Protein AF-A0AAV5J2U8-F1 (afdb_monomer_lite)

pLDDT: mean 72.99, std 15.89, range [27.42, 94.56]

Radius of gyration: 134.09 Å; chains: 1; bounding box: 251×105×412 Å

Organism: NCBI:txid152421

Foldseek 3Di:
DDDDDDDDDDDDDDDDDDDYDYYDYDYDDDDDEYDYDDYYDDDDDDDDCVVVVVVCVVVVVVVVVVVVVVVVVVVVVVVVVVVVVVVVVVVVVVVVVVPPVVVVVVVVVVVVVVVVVVVVVVVVVVVVVVVVVVVVVVVVVVVVVVVVVVVVVVVVVVVVVVVVVVVVVVVVVVVVVVVVVVVVVVVVVVVVVVVVVVVVVVVVVVVVVVVVVVVVVVVVVVVVVVVVLVVVLVVLVVVLVVLVVVLVVLVVLLVVLVVVLVVLVVVLVVLVVVLVVLVVVLVVLVVVLVVLVVVLVVLVVVLVVLVVVLVVLVVVVVVLVVVVVVVVVVVVVVVVVVVVVVVVVVVVVVVVVVVVVVVVVVVVVVVVVVVVVVVVVVVVVVVVVVCVVVVVPPPPPPDPPPDPVVVVVVVVVVVVVVVVVVVVVVVVVVVVVVVVVVVVVVVVVVVVVVVVVVVVVVVSVVVSVVSVVVSVVSVVVSVVSVVVSVVSVVVSVVSVVVSVVSVVVSVVSVVVSVVSVVVSVVSVVVSVVSVVVSVVSVVVSVVSVVVSVVSVVVVVVVVVVVVVVVVLVPCPPDDDDDDDDDDDDPPCVPVCVPCVVVVVVSVVVVVVVVVVVVVVVVVVVVVVVVVVVVVVVVVVVVVVVVVVVVVVVVVVVVVVVVVPDD

Structure (mmCIF, N/CA/C/O backbone):
data_AF-A0AAV5J2U8-F1
#
_entry.id   AF-A0AAV5J2U8-F1
#
loop_
_atom_site.group_PDB
_atom_site.id
_atom_site.type_symbol
_atom_site.label_atom_id
_atom_site.label_alt_id
_atom_site.label_comp_id
_atom_site.label_asym_id
_atom_site.label_entity_id
_atom_site.label_seq_id
_atom_site.pdbx_PDB_ins_code
_atom_site.Cartn_x
_atom_site.Cartn_y
_atom_site.Cartn_z
_atom_site.occupancy
_atom_site.B_iso_or_equiv
_atom_site.auth_seq_id
_atom_site.auth_comp_id
_atom_site.auth_asym_id
_atom_site.auth_atom_id
_atom_site.pdbx_PDB_model_num
ATOM 1 N N . MET A 1 1 ? 33.976 30.860 -148.042 1.00 36.03 1 MET A N 1
ATOM 2 C CA . MET A 1 1 ? 35.158 31.135 -148.902 1.00 36.03 1 MET A CA 1
ATOM 3 C C . MET A 1 1 ? 36.360 30.443 -148.249 1.00 36.03 1 MET A C 1
ATOM 5 O O . MET A 1 1 ? 36.357 30.414 -147.031 1.00 36.03 1 MET A O 1
ATOM 9 N N . ALA A 1 2 ? 37.355 29.854 -148.919 1.00 37.91 2 ALA A N 1
ATOM 10 C CA . ALA A 1 2 ? 37.467 29.434 -150.319 1.00 37.91 2 ALA A CA 1
ATOM 11 C C . ALA A 1 2 ? 38.468 28.253 -150.473 1.00 37.91 2 ALA A C 1
ATOM 13 O O . ALA A 1 2 ? 39.373 28.094 -149.667 1.00 37.91 2 ALA A O 1
ATOM 14 N N . LYS A 1 3 ? 38.247 27.451 -151.529 1.00 33.66 3 LYS A N 1
ATOM 15 C CA . LYS A 1 3 ? 39.184 26.756 -152.457 1.00 33.66 3 LYS A CA 1
ATOM 16 C C . LYS A 1 3 ? 40.714 26.947 -152.243 1.00 33.66 3 LYS A C 1
ATOM 18 O O . LYS A 1 3 ? 41.117 28.044 -151.897 1.00 33.66 3 LYS A O 1
ATOM 23 N N . LYS A 1 4 ? 41.642 26.063 -152.670 1.00 37.47 4 LYS A N 1
ATOM 24 C CA . LYS A 1 4 ? 41.688 24.686 -153.263 1.00 37.47 4 LYS A CA 1
ATOM 25 C C . LYS A 1 4 ? 43.166 24.419 -153.692 1.00 37.47 4 LYS A C 1
ATOM 27 O O . LYS A 1 4 ? 43.869 25.396 -153.922 1.00 37.47 4 LYS A O 1
ATOM 32 N N . LYS A 1 5 ? 43.539 23.151 -153.977 1.00 35.50 5 LYS A N 1
ATOM 33 C CA . LYS A 1 5 ? 44.788 22.625 -154.624 1.00 35.50 5 LYS A CA 1
ATOM 34 C C . LYS A 1 5 ? 45.875 22.174 -153.629 1.00 35.50 5 LYS A C 1
ATOM 36 O O . LYS A 1 5 ? 46.191 22.939 -152.734 1.00 35.50 5 LYS A O 1
ATOM 41 N N . MET A 1 6 ? 46.470 20.970 -153.672 1.00 36.62 6 MET A N 1
ATOM 42 C CA . MET A 1 6 ? 46.418 19.790 -154.577 1.00 36.62 6 MET A CA 1
ATOM 43 C C . MET A 1 6 ? 46.992 19.938 -156.002 1.00 36.62 6 MET A C 1
ATOM 45 O O . MET A 1 6 ? 46.370 20.597 -156.833 1.00 36.62 6 MET A O 1
ATOM 49 N N . THR A 1 7 ? 48.057 19.169 -156.296 1.00 30.95 7 THR A N 1
ATOM 50 C CA . THR A 1 7 ? 48.334 18.522 -157.605 1.00 30.95 7 THR A CA 1
ATOM 51 C C . THR A 1 7 ? 49.284 17.318 -157.455 1.00 30.95 7 THR A C 1
ATOM 53 O O . THR A 1 7 ? 50.169 17.333 -156.605 1.00 30.95 7 THR A O 1
ATOM 56 N N . HIS A 1 8 ? 49.083 16.288 -158.284 1.00 33.94 8 HIS A N 1
ATOM 57 C CA . HIS A 1 8 ? 49.876 15.052 -158.436 1.00 33.94 8 HIS A CA 1
ATOM 58 C C . HIS A 1 8 ? 49.556 14.461 -159.842 1.00 33.94 8 HIS A C 1
ATOM 60 O O . HIS A 1 8 ? 48.658 15.001 -160.490 1.00 33.94 8 HIS A O 1
ATOM 66 N N . GLN A 1 9 ? 50.194 13.355 -160.274 1.00 37.62 9 GLN A N 1
ATOM 67 C CA . GLN A 1 9 ? 50.009 12.678 -161.597 1.00 37.62 9 GLN A CA 1
ATOM 68 C C . GLN A 1 9 ? 50.580 13.469 -162.808 1.00 37.62 9 GLN A C 1
ATOM 70 O O . GLN A 1 9 ? 50.877 14.651 -162.664 1.00 37.62 9 GLN A O 1
ATOM 75 N N . HIS A 1 10 ? 50.858 12.913 -164.004 1.00 29.53 10 HIS A N 1
ATOM 76 C CA . HIS A 1 10 ? 50.459 11.675 -164.732 1.00 29.53 10 HIS A CA 1
ATOM 77 C C . HIS A 1 10 ? 51.611 10.637 -164.892 1.00 29.53 10 HIS A C 1
ATOM 79 O O . HIS A 1 10 ? 52.762 11.006 -164.697 1.00 29.53 10 HIS A O 1
ATOM 85 N N . ASN A 1 11 ? 51.401 9.309 -165.031 1.00 33.00 11 ASN A N 1
ATOM 86 C CA . ASN A 1 11 ? 50.732 8.479 -166.078 1.00 33.00 11 ASN A CA 1
ATOM 87 C C . ASN A 1 11 ? 51.408 8.590 -167.471 1.00 33.00 11 ASN A C 1
ATOM 89 O O . ASN A 1 11 ? 51.708 9.704 -167.879 1.00 33.00 11 ASN A O 1
ATOM 93 N N . HIS A 1 12 ? 51.648 7.544 -168.287 1.00 29.98 12 HIS A N 1
ATOM 94 C CA . HIS A 1 12 ? 51.354 6.080 -168.287 1.00 29.98 12 HIS A CA 1
ATOM 95 C C . HIS A 1 12 ? 52.659 5.273 -168.630 1.00 29.98 12 HIS A C 1
ATOM 97 O O . HIS A 1 12 ? 53.722 5.880 -168.607 1.00 29.98 12 HIS A O 1
ATOM 103 N N . GLY A 1 13 ? 52.744 3.951 -168.900 1.00 27.42 13 GLY A N 1
ATOM 104 C CA . GLY A 1 13 ? 51.758 2.901 -169.244 1.00 27.42 13 GLY A CA 1
ATOM 105 C C . GLY A 1 13 ? 52.306 1.450 -169.172 1.00 27.42 13 GLY A C 1
ATOM 106 O O . GLY A 1 13 ? 53.129 1.161 -168.313 1.00 27.42 13 GLY A O 1
ATOM 107 N N . ASN A 1 14 ? 51.784 0.534 -170.009 1.00 28.45 14 ASN A N 1
ATOM 108 C CA . ASN A 1 14 ? 51.957 -0.948 -170.011 1.00 28.45 14 ASN A CA 1
ATOM 109 C C . ASN A 1 14 ? 51.323 -1.527 -171.328 1.00 28.45 14 ASN A C 1
ATOM 111 O O . ASN A 1 14 ? 50.691 -0.712 -172.010 1.00 28.45 14 ASN A O 1
ATOM 115 N N . PRO A 1 15 ? 51.244 -2.854 -171.649 1.00 56.59 15 PRO A N 1
ATOM 116 C CA . PRO A 1 15 ? 52.110 -4.046 -171.402 1.00 56.59 15 PRO A CA 1
ATOM 117 C C . PRO A 1 15 ? 52.258 -5.053 -172.619 1.00 56.59 15 PRO A C 1
ATOM 119 O O . PRO A 1 15 ? 51.600 -4.877 -173.640 1.00 56.59 15 PRO A O 1
ATOM 122 N N . THR A 1 16 ? 52.956 -6.209 -172.435 1.00 34.97 16 THR A N 1
ATOM 123 C CA . THR A 1 16 ? 52.781 -7.557 -173.126 1.00 34.97 16 THR A CA 1
ATOM 124 C C . THR A 1 16 ? 53.129 -7.729 -174.648 1.00 34.97 16 THR A C 1
ATOM 126 O O . THR A 1 16 ? 53.160 -6.727 -175.346 1.00 34.97 16 THR A O 1
ATOM 129 N N . GLN A 1 17 ? 53.434 -8.908 -175.273 1.00 33.75 17 GLN A N 1
ATOM 130 C CA . GLN A 1 17 ? 53.556 -10.357 -174.886 1.00 33.75 17 GLN A CA 1
ATOM 131 C C . GLN A 1 17 ? 54.456 -11.237 -175.852 1.00 33.75 17 GLN A C 1
ATOM 133 O O . GLN A 1 17 ? 54.549 -10.924 -177.028 1.00 33.75 17 GLN A O 1
ATOM 138 N N . GLU A 1 18 ? 55.060 -12.336 -175.334 1.00 30.08 18 GLU A N 1
ATOM 139 C CA . GLU A 1 18 ? 55.485 -13.696 -175.861 1.00 30.08 18 GLU A CA 1
ATOM 140 C C . GLU A 1 18 ? 55.914 -14.134 -177.328 1.00 30.08 18 GLU A C 1
ATOM 142 O O . GLU A 1 18 ? 55.186 -13.906 -178.283 1.00 30.08 18 GLU A O 1
ATOM 147 N N . ARG A 1 19 ? 56.964 -15.023 -177.386 1.00 32.78 19 ARG A N 1
ATOM 148 C CA . ARG A 1 19 ? 57.180 -16.355 -178.112 1.00 32.78 19 ARG A CA 1
ATOM 149 C C . ARG A 1 19 ? 57.692 -16.591 -179.596 1.00 32.78 19 ARG A C 1
ATOM 151 O O . ARG A 1 19 ? 57.044 -16.153 -180.532 1.00 32.78 19 ARG A O 1
ATOM 158 N N . GLN A 1 20 ? 58.724 -17.488 -179.734 1.00 35.50 20 GLN A N 1
ATOM 159 C CA . GLN A 1 20 ? 58.966 -18.693 -180.651 1.00 35.50 20 GLN A CA 1
ATOM 160 C C . GLN A 1 20 ? 59.096 -18.587 -182.232 1.00 35.50 20 GLN A C 1
ATOM 162 O O . GLN A 1 20 ? 58.543 -17.635 -182.762 1.00 35.50 20 GLN A O 1
ATOM 167 N N . GLU A 1 21 ? 59.714 -19.466 -183.106 1.00 35.22 21 GLU A N 1
ATOM 168 C CA . GLU A 1 21 ? 60.718 -20.624 -183.126 1.00 35.22 21 GLU A CA 1
ATOM 169 C C . GLU A 1 21 ? 61.127 -21.182 -184.588 1.00 35.22 21 GLU A C 1
ATOM 171 O O . GLU A 1 21 ? 60.372 -20.901 -185.513 1.00 35.22 21 GLU A O 1
ATOM 176 N N . ILE A 1 22 ? 62.219 -22.022 -184.770 1.00 38.28 22 ILE A N 1
ATOM 177 C CA . ILE A 1 22 ? 62.490 -23.229 -185.717 1.00 38.28 22 ILE A CA 1
ATOM 178 C C . ILE A 1 22 ? 63.262 -23.280 -187.153 1.00 38.28 22 ILE A C 1
ATOM 180 O O . ILE A 1 22 ? 62.857 -22.576 -188.072 1.00 38.28 22 ILE A O 1
ATOM 184 N N . ASP A 1 23 ? 64.303 -24.198 -187.305 1.00 38.19 23 ASP A N 1
ATOM 185 C CA . ASP A 1 23 ? 65.068 -25.117 -188.329 1.00 38.19 23 ASP A CA 1
ATOM 186 C C . ASP A 1 23 ? 65.505 -24.832 -189.865 1.00 38.19 23 ASP A C 1
ATOM 188 O O . ASP A 1 23 ? 65.255 -23.712 -190.296 1.00 38.19 23 ASP A O 1
ATOM 192 N N . GLN A 1 24 ? 66.202 -25.623 -190.801 1.00 39.91 24 GLN A N 1
ATOM 193 C CA . GLN A 1 24 ? 66.743 -27.055 -191.054 1.00 39.91 24 GLN A CA 1
ATOM 194 C C . GLN A 1 24 ? 67.748 -27.353 -192.327 1.00 39.91 24 GLN A C 1
ATOM 196 O O . GLN A 1 24 ? 67.589 -26.673 -193.332 1.00 39.91 24 GLN A O 1
ATOM 201 N N . GLU A 1 25 ? 68.689 -28.384 -192.330 1.00 34.56 25 GLU A N 1
ATOM 202 C CA . GLU A 1 25 ? 69.459 -29.304 -193.361 1.00 34.56 25 GLU A CA 1
ATOM 203 C C . GLU A 1 25 ? 70.100 -28.917 -194.798 1.00 34.56 25 GLU A C 1
ATOM 205 O O . GLU A 1 25 ? 69.920 -27.766 -195.170 1.00 34.56 25 GLU A O 1
ATOM 210 N N . GLN A 1 26 ? 70.870 -29.648 -195.724 1.00 39.16 26 GLN A N 1
ATOM 211 C CA . GLN A 1 26 ? 71.617 -30.979 -196.069 1.00 39.16 26 GLN A CA 1
ATOM 212 C C . GLN A 1 26 ? 72.589 -30.846 -197.372 1.00 39.16 26 GLN A C 1
ATOM 214 O O . GLN A 1 26 ? 72.642 -29.704 -197.813 1.00 39.16 26 GLN A O 1
ATOM 219 N N . SER A 1 27 ? 73.322 -31.728 -198.182 1.00 45.16 27 SER A N 1
ATOM 220 C CA . SER A 1 27 ? 74.098 -33.070 -198.356 1.00 45.16 27 SER A CA 1
ATOM 221 C C . SER A 1 27 ? 74.926 -33.109 -199.758 1.00 45.16 27 SER A C 1
ATOM 223 O O . SER A 1 27 ? 74.948 -32.025 -200.330 1.00 45.16 27 SER A O 1
ATOM 225 N N . PHE A 1 28 ? 75.656 -34.056 -200.491 1.00 40.84 28 PHE A N 1
ATOM 226 C CA . PHE A 1 28 ? 76.159 -35.513 -200.600 1.00 40.84 28 PHE A CA 1
ATOM 227 C C . PHE A 1 28 ? 77.344 -35.773 -201.705 1.00 40.84 28 PHE A C 1
ATOM 229 O O . PHE A 1 28 ? 77.815 -34.773 -202.238 1.00 40.84 28 PHE A O 1
ATOM 236 N N . THR A 1 29 ? 77.878 -37.008 -202.087 1.00 52.59 29 THR A N 1
ATOM 237 C CA . THR A 1 29 ? 79.165 -37.311 -202.928 1.00 52.59 29 THR A CA 1
ATOM 238 C C . THR A 1 29 ? 79.395 -38.714 -203.714 1.00 52.59 29 THR A C 1
ATOM 240 O O . THR A 1 29 ? 78.638 -39.638 -203.413 1.00 52.59 29 THR A O 1
ATOM 243 N N . GLN A 1 30 ? 80.407 -38.931 -204.670 1.00 43.97 30 GLN A N 1
ATOM 244 C CA . GLN A 1 30 ? 81.092 -40.246 -205.186 1.00 43.97 30 GLN A CA 1
ATOM 245 C C . GLN A 1 30 ? 82.105 -40.268 -206.460 1.00 43.97 30 GLN A C 1
ATOM 247 O O . GLN A 1 30 ? 82.125 -39.267 -207.166 1.00 43.97 30 GLN A O 1
ATOM 252 N N . ALA A 1 31 ? 82.915 -41.361 -206.794 1.00 54.19 31 ALA A N 1
ATOM 253 C CA . ALA A 1 31 ? 83.854 -41.587 -208.014 1.00 54.19 31 ALA A CA 1
ATOM 254 C C . ALA A 1 31 ? 84.490 -43.058 -208.317 1.00 54.19 31 ALA A C 1
ATOM 256 O O . ALA A 1 31 ? 84.266 -43.920 -207.468 1.00 54.19 31 ALA A O 1
ATOM 257 N N . LYS A 1 32 ? 85.255 -43.396 -209.448 1.00 55.12 32 LYS A N 1
ATOM 258 C CA . LYS A 1 32 ? 85.977 -44.742 -209.799 1.00 55.12 32 LYS A CA 1
ATOM 259 C C . LYS A 1 32 ? 87.011 -44.910 -211.059 1.00 55.12 32 LYS A C 1
ATOM 261 O O . LYS A 1 32 ? 87.043 -43.966 -211.841 1.00 55.12 32 LYS A O 1
ATOM 266 N N . PRO A 1 33 ? 87.824 -46.040 -211.286 1.00 66.62 33 PRO A N 1
ATOM 267 C CA . PRO A 1 33 ? 89.033 -46.250 -212.254 1.00 66.62 33 PRO A CA 1
ATOM 268 C C . PRO A 1 33 ? 89.396 -47.665 -213.023 1.00 66.62 33 PRO A C 1
ATOM 270 O O . PRO A 1 33 ? 88.587 -48.572 -212.843 1.00 66.62 33 PRO A O 1
ATOM 273 N N . LEU A 1 34 ? 90.586 -47.887 -213.768 1.00 51.78 34 LEU A N 1
ATOM 274 C CA . LEU A 1 34 ? 91.439 -49.145 -214.265 1.00 51.78 34 LEU A CA 1
ATOM 275 C C . LEU A 1 34 ? 91.772 -49.438 -215.843 1.00 51.78 34 LEU A C 1
ATOM 277 O O . LEU A 1 34 ? 91.046 -48.815 -216.608 1.00 51.78 34 LEU A O 1
ATOM 281 N N . ASP A 1 35 ? 92.658 -50.319 -216.510 1.00 51.19 35 ASP A N 1
ATOM 282 C CA . ASP A 1 35 ? 94.052 -51.042 -216.441 1.00 51.19 35 ASP A CA 1
ATOM 283 C C . ASP A 1 35 ? 94.594 -51.952 -217.729 1.00 51.19 35 ASP A C 1
ATOM 285 O O . ASP A 1 35 ? 93.764 -52.194 -218.603 1.00 51.19 35 ASP A O 1
ATOM 289 N N . HIS A 1 36 ? 95.886 -52.507 -217.839 1.00 52.03 36 HIS A N 1
ATOM 290 C CA . HIS A 1 36 ? 96.601 -53.655 -218.677 1.00 52.03 36 HIS A CA 1
ATOM 291 C C . HIS A 1 36 ? 97.247 -53.546 -220.178 1.00 52.03 36 HIS A C 1
ATOM 293 O O . HIS A 1 36 ? 96.845 -52.587 -220.824 1.00 52.03 36 HIS A O 1
ATOM 299 N N . GLN A 1 37 ? 98.148 -54.340 -220.941 1.00 52.28 37 GLN A N 1
ATOM 300 C CA . GLN A 1 37 ? 99.239 -55.483 -221.011 1.00 52.28 37 GLN A CA 1
ATOM 301 C C . GLN A 1 37 ? 100.075 -55.520 -222.438 1.00 52.28 37 GLN A C 1
ATOM 303 O O . GLN A 1 37 ? 99.809 -54.540 -223.124 1.00 52.28 37 GLN A O 1
ATOM 308 N N . ALA A 1 38 ? 101.002 -56.343 -223.129 1.00 52.75 38 ALA A N 1
ATOM 309 C CA . ALA A 1 38 ? 101.890 -57.636 -223.261 1.00 52.75 38 ALA A CA 1
ATOM 310 C C . ALA A 1 38 ? 103.043 -57.530 -224.447 1.00 52.75 38 ALA A C 1
ATOM 312 O O . ALA A 1 38 ? 103.183 -56.370 -224.815 1.00 52.75 38 ALA A O 1
ATOM 313 N N . SER A 1 39 ? 103.897 -58.379 -225.201 1.00 52.09 39 SER A N 1
ATOM 314 C CA . SER A 1 39 ? 104.513 -59.793 -225.543 1.00 52.09 39 SER A CA 1
ATOM 315 C C . SER A 1 39 ? 105.605 -59.737 -226.789 1.00 52.09 39 SER A C 1
ATOM 317 O O . SER A 1 39 ? 105.584 -58.625 -227.307 1.00 52.09 39 SER A O 1
ATOM 319 N N . MET A 1 40 ? 106.497 -60.579 -227.508 1.00 53.34 40 MET A N 1
ATOM 320 C CA . MET A 1 40 ? 107.465 -61.827 -227.648 1.00 53.34 40 MET A CA 1
ATOM 321 C C . MET A 1 40 ? 108.358 -61.775 -229.039 1.00 53.34 40 MET A C 1
ATOM 323 O O . MET A 1 40 ? 108.140 -60.733 -229.652 1.00 53.34 40 MET A O 1
ATOM 327 N N . GLU A 1 41 ? 109.308 -62.550 -229.748 1.00 51.62 41 GLU A N 1
ATOM 328 C CA . GLU A 1 41 ? 110.158 -63.865 -229.954 1.00 51.62 41 GLU A CA 1
ATOM 329 C C . GLU A 1 41 ? 111.469 -63.667 -230.950 1.00 51.62 41 GLU A C 1
ATOM 331 O O . GLU A 1 41 ? 111.775 -62.481 -231.049 1.00 51.62 41 GLU A O 1
ATOM 336 N N . ASP A 1 42 ? 112.352 -64.438 -231.752 1.00 55.41 42 ASP A N 1
ATOM 337 C CA . ASP A 1 42 ? 112.821 -65.836 -232.299 1.00 55.41 42 ASP A CA 1
ATOM 338 C C . ASP A 1 42 ? 114.233 -65.911 -233.188 1.00 55.41 42 ASP A C 1
ATOM 340 O O . ASP A 1 42 ? 114.634 -64.829 -233.624 1.00 55.41 42 ASP A O 1
ATOM 344 N N . PRO A 1 43 ? 115.033 -67.046 -233.495 1.00 61.56 43 PRO A N 1
ATOM 345 C CA . PRO A 1 43 ? 116.416 -67.120 -234.239 1.00 61.56 43 PRO A CA 1
ATOM 346 C C . PRO A 1 43 ? 117.074 -68.411 -235.051 1.00 61.56 43 PRO A C 1
ATOM 348 O O . PRO A 1 43 ? 116.770 -69.530 -234.658 1.00 61.56 43 PRO A O 1
ATOM 351 N N . VAL A 1 44 ? 118.080 -68.349 -236.046 1.00 51.09 44 VAL A N 1
ATOM 352 C CA . VAL A 1 44 ? 119.186 -69.377 -236.537 1.00 51.09 44 VAL A CA 1
ATOM 353 C C . VAL A 1 44 ? 120.047 -69.091 -237.867 1.00 51.09 44 VAL A C 1
ATOM 355 O O . VAL A 1 44 ? 119.447 -68.804 -238.893 1.00 51.09 44 VAL A O 1
ATOM 358 N N . GLU A 1 45 ? 121.404 -69.329 -237.945 1.00 55.12 45 GLU A N 1
ATOM 359 C CA . GLU A 1 45 ? 122.242 -69.685 -239.178 1.00 55.12 45 GLU A CA 1
ATOM 360 C C . GLU A 1 45 ? 123.715 -70.164 -238.841 1.00 55.12 45 GLU A C 1
ATOM 362 O O . GLU A 1 45 ? 124.171 -69.843 -237.742 1.00 55.12 45 GLU A O 1
ATOM 367 N N . LYS A 1 46 ? 124.481 -70.962 -239.661 1.00 56.94 46 LYS A N 1
ATOM 368 C CA . LYS A 1 46 ? 125.725 -71.642 -239.121 1.00 56.94 46 LYS A CA 1
ATOM 369 C C . LYS A 1 46 ? 126.982 -72.121 -239.931 1.00 56.94 46 LYS A C 1
ATOM 371 O O . LYS A 1 46 ? 127.954 -72.428 -239.243 1.00 56.94 46 LYS A O 1
ATOM 376 N N . LEU A 1 47 ? 127.062 -72.274 -241.273 1.00 56.16 47 LEU A N 1
ATOM 377 C CA . LEU A 1 47 ? 128.141 -73.138 -241.874 1.00 56.16 47 LEU A CA 1
ATOM 378 C C . LEU A 1 47 ? 129.096 -72.568 -242.961 1.00 56.16 47 LEU A C 1
ATOM 380 O O . LEU A 1 47 ? 130.214 -73.064 -243.084 1.00 56.16 47 LEU A O 1
ATOM 384 N N . GLN A 1 48 ? 128.722 -71.582 -243.784 1.00 51.41 48 GLN A N 1
ATOM 385 C CA . GLN A 1 48 ? 129.360 -71.466 -245.116 1.00 51.41 48 GLN A CA 1
ATOM 386 C C . GLN A 1 48 ? 130.721 -70.731 -245.189 1.00 51.41 48 GLN A C 1
ATOM 388 O O . GLN A 1 48 ? 131.589 -71.128 -245.967 1.00 51.41 48 GLN A O 1
ATOM 393 N N . ASN A 1 49 ? 130.965 -69.695 -244.377 1.00 57.94 49 ASN A N 1
ATOM 394 C CA . ASN A 1 49 ? 132.106 -68.777 -244.583 1.00 57.94 49 ASN A CA 1
ATOM 395 C C . ASN A 1 49 ? 133.405 -69.143 -243.827 1.00 57.94 49 ASN A C 1
ATOM 397 O O . ASN A 1 49 ? 134.336 -68.339 -243.740 1.00 57.94 49 ASN A O 1
ATOM 401 N N . LEU A 1 50 ? 133.524 -70.396 -243.370 1.00 59.28 50 LEU A N 1
ATOM 402 C CA . LEU A 1 50 ? 134.683 -70.963 -242.653 1.00 59.28 50 LEU A CA 1
ATOM 403 C C . LEU A 1 50 ? 136.043 -70.847 -243.381 1.00 59.28 50 LEU A C 1
ATOM 405 O O . LEU A 1 50 ? 137.079 -70.990 -242.740 1.00 59.28 50 LEU A O 1
ATOM 409 N N . LYS A 1 51 ? 136.079 -70.557 -244.692 1.00 50.47 51 LYS A N 1
ATOM 410 C CA . LYS A 1 51 ? 137.330 -70.254 -245.423 1.00 50.47 51 LYS A CA 1
ATOM 411 C C . LYS A 1 51 ? 137.704 -68.768 -245.469 1.00 50.47 51 LYS A C 1
ATOM 413 O O . LYS A 1 51 ? 138.892 -68.472 -245.541 1.00 50.47 51 LYS A O 1
ATOM 418 N N . SER A 1 52 ? 136.743 -67.848 -245.350 1.00 61.12 52 SER A N 1
ATOM 419 C CA . SER A 1 52 ? 137.038 -66.421 -245.118 1.00 61.12 52 SER A CA 1
ATOM 420 C C . SER A 1 52 ? 137.575 -66.190 -243.701 1.00 61.12 52 SER A C 1
ATOM 422 O O . SER A 1 52 ? 138.342 -65.258 -243.464 1.00 61.12 52 SER A O 1
ATOM 424 N N . LEU A 1 53 ? 137.189 -67.064 -242.765 1.00 54.44 53 LEU A N 1
ATOM 425 C CA . LEU A 1 53 ? 137.570 -67.017 -241.356 1.00 54.44 53 LEU A CA 1
ATOM 426 C C . LEU A 1 53 ? 139.098 -66.988 -241.146 1.00 54.44 53 LEU A C 1
ATOM 428 O O . LEU A 1 53 ? 139.579 -66.215 -240.326 1.00 54.44 53 LEU A O 1
ATOM 432 N N . ASN A 1 54 ? 139.879 -67.759 -241.913 1.00 65.62 54 ASN A N 1
ATOM 433 C CA . ASN A 1 54 ? 141.331 -67.857 -241.694 1.00 65.62 54 ASN A CA 1
ATOM 434 C C . ASN A 1 54 ? 142.128 -66.612 -242.122 1.00 65.62 54 ASN A C 1
ATOM 436 O O . ASN A 1 54 ? 143.108 -66.277 -241.458 1.00 65.62 54 ASN A O 1
ATOM 440 N N . SER A 1 55 ? 141.732 -65.904 -243.187 1.00 58.28 55 SER A N 1
ATOM 441 C CA . SER A 1 55 ? 142.368 -64.619 -243.530 1.00 58.28 55 SER A CA 1
ATOM 442 C C . SER A 1 55 ? 141.920 -63.491 -242.601 1.00 58.28 55 SER A C 1
ATOM 444 O O . SER A 1 55 ? 142.680 -62.554 -242.371 1.00 58.28 55 SER A O 1
ATOM 446 N N . LEU A 1 56 ? 140.706 -63.593 -242.046 1.00 58.75 56 LEU A N 1
ATOM 447 C CA . LEU A 1 56 ? 140.195 -62.646 -241.059 1.00 58.75 56 LEU A CA 1
ATOM 448 C C . LEU A 1 56 ? 140.965 -62.773 -239.735 1.00 58.75 56 LEU A C 1
ATOM 450 O O . LEU A 1 56 ? 141.559 -61.796 -239.291 1.00 58.75 56 LEU A O 1
ATOM 454 N N . LEU A 1 57 ? 141.053 -63.982 -239.167 1.00 64.69 57 LEU A N 1
ATOM 455 C CA . LEU A 1 57 ? 141.657 -64.241 -237.851 1.00 64.69 57 LEU A CA 1
ATOM 456 C C . LEU A 1 57 ? 143.114 -63.762 -237.722 1.00 64.69 57 LEU A C 1
ATOM 458 O O . LEU A 1 57 ? 143.496 -63.243 -236.673 1.00 64.69 57 LEU A O 1
ATOM 462 N N . LEU A 1 58 ? 143.938 -63.901 -238.768 1.00 61.50 58 LEU A N 1
ATOM 463 C CA . LEU A 1 58 ? 145.340 -63.454 -238.730 1.00 61.50 58 LEU A CA 1
ATOM 464 C C . LEU A 1 58 ? 145.499 -61.929 -238.793 1.00 61.50 58 LEU A C 1
ATOM 466 O O . LEU A 1 58 ? 146.426 -61.391 -238.193 1.00 61.50 58 LEU A O 1
ATOM 470 N N . LYS A 1 59 ? 144.597 -61.225 -239.485 1.00 61.53 59 LYS A N 1
ATOM 471 C CA . LYS A 1 59 ? 144.608 -59.757 -239.536 1.00 61.53 59 LYS A CA 1
ATOM 472 C C . LYS A 1 59 ? 143.965 -59.166 -238.277 1.00 61.53 59 LYS A C 1
ATOM 474 O O . LYS A 1 59 ? 144.542 -58.292 -237.635 1.00 61.53 59 LYS A O 1
ATOM 479 N N . GLU A 1 60 ? 142.843 -59.741 -237.853 1.00 64.69 60 GLU A N 1
ATOM 480 C CA . GLU A 1 60 ? 142.115 -59.374 -236.639 1.00 64.69 60 GLU A CA 1
ATOM 481 C C . GLU A 1 60 ? 142.961 -59.543 -235.366 1.00 64.69 60 GLU A C 1
ATOM 483 O O . GLU A 1 60 ? 142.906 -58.691 -234.484 1.00 64.69 60 GLU A O 1
ATOM 488 N N . THR A 1 61 ? 143.795 -60.584 -235.253 1.00 63.19 61 THR A N 1
ATOM 489 C CA . THR A 1 61 ? 144.668 -60.763 -234.070 1.00 63.19 61 THR A CA 1
ATOM 490 C C . THR A 1 61 ? 145.858 -59.801 -234.005 1.00 63.19 61 THR A C 1
ATOM 492 O O . THR A 1 61 ? 146.424 -59.624 -232.921 1.00 63.19 61 THR A O 1
ATOM 495 N N . PHE A 1 62 ? 146.221 -59.148 -235.115 1.00 65.56 62 PHE A N 1
ATOM 496 C CA . PHE A 1 62 ? 147.152 -58.017 -235.112 1.00 65.56 62 PHE A CA 1
ATOM 497 C C . PHE A 1 62 ? 146.414 -56.717 -234.754 1.00 65.56 62 PHE A C 1
ATOM 499 O O . PHE A 1 62 ? 146.793 -56.029 -233.807 1.00 65.56 62 PHE A O 1
ATOM 506 N N . GLU A 1 63 ? 145.298 -56.435 -235.436 1.00 60.19 63 GLU A N 1
ATOM 507 C CA . GLU A 1 63 ? 144.504 -55.212 -235.247 1.00 60.19 63 GLU A CA 1
ATOM 508 C C . GLU A 1 63 ? 143.917 -55.106 -233.828 1.00 60.19 63 GLU A C 1
ATOM 510 O O . GLU A 1 63 ? 144.033 -54.055 -233.198 1.00 60.19 63 GLU A O 1
ATOM 515 N N . ARG A 1 64 ? 143.399 -56.202 -233.252 1.00 63.62 64 ARG A N 1
ATOM 516 C CA . ARG A 1 64 ? 142.932 -56.221 -231.853 1.00 63.62 64 ARG A CA 1
ATOM 517 C C . ARG A 1 64 ? 144.054 -55.985 -230.841 1.00 63.62 64 ARG A C 1
ATOM 519 O O . ARG A 1 64 ? 143.780 -55.443 -229.777 1.00 63.62 64 ARG A O 1
ATOM 526 N N . ARG A 1 65 ? 145.305 -56.366 -231.135 1.00 60.50 65 ARG A N 1
ATOM 527 C CA . ARG A 1 65 ? 146.427 -56.131 -230.208 1.00 60.50 65 ARG A CA 1
ATOM 528 C C . ARG A 1 65 ? 146.777 -54.643 -230.154 1.00 60.50 65 ARG A C 1
ATOM 530 O O . ARG A 1 65 ? 146.840 -54.076 -229.073 1.00 60.50 65 ARG A O 1
ATOM 537 N N . GLN A 1 66 ? 146.854 -53.998 -231.318 1.00 62.59 66 GLN A N 1
ATOM 538 C CA . GLN A 1 66 ? 147.082 -52.554 -231.423 1.00 62.59 66 GLN A CA 1
ATOM 539 C C . GLN A 1 66 ? 145.910 -51.717 -230.860 1.00 62.59 66 GLN A C 1
ATOM 541 O O . GLN A 1 66 ? 146.125 -50.644 -230.290 1.00 62.59 66 GLN A O 1
ATOM 546 N N . GLN A 1 67 ? 144.669 -52.215 -230.958 1.00 62.25 67 GLN A N 1
ATOM 547 C CA . GLN A 1 67 ? 143.509 -51.600 -230.299 1.00 62.25 67 GLN A CA 1
ATOM 548 C C . GLN A 1 67 ? 143.561 -51.705 -228.768 1.00 62.25 67 GLN A C 1
ATOM 550 O O . GLN A 1 67 ? 143.208 -50.737 -228.098 1.00 62.25 67 GLN A O 1
ATOM 555 N N . VAL A 1 68 ? 144.011 -52.833 -228.203 1.00 63.03 68 VAL A N 1
ATOM 556 C CA . VAL A 1 68 ? 144.147 -52.986 -226.741 1.00 63.03 68 VAL A CA 1
ATOM 557 C C . VAL A 1 68 ? 145.163 -51.992 -226.177 1.00 63.03 68 VAL A C 1
ATOM 559 O O . VAL A 1 68 ? 144.835 -51.299 -225.217 1.00 63.03 68 VAL A O 1
ATOM 562 N N . ASP A 1 69 ? 146.332 -51.839 -226.802 1.00 59.19 69 ASP A N 1
ATOM 563 C CA . ASP A 1 69 ? 147.357 -50.893 -226.329 1.00 59.19 69 ASP A CA 1
ATOM 564 C C . ASP A 1 69 ? 146.852 -49.433 -226.346 1.00 59.19 69 ASP A C 1
ATOM 566 O O . ASP A 1 69 ? 147.091 -48.672 -225.406 1.00 59.19 69 ASP A O 1
ATOM 570 N N . SER A 1 70 ? 146.060 -49.058 -227.360 1.00 70.50 70 SER A N 1
ATOM 571 C CA . SER A 1 70 ? 145.419 -47.731 -227.431 1.00 70.50 70 SER A CA 1
ATOM 572 C C . SER A 1 70 ? 144.346 -47.531 -226.347 1.00 70.50 70 SER A C 1
ATOM 574 O O . SER A 1 70 ? 144.210 -46.439 -225.795 1.00 70.50 70 SER A O 1
ATOM 576 N N . LEU A 1 71 ? 143.585 -48.581 -226.013 1.00 64.00 71 LEU A N 1
ATOM 577 C CA . LEU A 1 71 ? 142.553 -48.534 -224.970 1.00 64.00 71 LEU A CA 1
ATOM 578 C C . LEU A 1 71 ? 143.143 -48.486 -223.551 1.00 64.00 71 LEU A C 1
ATOM 580 O O . LEU A 1 71 ? 142.528 -47.896 -222.665 1.00 64.00 71 LEU A O 1
ATOM 584 N N . VAL A 1 72 ? 144.340 -49.042 -223.331 1.00 64.12 72 VAL A N 1
ATOM 585 C CA . VAL A 1 72 ? 145.061 -48.905 -222.053 1.00 64.12 72 VAL A CA 1
ATOM 586 C C . VAL A 1 72 ? 145.504 -47.455 -221.831 1.00 64.12 72 VAL A C 1
ATOM 588 O O . VAL A 1 72 ? 145.234 -46.906 -220.765 1.00 64.12 72 VAL A O 1
ATOM 591 N N . GLN A 1 73 ? 146.077 -46.789 -222.842 1.00 66.69 73 GLN A N 1
ATOM 592 C CA . GLN A 1 73 ? 146.441 -45.365 -222.730 1.00 66.69 73 GLN A CA 1
ATOM 593 C C . GLN A 1 73 ? 145.221 -44.455 -222.506 1.00 66.69 73 GLN A C 1
ATOM 595 O O . GLN A 1 73 ? 145.290 -43.503 -221.728 1.00 66.69 73 GLN A O 1
ATOM 600 N N . ALA A 1 74 ? 144.076 -44.770 -223.121 1.00 61.59 74 ALA A N 1
ATOM 601 C CA . ALA A 1 74 ? 142.827 -44.044 -222.879 1.00 61.59 74 ALA A CA 1
ATOM 602 C C . ALA A 1 74 ? 142.318 -44.175 -221.426 1.00 61.59 74 ALA A C 1
ATOM 604 O O . ALA A 1 74 ? 141.666 -43.259 -220.923 1.00 61.59 74 ALA A O 1
ATOM 605 N N . LYS A 1 75 ? 142.624 -45.282 -220.731 1.00 66.19 75 LYS A N 1
ATOM 606 C CA . LYS A 1 75 ? 142.211 -45.505 -219.337 1.00 66.19 75 LYS A CA 1
ATOM 607 C C . LYS A 1 75 ? 142.962 -44.599 -218.355 1.00 66.19 75 LYS A C 1
ATOM 609 O O . LYS A 1 75 ? 142.322 -43.948 -217.533 1.00 66.19 75 LYS A O 1
ATOM 614 N N . GLU A 1 76 ? 144.290 -44.530 -218.451 1.00 65.44 76 GLU A N 1
ATOM 615 C CA . GLU A 1 76 ? 145.120 -43.727 -217.533 1.00 65.44 76 GLU A CA 1
ATOM 616 C C . GLU A 1 76 ? 144.839 -42.216 -217.666 1.00 65.44 76 GLU A C 1
ATOM 618 O O . GLU A 1 76 ? 144.846 -41.481 -216.674 1.00 65.44 76 GLU A O 1
ATOM 623 N N . ALA A 1 77 ? 144.496 -41.755 -218.875 1.00 68.50 77 ALA A N 1
ATOM 624 C CA . ALA A 1 77 ? 144.040 -40.386 -219.109 1.00 68.50 77 ALA A CA 1
ATOM 625 C C . ALA A 1 77 ? 142.713 -40.069 -218.383 1.00 68.50 77 ALA A C 1
ATOM 627 O O . ALA A 1 77 ? 142.593 -39.024 -217.744 1.00 68.50 77 ALA A O 1
ATOM 62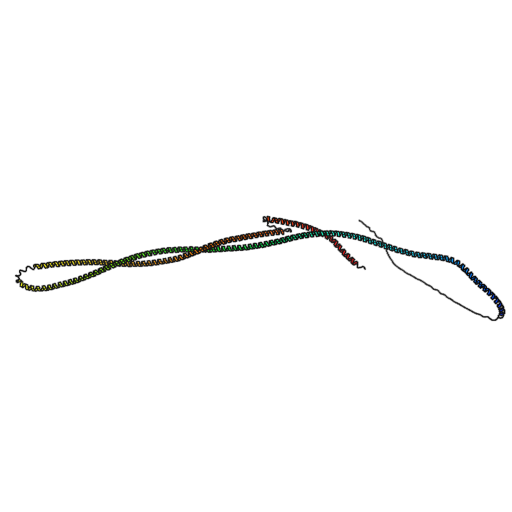8 N N . LEU A 1 78 ? 141.731 -40.978 -218.428 1.00 60.00 78 LEU A N 1
ATOM 629 C CA . LEU A 1 78 ? 140.420 -40.778 -217.792 1.00 60.00 78 LEU A CA 1
ATOM 630 C C . LEU A 1 78 ? 140.479 -40.839 -216.259 1.00 60.00 78 LEU A C 1
ATOM 632 O O . LEU A 1 78 ? 139.796 -40.065 -215.588 1.00 60.00 78 LEU A O 1
ATOM 636 N N . GLU A 1 79 ? 141.324 -41.701 -215.689 1.00 61.94 79 GLU A N 1
ATOM 637 C CA . GLU A 1 79 ? 141.559 -41.733 -214.236 1.00 61.94 79 GLU A CA 1
ATOM 638 C C . GLU A 1 79 ? 142.241 -40.444 -213.734 1.00 61.94 79 GLU A C 1
ATOM 640 O O . GLU A 1 79 ? 142.000 -40.022 -212.602 1.00 61.94 79 GLU A O 1
ATOM 645 N N . SER A 1 80 ? 142.997 -39.756 -214.599 1.00 65.38 80 SER A N 1
ATOM 646 C CA . SER A 1 80 ? 143.600 -38.450 -214.303 1.00 65.38 80 SER A CA 1
ATOM 647 C C . SER A 1 80 ? 142.587 -37.291 -214.346 1.00 65.38 80 SER A C 1
ATOM 649 O O . SER A 1 80 ? 142.656 -36.386 -213.513 1.00 65.38 80 SER A O 1
ATOM 651 N N . GLU A 1 81 ? 141.614 -37.304 -215.268 1.00 61.62 81 GLU A N 1
ATOM 652 C CA . GLU A 1 81 ? 140.548 -36.285 -215.302 1.00 61.62 81 GLU A CA 1
ATOM 653 C C . GLU A 1 81 ? 139.590 -36.384 -214.109 1.00 61.62 81 GLU A C 1
ATOM 655 O O . GLU A 1 81 ? 139.148 -35.358 -213.586 1.00 61.62 81 GLU A O 1
ATOM 660 N N . LEU A 1 82 ? 139.295 -37.601 -213.637 1.00 60.16 82 LEU A N 1
ATOM 661 C CA . LEU A 1 82 ? 138.336 -37.814 -212.549 1.00 60.16 82 LEU A CA 1
ATOM 662 C C . LEU A 1 82 ? 138.764 -37.123 -211.240 1.00 60.16 82 LEU A C 1
ATOM 664 O O . LEU A 1 82 ? 137.918 -36.619 -210.500 1.00 60.16 82 LEU A O 1
ATOM 668 N N . ALA A 1 83 ? 140.073 -37.050 -210.980 1.00 60.84 83 ALA A N 1
ATOM 669 C CA . ALA A 1 83 ? 140.626 -36.314 -209.845 1.00 60.84 83 ALA A CA 1
ATOM 670 C C . ALA A 1 83 ? 140.418 -34.792 -209.981 1.00 60.84 83 ALA A C 1
ATOM 672 O O . ALA A 1 83 ? 140.025 -34.140 -209.015 1.00 60.84 83 ALA A O 1
ATOM 673 N N . ARG A 1 84 ? 140.613 -34.234 -211.186 1.00 66.19 84 ARG A N 1
ATOM 674 C CA . ARG A 1 84 ? 140.483 -32.792 -211.472 1.00 66.19 84 ARG A CA 1
ATOM 675 C C . ARG A 1 84 ? 139.046 -32.288 -211.293 1.00 66.19 84 ARG A C 1
ATOM 677 O O . ARG A 1 84 ? 138.820 -31.264 -210.649 1.00 66.19 84 ARG A O 1
ATOM 684 N N . VAL A 1 85 ? 138.064 -33.052 -211.777 1.00 60.38 85 VAL A N 1
ATOM 685 C CA . VAL A 1 85 ? 136.628 -32.734 -211.626 1.00 60.38 85 VAL A CA 1
ATOM 686 C C . VAL A 1 85 ? 136.189 -32.730 -210.149 1.00 60.38 85 VAL A C 1
ATOM 688 O O . VAL A 1 85 ? 135.271 -31.998 -209.770 1.00 60.38 85 VAL A O 1
ATOM 691 N N . GLY A 1 86 ? 136.872 -33.493 -209.287 1.00 58.00 86 GLY A N 1
ATOM 692 C CA . GLY A 1 86 ? 136.619 -33.529 -207.844 1.00 58.00 86 GLY A CA 1
ATOM 693 C C . GLY A 1 86 ? 136.905 -32.214 -207.106 1.00 58.00 86 GLY A C 1
ATOM 694 O O . GLY A 1 86 ? 136.293 -31.967 -206.063 1.00 58.00 86 GLY A O 1
ATOM 695 N N . ASP A 1 87 ? 137.784 -31.362 -207.640 1.00 61.09 87 ASP A N 1
ATOM 696 C CA . ASP A 1 87 ? 138.081 -30.038 -207.079 1.00 61.09 87 ASP A CA 1
ATOM 697 C C . ASP A 1 87 ? 137.281 -28.920 -207.763 1.00 61.09 87 ASP A C 1
ATOM 699 O O . ASP A 1 87 ? 136.787 -28.025 -207.076 1.00 61.09 87 ASP A O 1
ATOM 703 N N . GLU A 1 88 ? 137.033 -29.013 -209.074 1.00 49.62 88 GLU A N 1
ATOM 704 C CA . GLU A 1 88 ? 136.183 -28.055 -209.806 1.00 49.62 88 GLU A CA 1
ATOM 705 C C . GLU A 1 88 ? 134.744 -28.009 -209.258 1.00 49.62 88 GLU A C 1
ATOM 707 O O . GLU A 1 88 ? 134.152 -26.930 -209.158 1.00 49.62 88 GLU A O 1
ATOM 712 N N . ARG A 1 89 ? 134.204 -29.143 -208.779 1.00 59.00 89 ARG A N 1
ATOM 713 C CA . ARG A 1 89 ? 132.905 -29.170 -208.082 1.00 59.00 89 ARG A CA 1
ATOM 714 C C . ARG A 1 89 ? 132.880 -28.278 -206.830 1.00 59.00 89 ARG A C 1
ATOM 716 O O . ARG A 1 89 ? 131.886 -27.594 -206.599 1.00 59.00 89 ARG A O 1
ATOM 723 N N . LYS A 1 90 ? 133.946 -28.279 -206.020 1.00 61.28 90 LYS A N 1
ATOM 724 C CA . LYS A 1 90 ? 133.980 -27.577 -204.718 1.00 61.28 90 LYS A CA 1
ATOM 725 C C . LYS A 1 90 ? 133.930 -26.057 -204.873 1.00 61.28 90 LYS A C 1
ATOM 727 O O . LYS A 1 90 ? 133.455 -25.373 -203.973 1.00 61.28 90 LYS A O 1
ATOM 732 N N . VAL A 1 91 ? 134.411 -25.538 -206.004 1.00 61.41 91 VAL A N 1
ATOM 733 C CA . VAL A 1 91 ? 134.400 -24.101 -206.313 1.00 61.41 91 VAL A CA 1
ATOM 734 C C . VAL A 1 91 ? 132.987 -23.640 -206.688 1.00 61.41 91 VAL A C 1
ATOM 736 O O . VAL A 1 91 ? 132.488 -22.673 -206.119 1.00 61.41 91 VAL A O 1
ATOM 739 N N . LEU A 1 92 ? 132.294 -24.379 -207.562 1.00 53.28 92 LEU A N 1
ATOM 740 C CA . LEU A 1 92 ? 130.914 -24.059 -207.964 1.00 53.28 92 LEU A CA 1
ATOM 741 C C . LEU A 1 92 ? 129.899 -24.207 -206.815 1.00 53.28 92 LEU A C 1
ATOM 743 O O . LEU A 1 92 ? 128.912 -23.476 -206.760 1.00 53.28 92 LEU A O 1
ATOM 747 N N . GLU A 1 93 ? 130.148 -25.122 -205.874 1.00 56.50 93 GLU A N 1
ATOM 748 C CA . GLU A 1 93 ? 129.318 -25.309 -204.673 1.00 56.50 93 GLU A CA 1
ATOM 749 C C . GLU A 1 93 ? 129.496 -24.146 -203.662 1.00 56.50 93 GLU A C 1
ATOM 751 O O . GLU A 1 93 ? 128.594 -23.882 -202.867 1.00 56.50 93 GLU A O 1
ATOM 756 N N . ALA A 1 94 ? 130.599 -23.383 -203.740 1.00 60.50 94 ALA A N 1
ATOM 757 C CA . ALA A 1 94 ? 130.838 -22.193 -202.915 1.00 60.50 94 ALA A CA 1
ATOM 758 C C . ALA A 1 94 ? 130.135 -20.928 -203.451 1.00 60.50 94 ALA A C 1
ATOM 760 O O . ALA A 1 94 ? 129.503 -20.207 -202.678 1.00 60.50 94 ALA A O 1
ATOM 761 N N . GLU A 1 95 ? 130.189 -20.666 -204.764 1.00 55.31 95 GLU A N 1
ATOM 762 C CA . GLU A 1 95 ? 129.576 -19.464 -205.365 1.00 55.31 95 GLU A CA 1
ATOM 763 C C . GLU A 1 95 ? 128.044 -19.442 -205.212 1.00 55.31 95 GLU A C 1
ATOM 765 O O . GLU A 1 95 ? 127.444 -18.386 -205.000 1.00 55.31 95 GLU A O 1
ATOM 770 N N . LEU A 1 96 ? 127.400 -20.614 -205.239 1.00 54.50 96 LEU A N 1
ATOM 771 C CA . LEU A 1 96 ? 125.948 -20.736 -205.071 1.00 54.50 96 LEU A CA 1
ATOM 772 C C . LEU A 1 96 ? 125.492 -20.440 -203.624 1.00 54.50 96 LEU A C 1
ATOM 774 O O . LEU A 1 96 ? 124.361 -19.999 -203.413 1.00 54.50 96 LEU A O 1
ATOM 778 N N . SER A 1 97 ? 126.382 -20.590 -202.634 1.00 58.09 97 SER A N 1
ATOM 779 C CA . SER A 1 97 ? 126.098 -20.284 -201.224 1.00 58.09 97 SER A CA 1
ATOM 780 C C . SER A 1 97 ? 126.005 -18.777 -200.944 1.00 58.09 97 SER A C 1
ATOM 782 O O . SER A 1 97 ? 125.188 -18.350 -200.125 1.00 58.09 97 SER A O 1
ATOM 784 N N . GLU A 1 98 ? 126.796 -17.942 -201.632 1.00 59.12 98 GLU A N 1
ATOM 785 C CA . GLU A 1 98 ? 126.853 -16.494 -201.352 1.00 59.12 98 GLU A CA 1
ATOM 786 C C . GLU A 1 98 ? 125.594 -15.731 -201.821 1.00 59.12 98 GLU A C 1
ATOM 788 O O . GLU A 1 98 ? 125.350 -14.589 -201.403 1.00 59.12 98 GLU A O 1
ATOM 793 N N . GLY A 1 99 ? 124.788 -16.355 -202.689 1.00 53.84 99 GLY A N 1
ATOM 794 C CA . GLY A 1 99 ? 123.512 -15.828 -203.173 1.00 53.84 99 GLY A CA 1
ATOM 795 C C . GLY A 1 99 ? 122.330 -16.101 -202.235 1.00 53.84 99 GLY A C 1
ATOM 796 O O . GLY A 1 99 ? 121.490 -15.222 -202.040 1.00 53.84 99 GLY A O 1
ATOM 797 N N . SER A 1 100 ? 122.258 -17.289 -201.621 1.00 57.81 100 SER A N 1
ATOM 798 C CA . SER A 1 100 ? 121.097 -17.699 -200.813 1.00 57.81 100 SER A CA 1
ATOM 799 C C . SER A 1 100 ? 121.027 -17.031 -199.438 1.00 57.81 100 SER A C 1
ATOM 801 O O . SER A 1 100 ? 119.939 -16.652 -198.997 1.00 57.81 100 SER A O 1
ATOM 803 N N . GLU A 1 101 ? 122.165 -16.832 -198.764 1.00 58.56 101 GLU A N 1
ATOM 804 C CA . GLU A 1 101 ? 122.189 -16.256 -197.408 1.00 58.56 101 GLU A CA 1
ATOM 805 C C . GLU A 1 101 ? 121.635 -14.825 -197.360 1.00 58.56 101 GLU A C 1
ATOM 807 O O . GLU A 1 101 ? 120.938 -14.449 -196.414 1.00 58.56 101 GLU A O 1
ATOM 812 N N . LYS A 1 102 ? 121.888 -14.028 -198.407 1.00 57.84 102 LYS A N 1
ATOM 813 C CA . LYS A 1 102 ? 121.436 -12.630 -198.483 1.00 57.84 102 LYS A CA 1
ATOM 814 C C . LYS A 1 102 ? 119.911 -12.502 -198.589 1.00 57.84 102 LYS A C 1
ATOM 816 O O . LYS A 1 102 ? 119.373 -11.487 -198.157 1.00 57.84 102 LYS A O 1
ATOM 821 N N . ASN A 1 103 ? 119.220 -13.521 -199.109 1.00 58.56 103 ASN A N 1
ATOM 822 C CA . ASN A 1 103 ? 117.758 -13.530 -199.195 1.00 58.56 103 ASN A CA 1
ATOM 823 C C . ASN A 1 103 ? 117.122 -14.032 -197.883 1.00 58.56 103 ASN A C 1
ATOM 825 O O . ASN A 1 103 ? 116.249 -13.368 -197.327 1.00 58.56 103 ASN A O 1
ATOM 829 N N . LEU A 1 104 ? 117.639 -15.135 -197.320 1.00 61.88 104 LEU A N 1
ATOM 830 C CA . LEU A 1 104 ? 117.189 -15.679 -196.027 1.00 61.88 104 LEU A CA 1
ATOM 831 C C . LEU A 1 104 ? 117.313 -14.669 -194.876 1.00 61.88 104 LEU A C 1
ATOM 833 O O . LEU A 1 104 ? 116.441 -14.606 -194.010 1.00 61.88 104 LEU A O 1
ATOM 837 N N . ARG A 1 105 ? 118.366 -13.841 -194.878 1.00 66.94 105 ARG A N 1
ATOM 838 C CA . ARG A 1 105 ? 118.589 -12.818 -193.847 1.00 66.94 105 ARG A CA 1
ATOM 839 C C . ARG A 1 105 ? 117.454 -11.787 -193.757 1.00 66.94 105 ARG A C 1
ATOM 841 O O . ARG A 1 105 ? 117.034 -11.451 -192.653 1.00 66.94 105 ARG A O 1
ATOM 848 N N . LEU A 1 106 ? 116.925 -11.333 -194.895 1.00 67.56 106 LEU A N 1
ATOM 849 C CA . LEU A 1 106 ? 115.818 -10.364 -194.952 1.00 67.56 106 LEU A CA 1
ATOM 850 C C . LEU A 1 106 ? 114.470 -10.955 -194.510 1.00 67.56 106 LEU A C 1
ATOM 852 O O . LEU A 1 106 ? 113.586 -10.221 -194.065 1.00 67.56 106 LEU A O 1
ATOM 856 N N . GLU A 1 107 ? 114.303 -12.270 -194.631 1.00 63.62 107 GLU A N 1
ATOM 857 C CA . GLU A 1 107 ? 113.084 -12.973 -194.225 1.00 63.62 107 GLU A CA 1
ATOM 858 C C . GLU A 1 107 ? 113.103 -13.299 -192.719 1.00 63.62 107 GLU A C 1
ATOM 860 O O . GLU A 1 107 ? 112.113 -13.069 -192.020 1.00 63.62 107 GLU A O 1
ATOM 865 N N . LEU A 1 108 ? 114.269 -13.686 -192.183 1.00 68.38 108 LEU A N 1
ATOM 866 C CA . LEU A 1 108 ? 114.515 -13.843 -190.743 1.00 68.38 108 LEU A CA 1
ATOM 867 C C . LEU A 1 108 ? 114.361 -12.532 -189.958 1.00 68.38 108 LEU A C 1
ATOM 869 O O . LEU A 1 108 ? 113.724 -12.532 -188.904 1.00 68.38 108 LEU A O 1
ATOM 873 N N . GLU A 1 109 ? 114.887 -11.411 -190.466 1.00 65.44 109 GLU A N 1
ATOM 874 C CA . GLU A 1 109 ? 114.741 -10.096 -189.817 1.00 65.44 109 GLU A CA 1
ATOM 875 C C . GLU A 1 109 ? 113.263 -9.650 -189.738 1.00 65.44 109 GLU A C 1
ATOM 877 O O . GLU A 1 109 ? 112.853 -9.063 -188.735 1.00 65.44 109 GLU A O 1
ATOM 882 N N . LYS A 1 110 ? 112.421 -10.007 -190.723 1.00 69.19 110 LYS A N 1
ATOM 883 C CA . LYS A 1 110 ? 110.962 -9.788 -190.652 1.00 69.19 110 LYS A CA 1
ATOM 884 C C . LYS A 1 110 ? 110.268 -10.712 -189.652 1.00 69.19 110 LYS A C 1
ATOM 886 O O . LYS A 1 110 ? 109.437 -10.241 -188.876 1.00 69.19 110 LYS A O 1
ATOM 891 N N . PHE A 1 111 ? 110.592 -12.006 -189.656 1.00 74.88 111 PHE A N 1
ATOM 892 C CA . PHE A 1 111 ? 109.944 -12.980 -188.773 1.00 74.88 111 PHE A CA 1
ATOM 893 C C . PHE A 1 111 ? 110.227 -12.685 -187.290 1.00 74.88 111 PHE A C 1
ATOM 895 O O . PHE A 1 111 ? 109.306 -12.666 -186.473 1.00 74.88 111 PHE A O 1
ATOM 902 N N . LEU A 1 112 ? 111.481 -12.357 -186.954 1.00 71.81 112 LEU A N 1
ATOM 903 C CA . LEU A 1 112 ? 111.873 -11.947 -185.601 1.00 71.81 112 LEU A CA 1
ATOM 904 C C . LEU A 1 112 ? 111.148 -10.675 -185.136 1.00 71.81 112 LEU A C 1
ATOM 906 O O . LEU A 1 112 ? 110.757 -10.597 -183.971 1.00 71.81 112 LEU A O 1
ATOM 910 N N . LEU A 1 113 ? 110.923 -9.705 -186.029 1.00 73.00 113 LEU A N 1
ATOM 911 C CA . LEU A 1 113 ? 110.206 -8.473 -185.691 1.00 73.00 113 LEU A CA 1
ATOM 912 C C . LEU A 1 113 ? 108.729 -8.740 -185.345 1.00 73.00 113 LEU A C 1
ATOM 914 O O . LEU A 1 113 ? 108.228 -8.185 -184.368 1.00 73.00 113 LEU A O 1
ATOM 918 N N . CYS A 1 114 ? 108.047 -9.616 -186.091 1.00 70.00 114 CYS A N 1
ATOM 919 C CA . CYS A 1 114 ? 106.668 -10.015 -185.783 1.00 70.00 114 CYS A CA 1
ATOM 920 C C . CYS A 1 114 ? 106.567 -10.737 -184.431 1.00 70.00 114 CYS A C 1
ATOM 922 O O . CYS A 1 114 ? 105.786 -10.314 -183.578 1.00 70.00 114 CYS A O 1
ATOM 924 N N . VAL A 1 115 ? 107.402 -11.756 -184.196 1.00 73.81 115 VAL A N 1
ATOM 925 C CA . VAL A 1 115 ? 107.392 -12.529 -182.937 1.00 73.81 115 VAL A CA 1
ATOM 926 C C . VAL A 1 115 ? 107.719 -11.643 -181.727 1.00 73.81 115 VAL A C 1
ATOM 928 O O . VAL A 1 115 ? 107.103 -11.789 -180.669 1.00 73.81 115 VAL A O 1
ATOM 931 N N . TYR A 1 116 ? 108.638 -10.682 -181.871 1.00 75.19 116 TYR A N 1
ATOM 932 C CA . TYR A 1 116 ? 108.962 -9.724 -180.810 1.00 75.19 116 TYR A CA 1
ATOM 933 C C . TYR A 1 116 ? 107.766 -8.831 -180.438 1.00 75.19 116 TYR A C 1
ATOM 935 O O . TYR A 1 116 ? 107.485 -8.639 -179.252 1.00 75.19 116 TYR A O 1
ATOM 943 N N . VAL A 1 117 ? 107.030 -8.321 -181.434 1.00 73.12 117 VAL A N 1
ATOM 944 C CA . VAL A 1 117 ? 105.851 -7.467 -181.211 1.00 73.12 117 VAL A CA 1
ATOM 945 C C . VAL A 1 117 ? 104.684 -8.257 -180.613 1.00 73.12 117 VAL A C 1
ATOM 947 O O . VAL A 1 117 ? 104.074 -7.780 -179.656 1.00 73.12 117 VAL A O 1
ATOM 950 N N . GLU A 1 118 ? 104.398 -9.472 -181.091 1.00 71.31 118 GLU A N 1
ATOM 951 C CA . GLU A 1 118 ? 103.352 -10.317 -180.490 1.00 71.31 118 GLU A CA 1
ATOM 952 C C . GLU A 1 118 ? 103.669 -10.677 -179.032 1.00 71.31 118 GLU A C 1
ATOM 954 O O . GLU A 1 118 ? 102.784 -10.605 -178.178 1.00 71.31 118 GLU A O 1
ATOM 959 N N . THR A 1 119 ? 104.935 -10.977 -178.717 1.00 74.19 119 THR A N 1
ATOM 960 C CA . THR A 1 119 ? 105.368 -11.293 -177.344 1.00 74.19 119 THR A CA 1
ATOM 961 C C . THR A 1 119 ? 105.195 -10.088 -176.408 1.00 74.19 119 THR A C 1
ATOM 963 O O . THR A 1 119 ? 104.612 -10.226 -175.333 1.00 74.19 119 THR A O 1
ATOM 966 N N . GLN A 1 120 ? 105.616 -8.890 -176.837 1.00 72.12 120 GLN A N 1
ATOM 967 C CA . GLN A 1 120 ? 105.382 -7.629 -176.112 1.00 72.12 120 GLN A CA 1
ATOM 968 C C . GLN A 1 120 ? 103.885 -7.352 -175.884 1.00 72.12 120 GLN A C 1
ATOM 970 O O . GLN A 1 120 ? 103.480 -6.946 -174.793 1.00 72.12 120 GLN A O 1
ATOM 975 N N . MET A 1 121 ? 103.041 -7.581 -176.896 1.00 68.81 121 MET A N 1
ATOM 976 C CA . MET A 1 121 ? 101.598 -7.349 -176.780 1.00 68.81 121 MET A CA 1
ATOM 977 C C . MET A 1 121 ? 100.889 -8.361 -175.875 1.00 68.81 121 MET A C 1
ATOM 979 O O . MET A 1 121 ? 99.932 -7.981 -175.200 1.00 68.81 121 MET A O 1
ATOM 983 N N . LEU A 1 122 ? 101.349 -9.614 -175.817 1.00 68.75 122 LEU A N 1
ATOM 984 C CA . LEU A 1 122 ? 100.833 -10.624 -174.887 1.00 68.75 122 LEU A CA 1
ATOM 985 C C . LEU A 1 122 ? 101.141 -10.269 -173.426 1.00 68.75 122 LEU A C 1
ATOM 987 O O . LEU A 1 122 ? 100.232 -10.291 -172.595 1.00 68.75 122 LEU A O 1
ATOM 991 N N . ASP A 1 123 ? 102.382 -9.880 -173.128 1.00 60.69 123 ASP A N 1
ATOM 992 C CA . ASP A 1 123 ? 102.825 -9.562 -171.763 1.00 60.69 123 ASP A CA 1
ATOM 993 C C . ASP A 1 123 ? 102.122 -8.301 -171.212 1.00 60.69 123 ASP A C 1
ATOM 995 O O . ASP A 1 123 ? 101.578 -8.297 -170.102 1.00 60.69 123 ASP A O 1
ATOM 999 N N . MET A 1 124 ? 101.975 -7.260 -172.046 1.00 62.41 124 MET A N 1
ATOM 1000 C CA . MET A 1 124 ? 101.158 -6.084 -171.709 1.00 62.41 124 MET A CA 1
ATOM 1001 C C . MET A 1 124 ? 99.686 -6.432 -171.433 1.00 62.41 124 MET A C 1
ATOM 1003 O O . MET A 1 124 ? 99.069 -5.816 -170.562 1.00 62.41 124 MET A O 1
ATOM 1007 N N . ARG A 1 125 ? 99.108 -7.418 -172.135 1.00 59.09 125 ARG A N 1
ATOM 1008 C CA . ARG A 1 125 ? 97.698 -7.813 -171.961 1.00 59.09 125 ARG A CA 1
ATOM 1009 C C . ARG A 1 125 ? 97.446 -8.432 -170.585 1.00 59.09 125 ARG A C 1
ATOM 1011 O O . ARG A 1 125 ? 96.461 -8.086 -169.940 1.00 59.09 125 ARG A O 1
ATOM 1018 N N . VAL A 1 126 ? 98.365 -9.280 -170.116 1.00 67.31 126 VAL A N 1
ATOM 1019 C CA . VAL A 1 126 ? 98.311 -9.892 -168.775 1.00 67.31 126 VAL A CA 1
ATOM 1020 C C . VAL A 1 126 ? 98.448 -8.831 -167.676 1.00 67.31 126 VAL A C 1
ATOM 1022 O O . VAL A 1 126 ? 97.718 -8.867 -166.684 1.00 67.31 126 VAL A O 1
ATOM 1025 N N . SER A 1 127 ? 99.333 -7.848 -167.871 1.00 64.56 127 SER A N 1
ATOM 1026 C CA . SER A 1 127 ? 99.550 -6.754 -166.913 1.00 64.56 127 SER A CA 1
ATOM 1027 C C . SER A 1 127 ? 98.312 -5.851 -166.737 1.00 64.56 127 SER A C 1
ATOM 1029 O O . SER A 1 127 ? 97.988 -5.436 -165.621 1.00 64.56 127 SER A O 1
ATOM 1031 N N . VAL A 1 128 ? 97.558 -5.599 -167.817 1.00 65.12 128 VAL A N 1
ATOM 1032 C CA . VAL A 1 128 ? 96.318 -4.800 -167.769 1.00 65.12 128 VAL A CA 1
ATOM 1033 C C . VAL A 1 128 ? 95.187 -5.522 -167.027 1.00 65.12 128 VAL A C 1
ATOM 1035 O O . VAL A 1 128 ? 94.548 -4.903 -166.174 1.00 65.12 128 VAL A O 1
ATOM 1038 N N . ASP A 1 129 ? 94.954 -6.813 -167.288 1.00 64.81 129 ASP A N 1
ATOM 1039 C CA . ASP A 1 129 ? 93.883 -7.570 -166.613 1.00 64.81 129 ASP A CA 1
ATOM 1040 C C . ASP A 1 129 ? 94.108 -7.659 -165.088 1.00 64.81 129 ASP A C 1
ATOM 1042 O O . ASP A 1 129 ? 93.152 -7.582 -164.309 1.00 64.81 129 ASP A O 1
ATOM 1046 N N . TRP A 1 130 ? 95.368 -7.738 -164.637 1.00 69.62 130 TRP A N 1
ATOM 1047 C CA . TRP A 1 130 ? 95.708 -7.703 -163.209 1.00 69.62 130 TRP A CA 1
ATOM 1048 C C . TRP A 1 130 ? 95.367 -6.349 -162.559 1.00 69.62 130 TRP A C 1
ATOM 1050 O O . TRP A 1 130 ? 94.706 -6.314 -161.517 1.00 69.62 130 TRP A O 1
ATOM 1060 N N . LEU A 1 131 ? 95.736 -5.233 -163.202 1.00 67.31 131 LEU A N 1
ATOM 1061 C CA . LEU A 1 131 ? 95.438 -3.874 -162.723 1.00 67.31 131 LEU A CA 1
ATOM 1062 C C . LEU A 1 131 ? 93.932 -3.573 -162.667 1.00 67.31 131 LEU A C 1
ATOM 1064 O O . LEU A 1 131 ? 93.465 -2.924 -161.727 1.00 67.31 131 LEU A O 1
ATOM 1068 N N . VAL A 1 132 ? 93.155 -4.053 -163.644 1.00 66.94 132 VAL A N 1
ATOM 1069 C CA . VAL A 1 132 ? 91.687 -3.919 -163.630 1.00 66.94 132 VAL A CA 1
ATOM 1070 C C . VAL A 1 132 ? 91.097 -4.650 -162.423 1.00 66.94 132 VAL A C 1
ATOM 1072 O O . VAL A 1 132 ? 90.239 -4.096 -161.730 1.00 66.94 132 VAL A O 1
ATOM 1075 N N . LYS A 1 133 ? 91.589 -5.858 -162.123 1.00 69.38 133 LYS A N 1
ATOM 1076 C CA . LYS A 1 133 ? 91.104 -6.649 -160.992 1.00 69.38 133 LYS A CA 1
ATOM 1077 C C . LYS A 1 133 ? 91.425 -5.994 -159.644 1.00 69.38 133 LYS A C 1
ATOM 1079 O O . LYS A 1 133 ? 90.503 -5.772 -158.856 1.00 69.38 133 LYS A O 1
ATOM 1084 N N . GLU A 1 134 ? 92.680 -5.598 -159.414 1.00 72.50 134 GLU A N 1
ATOM 1085 C CA . GLU A 1 134 ? 93.108 -4.936 -158.168 1.00 72.50 134 GLU A CA 1
ATOM 1086 C C . GLU A 1 134 ? 92.308 -3.642 -157.908 1.00 72.50 134 GLU A C 1
ATOM 1088 O O . GLU A 1 134 ? 91.896 -3.363 -156.777 1.00 72.50 134 GLU A O 1
ATOM 1093 N N . LYS A 1 135 ? 92.001 -2.878 -158.969 1.00 74.44 135 LYS A N 1
ATOM 1094 C CA . LYS A 1 135 ? 91.128 -1.702 -158.874 1.00 74.44 135 LYS A CA 1
ATOM 1095 C C . LYS A 1 135 ? 89.725 -2.070 -158.373 1.00 74.44 135 LYS A C 1
ATOM 1097 O O . LYS A 1 135 ? 89.233 -1.430 -157.443 1.00 74.44 135 LYS A O 1
ATOM 1102 N N . THR A 1 136 ? 89.082 -3.083 -158.962 1.00 68.69 136 THR A N 1
ATOM 1103 C CA . THR A 1 136 ? 87.726 -3.490 -158.546 1.00 68.69 136 THR A CA 1
ATOM 1104 C C . THR A 1 136 ? 87.674 -4.033 -157.118 1.00 68.69 136 THR A C 1
ATOM 1106 O O . THR A 1 136 ? 86.670 -3.850 -156.430 1.00 68.69 136 THR A O 1
ATOM 1109 N N . GLU A 1 137 ? 88.751 -4.651 -156.631 1.00 73.94 137 GLU A N 1
ATOM 1110 C CA . GLU A 1 137 ? 88.841 -5.127 -155.247 1.00 73.94 137 GLU A CA 1
ATOM 1111 C C . GLU A 1 137 ? 88.927 -3.934 -154.265 1.00 73.94 137 GLU A C 1
ATOM 1113 O O . GLU A 1 137 ? 88.126 -3.864 -153.327 1.00 73.94 137 GLU A O 1
ATOM 1118 N N . ARG A 1 138 ? 89.758 -2.911 -154.544 1.00 75.12 138 ARG A N 1
ATOM 1119 C CA . ARG A 1 138 ? 89.816 -1.678 -153.723 1.00 75.12 138 ARG A CA 1
ATOM 1120 C C . ARG A 1 138 ? 88.529 -0.849 -153.739 1.00 75.12 138 ARG A C 1
ATOM 1122 O O . ARG A 1 138 ? 88.142 -0.313 -152.701 1.00 75.12 138 ARG A O 1
ATOM 1129 N N . GLU A 1 139 ? 87.848 -0.722 -154.880 1.00 69.06 139 GLU A N 1
ATOM 1130 C CA . GLU A 1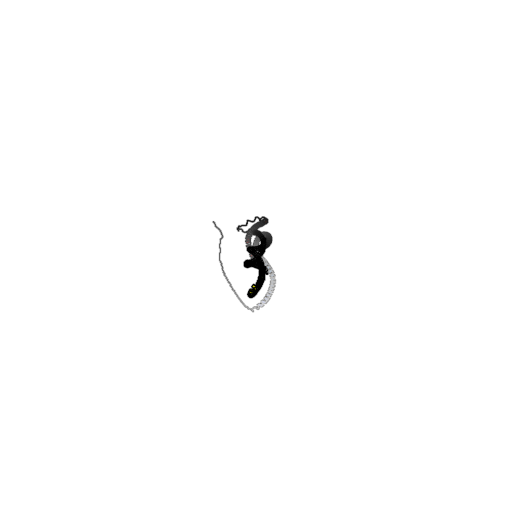 139 ? 86.589 0.041 -154.954 1.00 69.06 139 GLU A CA 1
ATOM 1131 C C . GLU A 1 139 ? 85.482 -0.596 -154.087 1.00 69.06 139 GLU A C 1
ATOM 1133 O O . GLU A 1 139 ? 84.730 0.120 -153.421 1.00 69.06 139 GLU A O 1
ATOM 1138 N N . ASN A 1 140 ? 85.432 -1.932 -154.003 1.00 74.69 140 ASN A N 1
ATOM 1139 C CA . ASN A 1 140 ? 84.518 -2.640 -153.101 1.00 74.69 140 ASN A CA 1
ATOM 1140 C C . ASN A 1 140 ? 84.866 -2.429 -151.616 1.00 74.69 140 ASN A C 1
ATOM 1142 O O . ASN A 1 140 ? 83.963 -2.210 -150.802 1.00 74.69 140 ASN A O 1
ATOM 1146 N N . GLU A 1 141 ? 86.152 -2.445 -151.255 1.00 76.50 141 GLU A N 1
ATOM 1147 C CA . GLU A 1 141 ? 86.605 -2.209 -149.878 1.00 76.50 141 GLU A CA 1
ATOM 1148 C C . GLU A 1 141 ? 86.289 -0.778 -149.404 1.00 76.50 141 GLU A C 1
ATOM 1150 O O . GLU A 1 141 ? 85.759 -0.588 -148.307 1.00 76.50 141 GLU A O 1
ATOM 1155 N N . VAL A 1 142 ? 86.478 0.234 -150.259 1.00 75.94 142 VAL A N 1
ATOM 1156 C CA . VAL A 1 142 ? 86.083 1.625 -149.962 1.00 75.94 142 VAL A CA 1
ATOM 1157 C C . VAL A 1 142 ? 84.572 1.745 -149.724 1.00 75.94 142 VAL A C 1
ATOM 1159 O O . VAL A 1 142 ? 84.149 2.450 -148.802 1.00 75.94 142 VAL A O 1
ATOM 1162 N N . VAL A 1 143 ? 83.735 1.037 -150.492 1.00 76.12 143 VAL A N 1
ATOM 1163 C CA . VAL A 1 143 ? 82.275 1.003 -150.273 1.00 76.12 143 VAL A CA 1
ATOM 1164 C C . VAL A 1 143 ? 81.912 0.293 -148.962 1.00 76.12 143 VAL A C 1
ATOM 1166 O O . VAL A 1 143 ? 80.998 0.742 -148.262 1.00 76.12 143 VAL A O 1
ATOM 1169 N N . PHE A 1 144 ? 82.626 -0.776 -148.595 1.00 78.62 144 PHE A N 1
ATOM 1170 C CA . PHE A 1 144 ? 82.445 -1.468 -147.317 1.00 78.62 144 PHE A CA 1
ATOM 1171 C C . PHE A 1 144 ? 82.794 -0.560 -146.128 1.00 78.62 144 PHE A C 1
ATOM 1173 O O . PHE A 1 144 ? 81.931 -0.303 -145.286 1.00 78.62 144 PHE A O 1
ATOM 1180 N N . LEU A 1 145 ? 83.997 0.020 -146.113 1.00 79.75 145 LEU A N 1
ATOM 1181 C CA . LEU A 1 145 ? 84.460 0.924 -145.054 1.00 79.75 145 LEU A CA 1
ATOM 1182 C C . LEU A 1 145 ? 83.574 2.175 -144.937 1.00 79.75 145 LEU A C 1
ATOM 1184 O O . LEU A 1 145 ? 83.237 2.600 -143.834 1.00 79.75 145 LEU A O 1
ATOM 1188 N N . THR A 1 146 ? 83.101 2.727 -146.060 1.00 76.69 146 THR A N 1
ATOM 1189 C CA . THR A 1 146 ? 82.148 3.853 -146.057 1.00 76.69 146 THR A CA 1
ATOM 1190 C C . THR A 1 146 ? 80.813 3.475 -145.402 1.00 76.69 146 THR A C 1
ATOM 1192 O O . THR A 1 146 ? 80.213 4.290 -144.694 1.00 76.69 146 THR A O 1
ATOM 1195 N N . ARG A 1 147 ? 80.334 2.238 -145.600 1.00 79.44 147 ARG A N 1
ATOM 1196 C CA . ARG A 1 147 ? 79.128 1.718 -144.935 1.00 79.44 147 ARG A CA 1
ATOM 1197 C C . ARG A 1 147 ? 79.368 1.510 -143.437 1.00 79.44 147 ARG A C 1
ATOM 1199 O O . ARG A 1 147 ? 78.509 1.883 -142.639 1.00 79.44 147 ARG A O 1
ATOM 1206 N N . GLU A 1 148 ? 80.522 0.968 -143.061 1.00 80.44 148 GLU A N 1
ATOM 1207 C CA . GLU A 1 148 ? 80.883 0.682 -141.670 1.00 80.44 148 GLU A CA 1
ATOM 1208 C C . GLU A 1 148 ? 81.084 1.959 -140.842 1.00 80.44 148 GLU A C 1
ATOM 1210 O O . GLU A 1 148 ? 80.437 2.116 -139.809 1.00 80.44 148 GLU A O 1
ATOM 1215 N N . VAL A 1 149 ? 81.847 2.941 -141.336 1.00 78.06 149 VAL A N 1
ATOM 1216 C CA . VAL A 1 149 ? 82.015 4.262 -140.692 1.00 78.06 149 VAL A CA 1
ATOM 1217 C C . VAL A 1 149 ? 80.666 4.963 -140.480 1.00 78.06 149 VAL A C 1
ATOM 1219 O O . VAL A 1 149 ? 80.427 5.571 -139.433 1.00 78.06 149 VAL A O 1
ATOM 1222 N N . LYS A 1 150 ? 79.742 4.843 -141.441 1.00 76.94 150 LYS A N 1
ATOM 1223 C CA . LYS A 1 150 ? 78.383 5.397 -141.331 1.00 76.94 150 LYS A CA 1
ATOM 1224 C C . LYS A 1 150 ? 77.523 4.641 -140.308 1.00 76.94 150 LYS A C 1
ATOM 1226 O O . LYS A 1 150 ? 76.715 5.263 -139.620 1.00 76.94 150 LYS A O 1
ATOM 1231 N N . GLY A 1 151 ? 77.734 3.331 -140.162 1.00 79.06 151 GLY A N 1
ATOM 1232 C CA . GLY A 1 151 ? 77.178 2.521 -139.077 1.00 79.06 151 GLY A CA 1
ATOM 1233 C C . GLY A 1 151 ? 77.715 2.935 -137.703 1.00 79.06 151 GLY A C 1
ATOM 1234 O O . GLY A 1 151 ? 76.922 3.179 -136.795 1.00 79.06 151 GLY A O 1
ATOM 1235 N N . LEU A 1 152 ? 79.035 3.103 -137.580 1.00 80.75 152 LEU A N 1
ATOM 1236 C CA . LEU A 1 152 ? 79.723 3.477 -136.341 1.00 80.75 152 LEU A CA 1
ATOM 1237 C C . LEU A 1 152 ? 79.325 4.873 -135.841 1.00 80.75 152 LEU A C 1
ATOM 1239 O O . LEU A 1 152 ? 79.038 5.026 -134.654 1.00 80.75 152 LEU A O 1
ATOM 1243 N N . MET A 1 153 ? 79.196 5.869 -136.729 1.00 74.06 153 MET A N 1
ATOM 1244 C CA . MET A 1 153 ? 78.572 7.160 -136.387 1.00 74.06 153 MET A CA 1
ATOM 1245 C C . MET A 1 153 ? 77.132 6.980 -135.884 1.00 74.06 153 MET A C 1
ATOM 1247 O O . MET A 1 153 ? 76.742 7.570 -134.877 1.00 74.06 153 MET A O 1
ATOM 1251 N N . GLY A 1 154 ? 76.350 6.125 -136.551 1.00 78.06 154 GLY A N 1
ATOM 1252 C CA . GLY A 1 154 ? 74.972 5.813 -136.170 1.00 78.06 154 GLY A CA 1
ATOM 1253 C C . GLY A 1 154 ? 74.826 5.085 -134.827 1.00 78.06 154 GLY A C 1
ATOM 1254 O O . GLY A 1 154 ? 73.767 5.188 -134.209 1.00 78.06 154 GLY A O 1
ATOM 1255 N N . SER A 1 155 ? 75.851 4.367 -134.354 1.00 78.62 155 SER A N 1
ATOM 1256 C CA . SER A 1 155 ? 75.919 3.848 -132.979 1.00 78.62 155 SER A CA 1
ATOM 1257 C C . SER A 1 155 ? 76.455 4.878 -131.987 1.00 78.62 155 SER A C 1
ATOM 1259 O O . SER A 1 155 ? 75.898 4.997 -130.900 1.00 78.62 155 SER A O 1
ATOM 1261 N N . LEU A 1 156 ? 77.473 5.663 -132.358 1.00 82.81 156 LEU A N 1
ATOM 1262 C CA . LEU A 1 156 ? 78.075 6.668 -131.480 1.00 82.81 156 LEU A CA 1
ATOM 1263 C C . LEU A 1 156 ? 77.047 7.716 -131.042 1.00 82.81 156 LEU A C 1
ATOM 1265 O O . LEU A 1 156 ? 76.964 8.025 -129.857 1.00 82.81 156 LEU A O 1
ATOM 1269 N N . GLU A 1 157 ? 76.213 8.206 -131.963 1.00 83.25 157 GLU A N 1
ATOM 1270 C CA . GLU A 1 157 ? 75.171 9.181 -131.621 1.00 83.25 157 GLU A CA 1
ATOM 1271 C C . GLU A 1 157 ? 74.059 8.564 -130.753 1.00 83.25 157 GLU A C 1
ATOM 1273 O O . GLU A 1 157 ? 73.546 9.214 -129.845 1.00 83.25 157 GLU A O 1
ATOM 1278 N N . LYS A 1 158 ? 73.739 7.274 -130.940 1.00 82.88 158 LYS A N 1
ATOM 1279 C CA . LYS A 1 158 ? 72.806 6.555 -130.051 1.00 82.88 158 LYS A CA 1
ATOM 1280 C C . LYS A 1 158 ? 73.361 6.428 -128.634 1.00 82.88 158 LYS A C 1
ATOM 1282 O O . LYS A 1 158 ? 72.614 6.658 -127.687 1.00 82.88 158 LYS A O 1
ATOM 1287 N N . GLU A 1 159 ? 74.648 6.121 -128.475 1.00 84.88 159 GLU A N 1
ATOM 1288 C CA . GLU A 1 159 ? 75.293 6.113 -127.155 1.00 84.88 159 GLU A CA 1
ATOM 1289 C C . GLU A 1 159 ? 75.400 7.518 -126.552 1.00 84.88 159 GLU A C 1
ATOM 1291 O O . GLU A 1 159 ? 75.220 7.684 -125.348 1.00 84.88 159 GLU A O 1
ATOM 1296 N N . ARG A 1 160 ? 75.593 8.555 -127.375 1.00 81.50 160 ARG A N 1
ATOM 1297 C CA . ARG A 1 160 ? 75.595 9.959 -126.937 1.00 81.50 160 ARG A CA 1
ATOM 1298 C C . ARG A 1 160 ? 74.239 10.378 -126.359 1.00 81.50 160 ARG A C 1
ATOM 1300 O O . ARG A 1 160 ? 74.187 10.971 -125.280 1.00 81.50 160 ARG A O 1
ATOM 1307 N N . VAL A 1 161 ? 73.147 10.003 -127.030 1.00 86.00 161 VAL A N 1
ATOM 1308 C CA . VAL A 1 161 ? 71.771 10.208 -126.550 1.00 86.00 161 VAL A CA 1
ATOM 1309 C C . VAL A 1 161 ? 71.491 9.376 -125.292 1.00 86.00 161 VAL A C 1
ATOM 1311 O O . VAL A 1 161 ? 70.994 9.927 -124.310 1.00 86.00 161 VAL A O 1
ATOM 1314 N N . ARG A 1 162 ? 71.874 8.088 -125.265 1.00 83.19 162 ARG A N 1
ATOM 1315 C CA . ARG A 1 162 ? 71.743 7.214 -124.079 1.00 83.19 162 ARG A CA 1
ATOM 1316 C C . ARG A 1 162 ? 72.468 7.785 -122.862 1.00 83.19 162 ARG A C 1
ATOM 1318 O O . ARG A 1 162 ? 71.877 7.865 -121.791 1.00 83.19 162 ARG A O 1
ATOM 1325 N N . LEU A 1 163 ? 73.711 8.239 -123.019 1.00 83.81 163 LEU A N 1
ATOM 1326 C CA . LEU A 1 163 ? 74.497 8.833 -121.936 1.00 83.81 163 LEU A CA 1
ATOM 1327 C C . LEU A 1 163 ? 73.864 10.132 -121.408 1.00 83.81 163 LEU A C 1
ATOM 1329 O O . LEU A 1 163 ? 73.840 10.353 -120.196 1.00 83.81 163 LEU A O 1
ATOM 1333 N N . SER A 1 164 ? 73.308 10.965 -122.296 1.00 86.19 164 SER A N 1
ATOM 1334 C CA . SER A 1 164 ? 72.559 12.167 -121.905 1.00 86.19 164 SER A CA 1
ATOM 1335 C C . SER A 1 164 ? 71.292 11.816 -121.117 1.00 86.19 164 SER A C 1
ATOM 1337 O O . SER A 1 164 ? 71.017 12.447 -120.096 1.00 86.19 164 SER A O 1
ATOM 1339 N N . GLN A 1 165 ? 70.553 10.788 -121.545 1.00 86.56 165 GLN A N 1
ATOM 1340 C CA . GLN A 1 165 ? 69.367 10.297 -120.843 1.00 86.56 165 GLN A CA 1
ATOM 1341 C C . GLN A 1 165 ? 69.729 9.738 -119.456 1.00 86.56 165 GLN A C 1
ATOM 1343 O O . GLN A 1 165 ? 69.130 10.146 -118.466 1.00 86.56 165 GLN A O 1
ATOM 1348 N N . VAL A 1 166 ? 70.768 8.903 -119.351 1.00 83.81 166 VAL A N 1
ATOM 1349 C CA . VAL A 1 166 ? 71.256 8.355 -118.069 1.00 83.81 166 VAL A CA 1
ATOM 1350 C C . VAL A 1 166 ? 71.712 9.463 -117.110 1.00 83.81 166 VAL A C 1
ATOM 1352 O O . VAL A 1 166 ? 71.480 9.368 -115.905 1.00 83.81 166 VAL A O 1
ATOM 1355 N N . CYS A 1 167 ? 72.314 10.549 -117.609 1.00 82.19 167 CYS A N 1
ATOM 1356 C CA . CYS A 1 167 ? 72.633 11.710 -116.770 1.00 82.19 167 CYS A CA 1
ATOM 1357 C C . CYS A 1 167 ? 71.371 12.411 -116.241 1.00 82.19 167 CYS A C 1
ATOM 1359 O O . CYS A 1 167 ? 71.332 12.778 -115.067 1.00 82.19 167 CYS A O 1
ATOM 1361 N N . GLN A 1 168 ? 70.335 12.558 -117.070 1.00 82.75 168 GLN A N 1
ATOM 1362 C CA . GLN A 1 168 ? 69.061 13.152 -116.663 1.00 82.75 168 GLN A CA 1
ATOM 1363 C C . GLN A 1 168 ? 68.312 12.267 -115.649 1.00 82.75 168 GLN A C 1
ATOM 1365 O O . GLN A 1 168 ? 67.814 12.772 -114.646 1.00 82.75 168 GLN A O 1
ATOM 1370 N N . GLU A 1 169 ? 68.288 10.949 -115.860 1.00 86.12 169 GLU A N 1
ATOM 1371 C CA . GLU A 1 169 ? 67.703 9.965 -114.938 1.00 86.12 169 GLU A CA 1
ATOM 1372 C C . GLU A 1 169 ? 68.434 9.943 -113.586 1.00 86.12 169 GLU A C 1
ATOM 1374 O O . GLU A 1 169 ? 67.789 9.962 -112.537 1.00 86.12 169 GLU A O 1
ATOM 1379 N N . ARG A 1 170 ? 69.775 9.999 -113.592 1.00 88.94 170 ARG A N 1
ATOM 1380 C CA . ARG A 1 170 ? 70.604 10.141 -112.381 1.00 88.94 170 ARG A CA 1
ATOM 1381 C C . ARG A 1 170 ? 70.244 11.398 -111.591 1.00 88.94 170 ARG A C 1
ATOM 1383 O O . ARG A 1 170 ? 70.118 11.332 -110.369 1.00 88.94 170 ARG A O 1
ATOM 1390 N N . ASP A 1 171 ? 70.115 12.540 -112.260 1.00 86.50 171 ASP A N 1
ATOM 1391 C CA . ASP A 1 171 ? 69.896 13.821 -111.581 1.00 86.50 171 ASP A CA 1
ATOM 1392 C C . ASP A 1 171 ? 68.455 13.961 -111.064 1.00 86.50 171 ASP A C 1
ATOM 1394 O O . ASP A 1 171 ? 68.250 14.500 -109.973 1.00 86.50 171 ASP A O 1
ATOM 1398 N N . LEU A 1 172 ? 67.475 13.368 -111.759 1.00 88.56 172 LEU A N 1
ATOM 1399 C CA . LEU A 1 172 ? 66.118 13.171 -111.238 1.00 88.56 172 LEU A CA 1
ATOM 1400 C C . LEU A 1 172 ? 66.127 12.282 -109.985 1.00 88.56 172 LEU A C 1
ATOM 1402 O O . LEU A 1 172 ? 65.670 12.726 -108.931 1.00 88.56 172 LEU A O 1
ATOM 1406 N N . ALA A 1 173 ? 66.731 11.090 -110.052 1.00 86.75 173 ALA A N 1
ATOM 1407 C CA . ALA A 1 173 ? 66.818 10.166 -108.917 1.00 86.75 173 ALA A CA 1
ATOM 1408 C C . ALA A 1 173 ? 67.542 10.783 -107.705 1.00 86.75 173 ALA A C 1
ATOM 1410 O O . ALA A 1 173 ? 67.132 10.586 -106.560 1.00 86.75 173 ALA A O 1
ATOM 1411 N N . LYS A 1 174 ? 68.582 11.593 -107.941 1.00 91.19 174 LYS A N 1
ATOM 1412 C CA . LYS A 1 174 ? 69.254 12.374 -106.894 1.00 91.19 174 LYS A CA 1
ATOM 1413 C C . LYS A 1 174 ? 68.312 13.399 -106.253 1.00 91.19 174 LYS A C 1
ATOM 1415 O O . LYS A 1 174 ? 68.314 13.533 -105.031 1.00 91.19 174 LYS A O 1
ATOM 1420 N N . SER A 1 175 ? 67.495 14.093 -107.048 1.00 88.12 175 SER A N 1
ATOM 1421 C CA . SER A 1 175 ? 66.521 15.062 -106.529 1.00 88.12 175 SER A CA 1
ATOM 1422 C C . SER A 1 175 ? 65.413 14.401 -105.694 1.00 88.12 175 SER A C 1
ATOM 1424 O O . SER A 1 175 ? 65.057 14.930 -104.639 1.00 88.12 175 SER A O 1
ATOM 1426 N N . ASP A 1 176 ? 64.945 13.210 -106.087 1.00 87.94 176 ASP A N 1
ATOM 1427 C CA . ASP A 1 176 ? 63.980 12.423 -105.310 1.00 87.94 176 ASP A CA 1
ATOM 1428 C C . ASP A 1 176 ? 64.589 11.911 -103.994 1.00 87.94 176 ASP A C 1
ATOM 1430 O O . ASP A 1 176 ? 63.942 11.987 -102.947 1.00 87.94 176 ASP A O 1
ATOM 1434 N N . LEU A 1 177 ? 65.853 11.471 -103.998 1.00 88.81 177 LEU A N 1
ATOM 1435 C CA . LEU A 1 177 ? 66.579 11.115 -102.771 1.00 88.81 177 LEU A CA 1
ATOM 1436 C C . LEU A 1 177 ? 66.727 12.319 -101.824 1.00 88.81 177 LEU A C 1
ATOM 1438 O O . LEU A 1 177 ? 66.474 12.187 -100.626 1.00 88.81 177 LEU A O 1
ATOM 1442 N N . ASP A 1 178 ? 67.048 13.509 -102.338 1.00 88.75 178 ASP A N 1
ATOM 1443 C CA . ASP A 1 178 ? 67.099 14.743 -101.539 1.00 88.75 178 ASP A CA 1
ATOM 1444 C C . ASP A 1 178 ? 65.730 15.132 -100.949 1.00 88.75 178 ASP A C 1
ATOM 1446 O O . ASP A 1 178 ? 65.673 15.755 -99.883 1.00 88.75 178 ASP A O 1
ATOM 1450 N N . VAL A 1 179 ? 64.617 14.783 -101.607 1.00 89.94 179 VAL A N 1
ATOM 1451 C CA . VAL A 1 179 ? 63.258 14.941 -101.059 1.00 89.94 179 VAL A CA 1
ATOM 1452 C C . VAL A 1 179 ? 62.990 13.904 -99.965 1.00 89.94 179 VAL A C 1
ATOM 1454 O O . VAL A 1 179 ? 62.572 14.284 -98.869 1.00 89.94 179 VAL A O 1
ATOM 1457 N N . GLN A 1 180 ? 63.300 12.626 -100.204 1.00 87.25 180 GLN A N 1
ATOM 1458 C CA . GLN A 1 180 ? 63.124 11.551 -99.218 1.00 87.25 180 GLN A CA 1
ATOM 1459 C C . GLN A 1 180 ? 63.957 11.787 -97.948 1.00 87.25 180 GLN A C 1
ATOM 1461 O O . GLN A 1 180 ? 63.458 11.591 -96.842 1.00 87.25 180 GLN A O 1
ATOM 1466 N N . ILE A 1 181 ? 65.187 12.298 -98.068 1.00 89.25 181 ILE A N 1
ATOM 1467 C CA . ILE A 1 181 ? 66.038 12.668 -96.923 1.00 89.25 181 ILE A CA 1
ATOM 1468 C C . ILE A 1 181 ? 65.406 13.802 -96.097 1.00 89.25 181 ILE A C 1
ATOM 1470 O O . ILE A 1 181 ? 65.480 13.786 -94.865 1.00 89.25 181 ILE A O 1
ATOM 1474 N N . LYS A 1 182 ? 64.762 14.786 -96.740 1.00 90.81 182 LYS A N 1
ATOM 1475 C CA . LYS A 1 182 ? 64.051 15.879 -96.046 1.00 90.81 182 LYS A CA 1
ATOM 1476 C C . LYS A 1 182 ? 62.781 15.378 -95.353 1.00 90.81 182 LYS A C 1
ATOM 1478 O O . LYS A 1 182 ? 62.497 15.804 -94.234 1.00 90.81 182 LYS A O 1
ATOM 1483 N N . GLU A 1 183 ? 62.049 14.454 -95.970 1.00 88.06 183 GLU A N 1
ATOM 1484 C CA . GLU A 1 183 ? 60.872 13.828 -95.358 1.00 88.06 183 GLU A CA 1
ATOM 1485 C C . GLU A 1 183 ? 61.255 12.922 -94.176 1.00 88.06 183 GLU A C 1
ATOM 1487 O O . GLU A 1 183 ? 60.670 13.048 -93.102 1.00 88.06 183 GLU A O 1
ATOM 1492 N N . ALA A 1 184 ? 62.306 12.107 -94.306 1.00 86.69 184 ALA A N 1
ATOM 1493 C CA . ALA A 1 184 ? 62.831 11.273 -93.225 1.00 86.69 184 ALA A CA 1
ATOM 1494 C C . ALA A 1 184 ? 63.301 12.098 -92.010 1.00 86.69 184 ALA A C 1
ATOM 1496 O O . ALA A 1 184 ? 63.031 11.719 -90.869 1.00 86.69 184 ALA A O 1
ATOM 1497 N N . LYS A 1 185 ? 63.940 13.259 -92.230 1.00 90.88 185 LYS A N 1
ATOM 1498 C CA . LYS A 1 185 ? 64.289 14.204 -91.151 1.00 90.88 185 LYS A CA 1
ATOM 1499 C C . LYS A 1 185 ? 63.043 14.733 -90.433 1.00 90.88 185 LYS A C 1
ATOM 1501 O O . LYS A 1 185 ? 62.958 14.606 -89.214 1.00 90.88 185 LYS A O 1
ATOM 1506 N N . ARG A 1 186 ? 62.033 15.197 -91.180 1.00 90.31 186 ARG A N 1
ATOM 1507 C CA . ARG A 1 186 ? 60.747 15.655 -90.621 1.00 90.31 186 ARG A CA 1
ATOM 1508 C C . ARG A 1 186 ? 60.003 14.556 -89.854 1.00 90.31 186 ARG A C 1
ATOM 1510 O O . ARG A 1 186 ? 59.351 14.834 -88.849 1.00 90.31 186 ARG A O 1
ATOM 1517 N N . LEU A 1 187 ? 60.076 13.306 -90.312 1.00 89.62 187 LEU A N 1
ATOM 1518 C CA . LEU A 1 187 ? 59.503 12.164 -89.595 1.00 89.62 187 LEU A CA 1
ATOM 1519 C C . LEU A 1 187 ? 60.262 11.884 -88.291 1.00 89.62 187 LEU A C 1
ATOM 1521 O O . LEU A 1 187 ? 59.619 11.686 -87.265 1.00 89.62 187 LEU A O 1
ATOM 1525 N N . LYS A 1 188 ? 61.600 11.961 -88.288 1.00 90.94 188 LYS A N 1
ATOM 1526 C CA . LYS A 1 188 ? 62.409 11.839 -87.063 1.00 90.94 188 LYS A CA 1
ATOM 1527 C C . LYS A 1 188 ? 62.092 12.942 -86.044 1.00 90.94 188 LYS A C 1
ATOM 1529 O O . LYS A 1 188 ? 61.926 12.645 -84.866 1.00 90.94 188 LYS A O 1
ATOM 1534 N N . GLU A 1 189 ? 61.955 14.190 -86.491 1.00 90.94 189 GLU A N 1
ATOM 1535 C CA . GLU A 1 189 ? 61.531 15.325 -85.653 1.00 90.94 189 GLU A CA 1
ATOM 1536 C C . GLU A 1 189 ? 60.150 15.075 -85.022 1.00 90.94 189 GLU A C 1
ATOM 1538 O O . GLU A 1 189 ? 59.965 15.274 -83.821 1.00 90.94 189 GLU A O 1
ATOM 1543 N N . ARG A 1 190 ? 59.192 14.558 -85.807 1.00 90.56 190 ARG A N 1
ATOM 1544 C CA . ARG A 1 190 ? 57.858 14.179 -85.313 1.00 90.56 190 ARG A CA 1
ATOM 1545 C C . ARG A 1 190 ? 57.885 13.028 -84.312 1.00 90.56 190 ARG A C 1
ATOM 1547 O O . ARG A 1 190 ? 57.123 13.082 -83.355 1.00 90.56 190 ARG A O 1
ATOM 1554 N N . ILE A 1 191 ? 58.742 12.024 -84.505 1.00 88.69 191 ILE A N 1
ATOM 1555 C CA . ILE A 1 191 ? 58.908 10.910 -83.559 1.00 88.69 191 ILE A CA 1
ATOM 1556 C C . ILE A 1 191 ? 59.407 11.439 -82.209 1.00 88.69 191 ILE A C 1
ATOM 1558 O O . ILE A 1 191 ? 58.759 11.196 -81.199 1.00 88.69 191 ILE A O 1
ATOM 1562 N N . VAL A 1 192 ? 60.452 12.273 -82.185 1.00 89.44 192 VAL A N 1
ATOM 1563 C CA . VAL A 1 192 ? 60.956 12.891 -80.938 1.00 89.44 192 VAL A CA 1
ATOM 1564 C C . VAL A 1 192 ? 59.886 13.764 -80.255 1.00 89.44 192 VAL A C 1
ATOM 1566 O O . VAL A 1 192 ? 59.757 13.759 -79.031 1.00 89.44 192 VAL A O 1
ATOM 1569 N N . ALA A 1 193 ? 59.057 14.474 -81.030 1.00 89.25 193 ALA A N 1
ATOM 1570 C CA . ALA A 1 193 ? 57.923 15.248 -80.513 1.00 89.25 193 ALA A CA 1
ATOM 1571 C C . ALA A 1 193 ? 56.715 14.392 -80.060 1.00 89.25 193 ALA A C 1
ATOM 1573 O O . ALA A 1 193 ? 55.790 14.915 -79.431 1.00 89.25 193 ALA A O 1
ATOM 1574 N N . ILE A 1 194 ? 56.687 13.096 -80.381 1.00 88.81 194 ILE A N 1
ATOM 1575 C CA . ILE A 1 194 ? 55.738 12.119 -79.831 1.00 88.81 194 ILE A CA 1
ATOM 1576 C C . ILE A 1 194 ? 56.337 11.499 -78.564 1.00 88.81 194 ILE A C 1
ATOM 1578 O O . ILE A 1 194 ? 55.699 11.584 -77.524 1.00 88.81 194 ILE A O 1
ATOM 1582 N N . GLU A 1 195 ? 57.587 11.026 -78.600 1.00 87.62 195 GLU A N 1
ATOM 1583 C CA . GLU A 1 195 ? 58.317 10.484 -77.437 1.00 87.62 195 GLU A CA 1
ATOM 1584 C C . GLU A 1 195 ? 58.349 11.454 -76.241 1.00 87.62 195 GLU A C 1
ATOM 1586 O O . GLU A 1 195 ? 58.298 11.029 -75.086 1.00 87.62 195 GLU A O 1
ATOM 1591 N N . LYS A 1 196 ? 58.446 12.771 -76.490 1.00 91.62 196 LYS A N 1
ATOM 1592 C CA . LYS A 1 196 ? 58.370 13.791 -75.430 1.00 91.62 196 LYS A CA 1
ATOM 1593 C C . LYS A 1 196 ? 56.976 13.853 -74.795 1.00 91.62 196 LYS A C 1
ATOM 1595 O O . LYS A 1 196 ? 56.881 13.823 -73.573 1.00 91.62 196 LYS A O 1
ATOM 1600 N N . ARG A 1 197 ? 55.915 13.866 -75.610 1.00 88.25 197 ARG A N 1
ATOM 1601 C CA . ARG A 1 197 ? 54.522 13.880 -75.129 1.00 88.25 197 ARG A CA 1
ATOM 1602 C C . ARG A 1 197 ? 54.114 12.568 -74.465 1.00 88.25 197 ARG A C 1
ATOM 1604 O O . ARG A 1 197 ? 53.353 12.590 -73.512 1.00 88.25 197 ARG A O 1
ATOM 1611 N N . GLU A 1 198 ? 54.648 11.439 -74.918 1.00 86.50 198 GLU A N 1
ATOM 1612 C CA . GLU A 1 198 ? 54.455 10.131 -74.287 1.00 86.50 198 GLU A CA 1
ATOM 1613 C C . GLU A 1 198 ? 55.053 10.099 -72.871 1.00 86.50 198 GLU A C 1
ATOM 1615 O O . GLU A 1 198 ? 54.411 9.612 -71.943 1.00 86.50 198 GLU A O 1
ATOM 1620 N N . LYS A 1 199 ? 56.236 10.699 -72.672 1.00 89.31 199 LYS A N 1
ATOM 1621 C CA . LYS A 1 199 ? 56.832 10.881 -71.337 1.00 89.31 199 LYS A CA 1
ATOM 1622 C C . LYS A 1 199 ? 56.006 11.822 -70.464 1.00 89.31 199 LYS A C 1
ATOM 1624 O O . LYS A 1 199 ? 55.736 11.480 -69.319 1.00 89.31 199 LYS A O 1
ATOM 1629 N N . GLU A 1 200 ? 55.562 12.955 -71.007 1.00 89.19 200 GLU A N 1
ATOM 1630 C CA . GLU A 1 200 ? 54.703 13.914 -70.296 1.00 89.19 200 GLU A CA 1
ATOM 1631 C C . GLU A 1 200 ? 53.390 13.252 -69.842 1.00 89.19 200 GLU A C 1
ATOM 1633 O O . GLU A 1 200 ? 53.078 13.265 -68.654 1.00 89.19 200 GLU A O 1
ATOM 1638 N N . VAL A 1 201 ? 52.679 12.564 -70.742 1.00 86.88 201 VAL A N 1
ATOM 1639 C CA . VAL A 1 201 ? 51.467 11.790 -70.416 1.00 86.88 201 VAL A CA 1
ATOM 1640 C C . VAL A 1 201 ? 51.762 10.666 -69.416 1.00 86.88 201 VAL A C 1
ATOM 1642 O O . VAL A 1 201 ? 50.972 10.445 -68.502 1.00 86.88 201 VAL A O 1
ATOM 1645 N N . GLY A 1 202 ? 52.905 9.983 -69.527 1.00 88.00 202 GLY A N 1
ATOM 1646 C CA . GLY A 1 202 ? 53.327 8.950 -68.576 1.00 88.00 202 GLY A CA 1
ATOM 1647 C C . GLY A 1 202 ? 53.655 9.483 -67.174 1.00 88.00 202 GLY A C 1
ATOM 1648 O O . GLY A 1 202 ? 53.457 8.776 -66.186 1.00 88.00 202 GLY A O 1
ATOM 1649 N N . GLU A 1 203 ? 54.125 10.726 -67.054 1.00 88.50 203 GLU A N 1
ATOM 1650 C CA . GLU A 1 203 ? 54.296 11.414 -65.769 1.00 88.50 203 GLU A CA 1
ATOM 1651 C C . GLU A 1 203 ? 52.960 11.889 -65.188 1.00 88.50 203 GLU A C 1
ATOM 1653 O O . GLU A 1 203 ? 52.754 11.796 -63.977 1.00 88.50 203 GLU A O 1
ATOM 1658 N N . GLU A 1 204 ? 52.033 12.364 -66.022 1.00 88.00 204 GLU A N 1
ATOM 1659 C CA . GLU A 1 204 ? 50.682 12.724 -65.579 1.00 88.00 204 GLU A CA 1
ATOM 1660 C C . GLU A 1 204 ? 49.876 11.505 -65.127 1.00 88.00 204 GLU A C 1
ATOM 1662 O O . GLU A 1 204 ? 49.243 11.554 -64.075 1.00 88.00 204 GLU A O 1
ATOM 1667 N N . MET A 1 205 ? 49.969 10.385 -65.848 1.00 83.50 205 MET A N 1
ATOM 1668 C CA . MET A 1 205 ? 49.316 9.130 -65.475 1.00 83.50 205 MET A CA 1
ATOM 1669 C C . MET A 1 205 ? 49.795 8.626 -64.106 1.00 83.50 205 MET A C 1
ATOM 1671 O O . MET A 1 205 ? 48.972 8.226 -63.290 1.00 83.50 205 MET A O 1
ATOM 1675 N N . LYS A 1 206 ? 51.099 8.733 -63.806 1.00 89.38 206 LYS A N 1
ATOM 1676 C CA . LYS A 1 206 ? 51.665 8.384 -62.487 1.00 89.38 206 LYS A CA 1
ATOM 1677 C C . LYS A 1 206 ? 51.215 9.317 -61.361 1.00 89.38 206 LYS A C 1
ATOM 1679 O O . LYS A 1 206 ? 51.032 8.859 -60.235 1.00 89.38 206 LYS A O 1
ATOM 1684 N N . LYS A 1 207 ? 51.033 10.615 -61.637 1.00 90.31 207 LYS A N 1
ATOM 1685 C CA . LYS A 1 207 ? 50.453 11.560 -60.661 1.00 90.31 207 LYS A CA 1
ATOM 1686 C C . LYS A 1 207 ? 49.006 11.176 -60.352 1.00 90.31 207 LYS A C 1
ATOM 1688 O O . LYS A 1 207 ? 48.662 11.016 -59.186 1.00 90.31 207 LYS A O 1
ATOM 1693 N N . LEU A 1 208 ? 48.211 10.924 -61.394 1.00 84.25 208 LEU A N 1
ATOM 1694 C CA . LEU A 1 208 ? 46.810 10.517 -61.277 1.00 84.25 208 LEU A CA 1
ATOM 1695 C C . LEU A 1 208 ? 46.647 9.171 -60.544 1.00 84.25 208 LEU A C 1
ATOM 1697 O O . LEU A 1 208 ? 45.732 9.007 -59.744 1.00 84.25 208 LEU A O 1
ATOM 1701 N N . GLU A 1 209 ? 47.556 8.221 -60.777 1.00 86.88 209 GLU A N 1
ATOM 1702 C CA . GLU A 1 209 ? 47.616 6.931 -60.077 1.00 86.88 209 GLU A CA 1
ATOM 1703 C C . GLU A 1 209 ? 47.899 7.109 -58.573 1.00 86.88 209 GLU A C 1
ATOM 1705 O O . GLU A 1 209 ? 47.215 6.509 -57.741 1.00 86.88 209 GLU A O 1
ATOM 1710 N N . GLY A 1 210 ? 48.830 7.997 -58.204 1.00 88.69 210 GLY A N 1
ATOM 1711 C CA . GLY A 1 210 ? 49.103 8.350 -56.805 1.00 88.69 210 GLY A CA 1
ATOM 1712 C C . GLY A 1 210 ? 47.956 9.107 -56.120 1.00 88.69 210 GLY A C 1
ATOM 1713 O O . GLY A 1 210 ? 47.634 8.829 -54.963 1.00 88.69 210 GLY A O 1
ATOM 1714 N N . GLU A 1 211 ? 47.296 10.025 -56.829 1.00 86.44 211 GLU A N 1
ATOM 1715 C CA . GLU A 1 211 ? 46.092 10.725 -56.356 1.00 86.44 211 GLU A CA 1
ATOM 1716 C C . GLU A 1 211 ? 44.920 9.750 -56.145 1.00 86.44 211 GLU A C 1
ATOM 1718 O O . GLU A 1 211 ? 44.242 9.802 -55.116 1.00 86.44 211 GLU A O 1
ATOM 1723 N N . TYR A 1 212 ? 44.727 8.797 -57.061 1.00 81.88 212 TYR A N 1
ATOM 1724 C CA . TYR A 1 212 ? 43.741 7.728 -56.917 1.00 81.88 212 TYR A CA 1
ATOM 1725 C C . TYR A 1 212 ? 44.044 6.828 -55.709 1.00 81.88 212 TYR A C 1
ATOM 1727 O O . TYR A 1 212 ? 43.149 6.551 -54.909 1.00 81.88 212 TYR A O 1
ATOM 1735 N N . GLU A 1 213 ? 45.301 6.420 -55.507 1.00 90.06 213 GLU A N 1
ATOM 1736 C CA . GLU A 1 213 ? 45.690 5.605 -54.350 1.00 90.06 213 GLU A CA 1
ATOM 1737 C C . GLU A 1 213 ? 45.483 6.356 -53.015 1.00 90.06 213 GLU A C 1
ATOM 1739 O O . GLU A 1 213 ? 45.035 5.771 -52.024 1.00 90.06 213 GLU A O 1
ATOM 1744 N N . MET A 1 214 ? 45.736 7.671 -52.989 1.00 89.06 214 MET A N 1
ATOM 1745 C CA . MET A 1 214 ? 45.425 8.550 -51.853 1.00 89.06 214 MET A CA 1
ATOM 1746 C C . MET A 1 214 ? 43.917 8.613 -51.564 1.00 89.06 214 MET A C 1
ATOM 1748 O O . MET A 1 214 ? 43.511 8.474 -50.405 1.00 89.06 214 MET A O 1
ATOM 1752 N N . LEU A 1 215 ? 43.083 8.766 -52.598 1.00 81.81 215 LEU A N 1
ATOM 1753 C CA . LEU A 1 215 ? 41.621 8.783 -52.478 1.00 81.81 215 LEU A CA 1
ATOM 1754 C C . LEU A 1 215 ? 41.062 7.436 -51.995 1.00 81.81 215 LEU A C 1
ATOM 1756 O O . LEU A 1 215 ? 40.185 7.417 -51.131 1.00 81.81 215 LEU A O 1
ATOM 1760 N N . VAL A 1 216 ? 41.598 6.307 -52.474 1.00 83.81 216 VAL A N 1
ATOM 1761 C CA . VAL A 1 216 ? 41.239 4.963 -51.983 1.00 83.81 216 VAL A CA 1
ATOM 1762 C C . VAL A 1 216 ? 41.586 4.816 -50.497 1.00 83.81 216 VAL A C 1
ATOM 1764 O O . VAL A 1 216 ? 40.736 4.402 -49.704 1.00 83.81 216 VAL A O 1
ATOM 1767 N N . LYS A 1 217 ? 42.792 5.231 -50.086 1.00 87.62 217 LYS A N 1
ATOM 1768 C CA . LYS A 1 217 ? 43.220 5.204 -48.676 1.00 87.62 217 LYS A CA 1
ATOM 1769 C C . LYS A 1 217 ? 42.333 6.078 -47.786 1.00 87.62 217 LYS A C 1
ATOM 1771 O O . LYS A 1 217 ? 42.018 5.670 -46.669 1.00 87.62 217 LYS A O 1
ATOM 1776 N N . GLU A 1 218 ? 41.893 7.248 -48.251 1.00 81.62 218 GLU A N 1
ATOM 1777 C CA . GLU A 1 218 ? 40.971 8.090 -47.478 1.00 81.62 218 GLU A CA 1
ATOM 1778 C C . GLU A 1 218 ? 39.546 7.523 -47.442 1.00 81.62 218 GLU A C 1
ATOM 1780 O O . GLU A 1 218 ? 38.939 7.502 -46.369 1.00 81.62 218 GLU A O 1
ATOM 1785 N N . LYS A 1 219 ? 39.043 6.953 -48.546 1.00 80.75 219 LYS A N 1
ATOM 1786 C CA . LYS A 1 219 ? 37.767 6.219 -48.565 1.00 80.75 219 LYS A CA 1
ATOM 1787 C C . LYS A 1 219 ? 37.752 5.116 -47.504 1.00 80.75 219 LYS A C 1
ATOM 1789 O O . LYS A 1 219 ? 36.797 5.024 -46.737 1.00 80.75 219 LYS A O 1
ATOM 1794 N N . GLU A 1 220 ? 38.824 4.331 -47.383 1.00 86.06 220 GLU A N 1
ATOM 1795 C CA . GLU A 1 220 ? 38.935 3.326 -46.320 1.00 86.06 220 GLU A CA 1
ATOM 1796 C C . GLU A 1 220 ? 38.885 3.923 -44.905 1.00 86.06 220 GLU A C 1
ATOM 1798 O O . GLU A 1 220 ? 38.280 3.326 -44.011 1.00 86.06 220 GLU A O 1
ATOM 1803 N N . ARG A 1 221 ? 39.517 5.083 -44.664 1.00 85.31 221 ARG A N 1
ATOM 1804 C CA . ARG A 1 221 ? 39.443 5.770 -43.359 1.00 85.31 221 ARG A CA 1
ATOM 1805 C C . ARG A 1 221 ? 38.036 6.293 -43.076 1.00 85.31 221 ARG A C 1
ATOM 1807 O O . ARG A 1 221 ? 37.610 6.296 -41.923 1.00 85.31 221 ARG A O 1
ATOM 1814 N N . GLN A 1 222 ? 37.314 6.760 -44.093 1.00 78.25 222 GLN A N 1
ATOM 1815 C CA . GLN A 1 222 ? 35.911 7.167 -43.960 1.00 78.25 222 GLN A CA 1
ATOM 1816 C C . GLN A 1 222 ? 35.010 5.954 -43.677 1.00 78.25 222 GLN A C 1
ATOM 1818 O O . GLN A 1 222 ? 34.232 5.984 -42.728 1.00 78.25 222 GLN A O 1
ATOM 1823 N N . GLU A 1 223 ? 35.178 4.835 -44.391 1.00 80.25 223 GLU A N 1
ATOM 1824 C CA . GLU A 1 223 ? 34.442 3.592 -44.113 1.00 80.25 223 GLU A CA 1
ATOM 1825 C C . GLU A 1 223 ? 34.700 3.041 -42.698 1.00 80.25 223 GLU A C 1
ATOM 1827 O O . GLU A 1 223 ? 33.779 2.502 -42.081 1.00 80.25 223 GLU A O 1
ATOM 1832 N N . LYS A 1 224 ? 35.925 3.172 -42.166 1.00 88.19 224 LYS A N 1
ATOM 1833 C CA . LYS A 1 224 ? 36.268 2.790 -40.781 1.00 88.19 224 LYS A CA 1
ATOM 1834 C C . LYS A 1 224 ? 35.525 3.673 -39.763 1.00 88.19 224 LYS A C 1
ATOM 1836 O O . LYS A 1 224 ? 34.789 3.132 -38.941 1.00 88.19 224 LYS A O 1
ATOM 1841 N N . ARG A 1 225 ? 35.577 5.005 -39.917 1.00 81.75 225 ARG A N 1
ATOM 1842 C CA . ARG A 1 225 ? 34.814 5.964 -39.087 1.00 81.75 225 ARG A CA 1
ATOM 1843 C C . ARG A 1 225 ? 33.298 5.737 -39.150 1.00 81.75 225 ARG A C 1
ATOM 1845 O O . ARG A 1 225 ? 32.632 5.769 -38.121 1.00 81.75 225 ARG A O 1
ATOM 1852 N N . ILE A 1 226 ? 32.739 5.432 -40.324 1.00 80.06 226 ILE A N 1
ATOM 1853 C CA . ILE A 1 226 ? 31.311 5.093 -40.468 1.00 80.06 226 ILE A CA 1
ATOM 1854 C C . ILE A 1 226 ? 30.967 3.811 -39.688 1.00 80.06 226 ILE A C 1
ATOM 1856 O O . ILE A 1 226 ? 29.952 3.772 -38.996 1.00 80.06 226 ILE A O 1
ATOM 1860 N N . LYS A 1 227 ? 31.816 2.773 -39.746 1.00 87.69 227 LYS A N 1
ATOM 1861 C CA . LYS A 1 227 ? 31.628 1.520 -38.986 1.00 87.69 227 LYS A CA 1
ATOM 1862 C C . LYS A 1 227 ? 31.729 1.724 -37.467 1.00 87.69 227 LYS A C 1
ATOM 1864 O O . LYS A 1 227 ? 31.114 0.964 -36.724 1.00 87.69 227 LYS A O 1
ATOM 1869 N N . GLU A 1 228 ? 32.469 2.728 -37.004 1.00 85.38 228 GLU A N 1
ATOM 1870 C CA . GLU A 1 228 ? 32.536 3.131 -35.592 1.00 85.38 228 GLU A CA 1
ATOM 1871 C C . GLU A 1 228 ? 31.272 3.899 -35.172 1.00 85.38 228 GLU A C 1
ATOM 1873 O O . GLU A 1 228 ? 30.588 3.476 -34.243 1.00 85.38 228 GLU A O 1
ATOM 1878 N N . VAL A 1 229 ? 30.868 4.927 -35.929 1.00 78.62 229 VAL A N 1
ATOM 1879 C CA . VAL A 1 229 ? 29.638 5.707 -35.670 1.00 78.62 229 VAL A CA 1
ATOM 1880 C C . VAL A 1 229 ? 28.375 4.833 -35.674 1.00 78.62 229 VAL A C 1
ATOM 1882 O O . VAL A 1 229 ? 27.466 5.064 -34.877 1.00 78.62 229 VAL A O 1
ATOM 1885 N N . VAL A 1 230 ? 28.308 3.801 -36.525 1.00 82.56 230 VAL A N 1
ATOM 1886 C CA . VAL A 1 230 ? 27.197 2.831 -36.520 1.00 82.56 230 VAL A CA 1
ATOM 1887 C C . VAL A 1 230 ? 27.155 2.021 -35.219 1.00 82.56 230 VAL A C 1
ATOM 1889 O O . VAL A 1 230 ? 26.079 1.889 -34.641 1.00 82.56 230 VAL A O 1
ATOM 1892 N N . LYS A 1 231 ? 28.300 1.546 -34.705 1.00 87.56 231 LYS A N 1
ATOM 1893 C CA . LYS A 1 231 ? 28.354 0.844 -33.408 1.00 87.56 231 LYS A CA 1
ATOM 1894 C C . LYS A 1 231 ? 27.926 1.753 -32.259 1.00 87.56 231 LYS A C 1
ATOM 1896 O O . LYS A 1 231 ? 27.131 1.334 -31.426 1.00 87.56 231 LYS A O 1
ATOM 1901 N N . ASP A 1 232 ? 28.409 2.993 -32.236 1.00 80.06 232 ASP A N 1
ATOM 1902 C CA . ASP A 1 232 ? 28.054 3.970 -31.201 1.00 80.06 232 ASP A CA 1
ATOM 1903 C C . ASP A 1 232 ? 26.556 4.303 -31.219 1.00 80.06 232 ASP A C 1
ATOM 1905 O O . ASP A 1 232 ? 25.926 4.378 -30.162 1.00 80.06 232 ASP A O 1
ATOM 1909 N N . ARG A 1 233 ? 25.960 4.452 -32.411 1.00 85.25 233 ARG A N 1
ATOM 1910 C CA . ARG A 1 233 ? 24.508 4.608 -32.584 1.00 85.25 233 ARG A CA 1
ATOM 1911 C C . ARG A 1 233 ? 23.752 3.407 -32.020 1.00 85.25 233 ARG A C 1
ATOM 1913 O O . ARG A 1 233 ? 22.777 3.598 -31.296 1.00 85.25 233 ARG A O 1
ATOM 1920 N N . ASP A 1 234 ? 24.186 2.194 -32.344 1.00 85.94 234 ASP A N 1
ATOM 1921 C CA . ASP A 1 234 ? 23.481 0.970 -31.957 1.00 85.94 234 ASP A CA 1
ATOM 1922 C C . ASP A 1 234 ? 23.579 0.730 -30.441 1.00 85.94 234 ASP A C 1
ATOM 1924 O O . ASP A 1 234 ? 22.561 0.477 -29.798 1.00 85.94 234 ASP A O 1
ATOM 1928 N N . LEU A 1 235 ? 24.748 0.977 -29.837 1.00 88.75 235 LEU A N 1
ATOM 1929 C CA . LEU A 1 235 ? 24.932 0.996 -28.381 1.00 88.75 235 LEU A CA 1
ATOM 1930 C C . LEU A 1 235 ? 24.066 2.068 -27.698 1.00 88.75 235 LEU A C 1
ATOM 1932 O O . LEU A 1 235 ? 23.472 1.805 -26.651 1.00 88.75 235 LEU A O 1
ATOM 1936 N N . VAL A 1 236 ? 23.948 3.276 -28.263 1.00 83.81 236 VAL A N 1
ATOM 1937 C CA . VAL A 1 236 ? 23.028 4.309 -27.745 1.00 83.81 236 VAL A CA 1
ATOM 1938 C C . VAL A 1 236 ? 21.566 3.856 -27.865 1.00 83.81 236 VAL A C 1
ATOM 1940 O O . VAL A 1 236 ? 20.791 4.081 -26.936 1.00 83.81 236 VAL A O 1
ATOM 1943 N N . GLY A 1 237 ? 21.199 3.162 -28.945 1.00 83.25 237 GLY A N 1
ATOM 1944 C CA . GLY A 1 237 ? 19.870 2.576 -29.141 1.00 83.25 237 GLY A CA 1
ATOM 1945 C C . GLY A 1 237 ? 19.524 1.484 -28.123 1.00 83.25 237 GLY A C 1
ATOM 1946 O O . GLY A 1 237 ? 18.417 1.481 -27.579 1.00 83.25 237 GLY A O 1
ATOM 1947 N N . GLU A 1 238 ? 20.464 0.592 -27.802 1.00 89.38 238 GLU A N 1
ATOM 1948 C CA . GLU A 1 238 ? 20.282 -0.430 -26.762 1.00 89.38 238 GLU A CA 1
ATOM 1949 C C . GLU A 1 238 ? 20.150 0.186 -25.363 1.00 89.38 238 GLU A C 1
ATOM 1951 O O . GLU A 1 238 ? 19.232 -0.172 -24.620 1.00 89.38 238 GLU A O 1
ATOM 1956 N N . ASN A 1 239 ? 20.989 1.171 -25.025 1.00 85.19 239 ASN A N 1
ATOM 1957 C CA . ASN A 1 239 ? 20.891 1.905 -23.758 1.00 85.19 239 ASN A CA 1
ATOM 1958 C C . ASN A 1 239 ? 19.566 2.681 -23.638 1.00 85.19 239 ASN A C 1
ATOM 1960 O O . ASN A 1 239 ? 18.928 2.661 -22.585 1.00 85.19 239 ASN A O 1
ATOM 1964 N N . LEU A 1 240 ? 19.101 3.310 -24.723 1.00 86.56 240 LEU A N 1
ATOM 1965 C CA . LEU A 1 240 ? 17.801 3.981 -24.773 1.00 86.56 240 LEU A CA 1
ATOM 1966 C C . LEU A 1 240 ? 16.646 2.986 -24.570 1.00 86.56 240 LEU A C 1
ATOM 1968 O O . LEU A 1 240 ? 15.728 3.255 -23.797 1.00 86.56 240 LEU A O 1
ATOM 1972 N N . LYS A 1 241 ? 16.709 1.809 -25.207 1.00 90.38 241 LYS A N 1
ATOM 1973 C CA . LYS A 1 241 ? 15.733 0.722 -25.029 1.00 90.38 241 LYS A CA 1
ATOM 1974 C C . LYS A 1 241 ? 15.716 0.198 -23.588 1.00 90.38 241 LYS A C 1
ATOM 1976 O O . LYS A 1 241 ? 14.637 -0.048 -23.050 1.00 90.38 241 LYS A O 1
ATOM 1981 N N . TYR A 1 242 ? 16.880 0.067 -22.947 1.00 86.56 242 TYR A N 1
ATOM 1982 C CA . TYR A 1 242 ? 16.980 -0.282 -21.528 1.00 86.56 242 TYR A CA 1
ATOM 1983 C C . TYR A 1 242 ? 16.312 0.781 -20.640 1.00 86.56 242 TYR A C 1
ATOM 1985 O O . TYR A 1 242 ? 15.429 0.443 -19.855 1.00 86.56 242 TYR A O 1
ATOM 1993 N N . ALA A 1 243 ? 16.646 2.063 -20.816 1.00 85.06 243 ALA A N 1
ATOM 1994 C CA . ALA A 1 243 ? 16.083 3.153 -20.015 1.00 85.06 243 ALA A CA 1
ATOM 1995 C C . ALA A 1 243 ? 14.556 3.307 -20.203 1.00 85.06 243 ALA A C 1
ATOM 1997 O O . ALA A 1 243 ? 13.822 3.545 -19.243 1.00 85.06 243 ALA A O 1
ATOM 1998 N N . VAL A 1 244 ? 14.038 3.095 -21.421 1.00 86.75 244 VAL A N 1
ATOM 1999 C CA . VAL A 1 244 ? 12.586 3.049 -21.689 1.00 86.75 244 VAL A CA 1
ATOM 2000 C C . VAL A 1 244 ? 11.913 1.889 -20.941 1.00 86.75 244 VAL A C 1
ATOM 2002 O O . VAL A 1 244 ? 10.838 2.076 -20.366 1.00 86.75 244 VAL A O 1
ATOM 2005 N N . ASN A 1 245 ? 12.548 0.713 -20.887 1.00 89.38 245 ASN A N 1
ATOM 2006 C CA . ASN A 1 245 ? 12.054 -0.427 -20.111 1.00 89.38 245 ASN A CA 1
ATOM 2007 C C . ASN A 1 245 ? 12.112 -0.170 -18.593 1.00 89.38 245 ASN A C 1
ATOM 2009 O O . ASN A 1 245 ? 11.173 -0.536 -17.887 1.00 89.38 245 ASN A O 1
ATOM 2013 N N . GLU A 1 246 ? 13.161 0.495 -18.097 1.00 89.75 246 GLU A N 1
ATOM 2014 C CA . GLU A 1 246 ? 13.314 0.928 -16.698 1.00 89.75 246 GLU A CA 1
ATOM 2015 C C . GLU A 1 246 ? 12.176 1.883 -16.291 1.00 89.75 246 GLU A C 1
ATOM 2017 O O . GLU A 1 246 ? 11.449 1.613 -15.332 1.00 89.75 246 GLU A O 1
ATOM 2022 N N . VAL A 1 247 ? 11.909 2.920 -17.095 1.00 87.56 247 VAL A N 1
ATOM 2023 C CA . VAL A 1 247 ? 10.753 3.824 -16.929 1.00 87.56 247 VAL A CA 1
ATOM 2024 C C . VAL A 1 247 ? 9.419 3.067 -16.986 1.00 87.56 247 VAL A C 1
ATOM 2026 O O . VAL A 1 247 ? 8.509 3.359 -16.206 1.00 87.56 247 VAL A O 1
ATOM 2029 N N . GLY A 1 248 ? 9.282 2.072 -17.868 1.00 88.19 248 GLY A N 1
ATOM 2030 C CA . GLY A 1 248 ? 8.106 1.195 -17.938 1.00 88.19 248 GLY A CA 1
ATOM 2031 C C . GLY A 1 248 ? 7.954 0.244 -16.740 1.00 88.19 248 GLY A C 1
ATOM 2032 O O . GLY A 1 248 ? 6.840 -0.171 -16.415 1.00 88.19 248 GLY A O 1
ATOM 2033 N N . GLY A 1 249 ? 9.047 -0.104 -16.061 1.00 89.75 249 GLY A N 1
ATOM 2034 C CA . GLY A 1 249 ? 9.044 -0.824 -14.787 1.00 89.75 249 GLY A CA 1
ATOM 2035 C C . GLY A 1 249 ? 8.610 0.076 -13.630 1.00 89.75 249 GLY A C 1
ATOM 2036 O O . GLY A 1 249 ? 7.667 -0.256 -12.915 1.00 89.75 249 GLY A O 1
ATOM 2037 N N . LEU A 1 250 ? 9.239 1.247 -13.496 1.00 89.31 250 LEU A N 1
ATOM 2038 C CA . LEU A 1 250 ? 8.947 2.225 -12.441 1.00 89.31 250 LEU A CA 1
ATOM 2039 C C . LEU A 1 250 ? 7.494 2.720 -12.489 1.00 89.31 250 LEU A C 1
ATOM 2041 O O . LEU A 1 250 ? 6.846 2.784 -11.447 1.00 89.31 250 LEU A O 1
ATOM 2045 N N . LYS A 1 251 ? 6.937 2.978 -13.683 1.00 89.12 251 LYS A N 1
ATOM 2046 C CA . LYS A 1 251 ? 5.504 3.298 -13.840 1.00 89.12 251 LYS A CA 1
ATOM 2047 C C . LYS A 1 251 ? 4.597 2.226 -13.231 1.00 89.12 251 LYS A C 1
ATOM 2049 O O . LYS A 1 251 ? 3.728 2.569 -12.440 1.00 89.12 251 LYS A O 1
ATOM 2054 N N . ARG A 1 252 ? 4.831 0.948 -13.554 1.00 91.75 252 ARG A N 1
ATOM 2055 C CA . ARG A 1 252 ? 4.019 -0.173 -13.048 1.00 91.75 252 ARG A CA 1
ATOM 2056 C C . ARG A 1 252 ? 4.150 -0.351 -11.534 1.00 91.75 252 ARG A C 1
ATOM 2058 O O . ARG A 1 252 ? 3.153 -0.628 -10.884 1.00 91.75 252 ARG A O 1
ATOM 2065 N N . LYS A 1 253 ? 5.335 -0.123 -10.951 1.00 90.31 253 LYS A N 1
ATOM 2066 C CA . LYS A 1 253 ? 5.496 -0.104 -9.484 1.00 90.31 253 LYS A CA 1
ATOM 2067 C C . LYS A 1 253 ? 4.674 1.009 -8.824 1.00 90.31 253 LYS A C 1
ATOM 2069 O O . LYS A 1 253 ? 3.981 0.758 -7.847 1.00 90.31 253 LYS A O 1
ATOM 2074 N N . ILE A 1 254 ? 4.719 2.226 -9.374 1.00 89.31 254 ILE A N 1
ATOM 2075 C CA . ILE A 1 254 ? 3.932 3.368 -8.874 1.00 89.31 254 ILE A CA 1
ATOM 2076 C C . ILE A 1 254 ? 2.423 3.100 -9.000 1.00 89.31 254 ILE A C 1
ATOM 2078 O O . ILE A 1 254 ? 1.662 3.504 -8.127 1.00 89.31 254 ILE A O 1
ATOM 2082 N N . GLU A 1 255 ? 1.997 2.433 -10.072 1.00 91.81 255 GLU A N 1
ATOM 2083 C CA . GLU A 1 255 ? 0.604 2.051 -10.330 1.00 91.81 255 GLU A CA 1
ATOM 2084 C C . GLU A 1 255 ? 0.098 1.007 -9.321 1.00 91.81 255 GLU A C 1
ATOM 2086 O O . GLU A 1 255 ? -0.939 1.231 -8.699 1.00 91.81 255 GLU A O 1
ATOM 2091 N N . VAL A 1 256 ? 0.877 -0.053 -9.061 1.00 91.69 256 VAL A N 1
ATOM 2092 C CA . VAL A 1 256 ? 0.586 -1.051 -8.011 1.00 91.69 256 VAL A CA 1
ATOM 2093 C C . VAL A 1 256 ? 0.470 -0.389 -6.634 1.00 91.69 256 VAL A C 1
ATOM 2095 O O . VAL A 1 256 ? -0.563 -0.525 -5.987 1.00 91.69 256 VAL A O 1
ATOM 2098 N N . ILE A 1 257 ? 1.452 0.425 -6.230 1.00 89.25 257 ILE A N 1
ATOM 2099 C CA . ILE A 1 257 ? 1.435 1.122 -4.930 1.00 89.25 257 ILE A CA 1
ATOM 2100 C C . ILE A 1 257 ? 0.244 2.090 -4.801 1.00 89.25 257 ILE A C 1
ATOM 2102 O O . ILE A 1 257 ? -0.255 2.326 -3.700 1.00 89.25 257 ILE A O 1
ATOM 2106 N N . VAL A 1 258 ? -0.230 2.683 -5.903 1.00 87.50 258 VAL A N 1
ATOM 2107 C CA . VAL A 1 258 ? -1.424 3.545 -5.888 1.00 87.50 258 VAL A CA 1
ATOM 2108 C C . VAL A 1 258 ? -2.697 2.744 -5.615 1.00 87.50 258 VAL A C 1
ATOM 2110 O O . VAL A 1 258 ? -3.541 3.224 -4.856 1.00 87.50 258 VAL A O 1
ATOM 2113 N N . GLU A 1 259 ? -2.825 1.547 -6.183 1.00 89.12 259 GLU A N 1
ATOM 2114 C CA . GLU A 1 259 ? -4.011 0.709 -5.997 1.00 89.12 259 GLU A CA 1
ATOM 2115 C C . GLU A 1 259 ? -3.979 -0.025 -4.638 1.00 89.12 259 GLU A C 1
ATOM 2117 O O . GLU A 1 259 ? -4.969 0.023 -3.912 1.00 89.12 259 GLU A O 1
ATOM 2122 N N . GLU A 1 260 ? -2.824 -0.540 -4.195 1.00 89.75 260 GLU A N 1
ATOM 2123 C CA . GLU A 1 260 ? -2.622 -1.055 -2.823 1.00 89.75 260 GLU A CA 1
ATOM 2124 C C . GLU A 1 260 ? -2.957 0.010 -1.764 1.00 89.75 260 GLU A C 1
ATOM 2126 O O . GLU A 1 260 ? -3.690 -0.240 -0.805 1.00 89.75 260 GLU A O 1
ATOM 2131 N N . LYS A 1 261 ? -2.482 1.251 -1.956 1.00 89.38 261 LYS A N 1
ATOM 2132 C CA . LYS A 1 261 ? -2.799 2.374 -1.059 1.00 89.38 261 LYS A CA 1
ATOM 2133 C C . LYS A 1 261 ? -4.303 2.650 -0.988 1.00 89.38 261 LYS A C 1
ATOM 2135 O O . LYS A 1 261 ? -4.808 2.988 0.081 1.00 89.38 261 LYS A O 1
ATOM 2140 N N . LYS A 1 262 ? -5.015 2.523 -2.108 1.00 90.38 262 LYS A N 1
ATOM 2141 C CA . LYS A 1 262 ? -6.469 2.708 -2.207 1.00 90.38 262 LYS A CA 1
ATOM 2142 C C . LYS A 1 262 ? -7.228 1.568 -1.522 1.00 90.38 262 LYS A C 1
ATOM 2144 O O . LYS A 1 262 ? -8.200 1.846 -0.826 1.00 90.38 262 LYS A O 1
ATOM 2149 N N . GLU A 1 263 ? -6.774 0.322 -1.646 1.00 91.31 263 GLU A N 1
ATOM 2150 C CA . GLU A 1 263 ? -7.340 -0.818 -0.911 1.00 91.31 263 GLU A CA 1
ATOM 2151 C C . GLU A 1 263 ? -7.176 -0.655 0.609 1.00 91.31 263 GLU A C 1
ATOM 2153 O O . GLU A 1 263 ? -8.155 -0.779 1.346 1.00 91.31 263 GLU A O 1
ATOM 2158 N N . ILE A 1 264 ? -5.989 -0.261 1.084 1.00 90.12 264 ILE A N 1
ATOM 2159 C CA . ILE A 1 264 ? -5.737 -0.027 2.518 1.00 90.12 264 ILE A CA 1
ATOM 2160 C C . ILE A 1 264 ? -6.536 1.182 3.046 1.00 90.12 264 ILE A C 1
ATOM 2162 O O . ILE A 1 264 ? -7.057 1.140 4.161 1.00 90.12 264 ILE A O 1
ATOM 2166 N N . GLU A 1 265 ? -6.687 2.259 2.265 1.00 87.50 265 GLU A N 1
ATOM 2167 C CA . GLU A 1 265 ? -7.528 3.408 2.645 1.00 87.50 265 GLU A CA 1
ATOM 2168 C C . GLU A 1 265 ? -9.026 3.026 2.695 1.00 87.50 265 GLU A C 1
ATOM 2170 O O . GLU A 1 265 ? -9.746 3.471 3.595 1.00 87.50 265 GLU A O 1
ATOM 2175 N N . ASN A 1 266 ? -9.487 2.138 1.801 1.00 88.88 266 ASN A N 1
ATOM 2176 C CA . ASN A 1 266 ? -10.838 1.570 1.837 1.00 88.88 266 ASN A CA 1
ATOM 2177 C C . ASN A 1 266 ? -11.060 0.709 3.093 1.00 88.88 266 ASN A C 1
ATOM 2179 O O . ASN A 1 266 ? -12.027 0.954 3.817 1.00 88.88 266 ASN A O 1
ATOM 2183 N N . GLU A 1 267 ? -10.167 -0.237 3.403 1.00 89.56 267 GLU A N 1
ATOM 2184 C CA . GLU A 1 267 ? -10.257 -1.078 4.612 1.00 89.56 267 GLU A CA 1
ATOM 2185 C C . GLU A 1 267 ? -10.250 -0.221 5.884 1.00 89.56 267 GLU A C 1
ATOM 2187 O O . GLU A 1 267 ? -11.150 -0.319 6.718 1.00 89.56 267 GLU A O 1
ATOM 2192 N N . LYS A 1 268 ? -9.324 0.737 5.989 1.00 90.75 268 LYS A N 1
ATOM 2193 C CA . LYS A 1 268 ? -9.279 1.739 7.066 1.00 90.75 268 LYS A CA 1
ATOM 2194 C C . LYS A 1 268 ? -10.591 2.525 7.209 1.00 90.75 268 LYS A C 1
ATOM 2196 O O . LYS A 1 268 ? -10.975 2.864 8.333 1.00 90.75 268 LYS A O 1
ATOM 2201 N N . SER A 1 269 ? -11.302 2.804 6.111 1.00 87.12 269 SER A N 1
ATOM 2202 C CA . SER A 1 269 ? -12.628 3.437 6.156 1.00 87.12 269 SER A CA 1
ATOM 2203 C C . SER A 1 269 ? -13.709 2.497 6.714 1.00 87.12 269 SER A C 1
ATOM 2205 O O . SER A 1 269 ? -14.505 2.919 7.557 1.00 87.12 269 SER A O 1
ATOM 2207 N N . MET A 1 270 ? -13.686 1.212 6.342 1.00 90.88 270 MET A N 1
ATOM 2208 C CA . MET A 1 270 ? -14.606 0.192 6.861 1.00 90.88 270 MET A CA 1
ATOM 2209 C C . MET A 1 270 ? -14.350 -0.092 8.347 1.00 90.88 270 MET A C 1
ATOM 2211 O O . MET A 1 270 ? -15.295 -0.099 9.141 1.00 90.88 270 MET A O 1
ATOM 2215 N N . GLN A 1 271 ? -13.083 -0.217 8.758 1.00 89.25 271 GLN A N 1
ATOM 2216 C CA . GLN A 1 271 ? -12.703 -0.334 10.167 1.00 89.25 271 GLN A CA 1
ATOM 2217 C C . GLN A 1 271 ? -13.159 0.878 10.982 1.00 89.25 271 GLN A C 1
ATOM 2219 O O . GLN A 1 271 ? -13.674 0.702 12.087 1.00 89.25 271 GLN A O 1
ATOM 2224 N N . LYS A 1 272 ? -13.050 2.102 10.441 1.00 91.44 272 LYS A N 1
ATOM 2225 C CA . LYS A 1 272 ? -13.595 3.296 11.103 1.00 91.44 272 LYS A CA 1
ATOM 2226 C C . LYS A 1 272 ? -15.107 3.172 11.313 1.00 91.44 272 LYS A C 1
ATOM 2228 O O . LYS A 1 272 ? -15.559 3.323 12.440 1.00 91.44 272 LYS A O 1
ATOM 2233 N N . VAL A 1 273 ? -15.881 2.828 10.280 1.00 91.00 273 VAL A N 1
ATOM 2234 C CA . VAL A 1 273 ? -17.341 2.639 10.408 1.00 91.00 273 VAL A CA 1
ATOM 2235 C C . VAL A 1 273 ? -17.685 1.533 11.418 1.00 91.00 273 VAL A C 1
ATOM 2237 O O . VAL A 1 273 ? -18.668 1.655 12.153 1.00 91.00 273 VAL A O 1
ATOM 2240 N N . LYS A 1 274 ? -16.867 0.475 11.515 1.00 91.62 274 LYS A N 1
ATOM 2241 C CA . LYS A 1 274 ? -17.029 -0.574 12.531 1.00 91.62 274 LYS A CA 1
ATOM 2242 C C . LYS A 1 274 ? -16.755 -0.054 13.948 1.00 91.62 274 LYS A C 1
ATOM 2244 O O . LYS A 1 274 ? -17.556 -0.326 14.839 1.00 91.62 274 LYS A O 1
ATOM 2249 N N . ILE A 1 275 ? -15.696 0.733 14.154 1.00 89.25 275 ILE A N 1
ATOM 2250 C CA . ILE A 1 275 ? -15.404 1.401 15.435 1.00 89.25 275 ILE A CA 1
ATOM 2251 C C . ILE A 1 275 ? -16.548 2.356 15.812 1.00 89.25 275 ILE A C 1
ATOM 2253 O O . ILE A 1 275 ? -17.102 2.220 16.900 1.00 89.25 275 ILE A O 1
ATOM 2257 N N . ASP A 1 276 ? -16.981 3.230 14.897 1.00 88.81 276 ASP A N 1
ATOM 2258 C CA . ASP A 1 276 ? -18.089 4.179 15.099 1.00 88.81 276 ASP A CA 1
ATOM 2259 C C . ASP A 1 276 ? -19.420 3.460 15.447 1.00 88.81 276 ASP A C 1
ATOM 2261 O O . ASP A 1 276 ? -20.300 4.036 16.094 1.00 88.81 276 ASP A O 1
ATOM 2265 N N . LYS A 1 277 ? -19.598 2.198 15.018 1.00 91.62 277 LYS A N 1
ATOM 2266 C CA . LYS A 1 277 ? -20.737 1.337 15.389 1.00 91.62 277 LYS A CA 1
ATOM 2267 C C . LYS A 1 277 ? -20.561 0.706 16.775 1.00 91.62 277 LYS A C 1
ATOM 2269 O O . LYS A 1 277 ? -21.511 0.720 17.557 1.00 91.62 277 LYS A O 1
ATOM 2274 N N . LEU A 1 278 ? -19.376 0.175 17.086 1.00 88.06 278 LEU A N 1
ATOM 2275 C CA . LEU A 1 278 ? -19.066 -0.399 18.402 1.00 88.06 278 LEU A CA 1
ATOM 2276 C C . LEU A 1 278 ? -19.150 0.661 19.511 1.00 88.06 278 LEU A C 1
ATOM 2278 O O . LEU A 1 278 ? -19.667 0.370 20.582 1.00 88.06 278 LEU A O 1
ATOM 2282 N N . GLU A 1 279 ? -18.738 1.905 19.249 1.00 87.38 279 GLU A N 1
ATOM 2283 C CA . GLU A 1 279 ? -18.886 3.022 20.195 1.00 87.38 279 GLU A CA 1
ATOM 2284 C C . GLU A 1 279 ? -20.352 3.358 20.505 1.00 87.38 279 GLU A C 1
ATOM 2286 O O . GLU A 1 279 ? -20.690 3.637 21.655 1.00 87.38 279 GLU A O 1
ATOM 2291 N N . LYS A 1 280 ? -21.248 3.273 19.514 1.00 92.56 280 LYS A N 1
ATOM 2292 C CA . LYS A 1 280 ? -22.690 3.501 19.718 1.00 92.56 280 LYS A CA 1
ATOM 2293 C C . LYS A 1 280 ? -23.343 2.395 20.543 1.00 92.56 280 LYS A C 1
ATOM 2295 O O . LYS A 1 280 ? -24.179 2.693 21.392 1.00 92.56 280 LYS A O 1
ATOM 2300 N N . GLU A 1 281 ? -22.962 1.138 20.321 1.00 86.88 281 GLU A N 1
ATOM 2301 C CA . GLU A 1 281 ? -23.471 0.020 21.125 1.00 86.88 281 GLU A CA 1
ATOM 2302 C C . GLU A 1 281 ? -22.883 0.037 22.548 1.00 86.88 281 GLU A C 1
ATOM 2304 O O . GLU A 1 281 ? -23.614 -0.183 23.509 1.00 86.88 281 GLU A O 1
ATOM 2309 N N . MET A 1 282 ? -21.611 0.421 22.701 1.00 84.94 282 MET A N 1
ATOM 2310 C CA . MET A 1 282 ? -20.953 0.644 23.994 1.00 84.94 282 MET A CA 1
ATOM 2311 C C . MET A 1 282 ? -21.674 1.720 24.826 1.00 84.94 282 MET A C 1
ATOM 2313 O O . MET A 1 282 ? -21.997 1.484 25.990 1.00 84.94 282 MET A O 1
ATOM 2317 N N . GLU A 1 283 ? -21.994 2.880 24.242 1.00 88.06 283 GLU A N 1
ATOM 2318 C CA . GLU A 1 283 ? -22.721 3.942 24.955 1.00 88.06 283 GLU A CA 1
ATOM 2319 C C . GLU A 1 283 ? -24.181 3.543 25.261 1.00 88.06 283 GLU A C 1
ATOM 2321 O O . GLU A 1 283 ? -24.703 3.870 26.328 1.00 88.06 283 GLU A O 1
ATOM 2326 N N . LYS A 1 284 ? -24.822 2.750 24.389 1.00 89.50 284 LYS A N 1
ATOM 2327 C CA . LYS A 1 284 ? -26.151 2.156 24.623 1.00 89.50 284 LYS A CA 1
ATOM 2328 C C . LYS A 1 284 ? -26.148 1.152 25.782 1.00 89.50 284 LYS A C 1
ATOM 2330 O O . LYS A 1 284 ? -26.984 1.273 26.676 1.00 89.50 284 LYS A O 1
ATOM 2335 N N . GLN A 1 285 ? -25.204 0.209 25.821 1.00 87.12 285 GLN A N 1
ATOM 2336 C CA . GLN A 1 285 ? -25.038 -0.725 26.944 1.00 87.12 285 GLN A CA 1
ATOM 2337 C C . GLN A 1 285 ? -24.741 0.014 28.254 1.00 87.12 285 GLN A C 1
ATOM 2339 O O . GLN A 1 285 ? -25.366 -0.269 29.273 1.00 87.12 285 GLN A O 1
ATOM 2344 N N . LYS A 1 286 ? -23.857 1.018 28.224 1.00 88.38 286 LYS A N 1
ATOM 2345 C CA . LYS A 1 286 ? -23.573 1.910 29.359 1.00 88.38 286 LYS A CA 1
ATOM 2346 C C . LYS A 1 286 ? -24.829 2.638 29.852 1.00 88.38 286 LYS A C 1
ATOM 2348 O O . LYS A 1 286 ? -25.053 2.707 31.058 1.00 88.38 286 LYS A O 1
ATOM 2353 N N . GLY A 1 287 ? -25.685 3.106 28.942 1.00 88.38 287 GLY A N 1
ATOM 2354 C CA . GLY A 1 287 ? -27.009 3.645 29.265 1.00 88.38 287 GLY A CA 1
ATOM 2355 C C . GLY A 1 287 ? -27.912 2.639 29.988 1.00 88.38 287 GLY A C 1
ATOM 2356 O O . GLY A 1 287 ? -28.510 2.986 31.005 1.00 88.38 287 GLY A O 1
ATOM 2357 N N . ILE A 1 288 ? -27.958 1.386 29.522 1.00 88.12 288 ILE A N 1
ATOM 2358 C CA . ILE A 1 288 ? -28.734 0.304 30.155 1.00 88.12 288 ILE A CA 1
ATOM 2359 C C . ILE A 1 288 ? -28.191 -0.017 31.557 1.00 88.12 288 ILE A C 1
ATOM 2361 O O . ILE A 1 288 ? -28.974 -0.089 32.500 1.00 88.12 288 ILE A O 1
ATOM 2365 N N . VAL A 1 289 ? -26.869 -0.130 31.735 1.00 84.69 289 VAL A N 1
ATOM 2366 C CA . VAL A 1 289 ? -26.246 -0.378 33.053 1.00 84.69 289 VAL A CA 1
ATOM 2367 C C . VAL A 1 289 ? -26.512 0.773 34.031 1.00 84.69 289 VAL A C 1
ATOM 2369 O O . VAL A 1 289 ? -26.794 0.522 35.198 1.00 84.69 289 VAL A O 1
ATOM 2372 N N . MET A 1 290 ? -26.489 2.032 33.575 1.00 87.00 290 MET A N 1
ATOM 2373 C CA . MET A 1 290 ? -26.886 3.182 34.404 1.00 87.00 290 MET A CA 1
ATOM 2374 C C . MET A 1 290 ? -28.384 3.205 34.743 1.00 87.00 290 MET A C 1
ATOM 2376 O O . MET A 1 290 ? -28.762 3.827 35.734 1.00 87.00 290 MET A O 1
ATOM 2380 N N . GLY A 1 291 ? -29.235 2.575 33.929 1.00 86.12 291 GLY A N 1
ATOM 2381 C CA . GLY A 1 291 ? -30.647 2.352 34.240 1.00 86.12 291 GLY A CA 1
ATOM 2382 C C . GLY A 1 291 ? -30.809 1.286 35.321 1.00 86.12 291 GLY A C 1
ATOM 2383 O O . GLY A 1 291 ? -31.316 1.587 36.398 1.00 86.12 291 GLY A O 1
ATOM 2384 N N . LEU A 1 292 ? -30.287 0.082 35.062 1.00 84.94 292 LEU A N 1
ATOM 2385 C CA . LEU A 1 292 ? -30.376 -1.064 35.973 1.00 84.94 292 LEU A CA 1
ATOM 2386 C C . LEU A 1 292 ? -29.782 -0.762 37.352 1.00 84.94 292 LEU A C 1
ATOM 2388 O O . LEU A 1 292 ? -30.407 -1.101 38.344 1.00 84.94 292 LEU A O 1
ATOM 2392 N N . ARG A 1 293 ? -28.642 -0.060 37.445 1.00 84.06 293 ARG A N 1
ATOM 2393 C CA . ARG A 1 293 ? -28.072 0.333 38.749 1.00 84.06 293 ARG A CA 1
ATOM 2394 C C . ARG A 1 293 ? -28.994 1.240 39.566 1.00 84.06 293 ARG A C 1
ATOM 2396 O O . ARG A 1 293 ? -29.081 1.070 40.769 1.00 84.06 293 ARG A O 1
ATOM 2403 N N . LYS A 1 294 ? -29.722 2.170 38.937 1.00 88.69 294 LYS A N 1
ATOM 2404 C CA . LYS A 1 294 ? -30.681 3.033 39.657 1.00 88.69 294 LYS A CA 1
ATOM 2405 C C . LYS A 1 294 ? -31.906 2.259 40.141 1.00 88.69 294 LYS A C 1
ATOM 2407 O O . LYS A 1 294 ? -32.489 2.612 41.162 1.00 88.69 294 LYS A O 1
ATOM 2412 N N . GLU A 1 295 ? -32.307 1.239 39.390 1.00 85.25 295 GLU A N 1
ATOM 2413 C CA . GLU A 1 295 ? -33.385 0.327 39.770 1.00 85.25 295 GLU A CA 1
ATOM 2414 C C . GLU A 1 295 ? -32.935 -0.583 40.925 1.00 85.25 295 GLU A C 1
ATOM 2416 O O . GLU A 1 295 ? -33.619 -0.660 41.941 1.00 85.25 295 GLU A O 1
ATOM 2421 N N . GLU A 1 296 ? -31.730 -1.151 40.824 1.00 83.06 296 GLU A N 1
ATOM 2422 C CA . GLU A 1 296 ? -31.032 -1.914 41.864 1.00 83.06 296 GLU A CA 1
ATOM 2423 C C . GLU A 1 296 ? -30.880 -1.104 43.165 1.00 83.06 296 GLU A C 1
ATOM 2425 O O . GLU A 1 296 ? -31.315 -1.567 44.216 1.00 83.06 296 GLU A O 1
ATOM 2430 N N . ASP A 1 297 ? -30.345 0.122 43.110 1.00 86.62 297 ASP A N 1
ATOM 2431 C CA . ASP A 1 297 ? -30.207 1.033 44.260 1.00 86.62 297 ASP A CA 1
ATOM 2432 C C . ASP A 1 297 ? -31.575 1.340 44.905 1.00 86.62 297 ASP A C 1
ATOM 2434 O O . ASP A 1 297 ? -31.719 1.353 46.132 1.00 86.62 297 ASP A O 1
ATOM 2438 N N . GLY A 1 298 ? -32.608 1.541 44.080 1.00 88.12 298 GLY A N 1
ATOM 2439 C CA . GLY A 1 298 ? -33.992 1.722 44.521 1.00 88.12 298 GLY A CA 1
ATOM 2440 C C . GLY A 1 298 ? -34.595 0.483 45.194 1.00 88.12 298 GLY A C 1
ATOM 2441 O O . GLY A 1 298 ? -35.316 0.618 46.183 1.00 88.12 298 GLY A O 1
ATOM 2442 N N . LEU A 1 299 ? -34.292 -0.726 44.709 1.00 84.88 299 LEU A N 1
ATOM 2443 C CA . LEU A 1 299 ? -34.705 -1.979 45.351 1.00 84.88 299 LEU A CA 1
ATOM 2444 C C . LEU A 1 299 ? -33.916 -2.240 46.641 1.00 84.88 299 LEU A C 1
ATOM 2446 O O . LEU A 1 299 ? -34.522 -2.615 47.641 1.00 84.88 299 LEU A O 1
ATOM 2450 N N . ARG A 1 300 ? -32.602 -1.980 46.664 1.00 84.12 300 ARG A N 1
ATOM 2451 C CA . ARG A 1 300 ? -31.763 -2.070 47.874 1.00 84.12 300 ARG A CA 1
ATOM 2452 C C . ARG A 1 300 ? -32.254 -1.120 48.970 1.00 84.12 300 ARG A C 1
ATOM 2454 O O . ARG A 1 300 ? -32.291 -1.515 50.130 1.00 84.12 300 ARG A O 1
ATOM 2461 N N . THR A 1 301 ? -32.692 0.087 48.603 1.00 89.44 301 THR A N 1
ATOM 2462 C CA . THR A 1 301 ? -33.292 1.056 49.540 1.00 89.44 301 THR A CA 1
ATOM 2463 C C . THR A 1 301 ? -34.585 0.501 50.145 1.00 89.44 301 THR A C 1
ATOM 2465 O O . THR A 1 301 ? -34.702 0.458 51.363 1.00 89.44 301 THR A O 1
ATOM 2468 N N . LYS A 1 302 ? -35.500 -0.040 49.325 1.00 87.31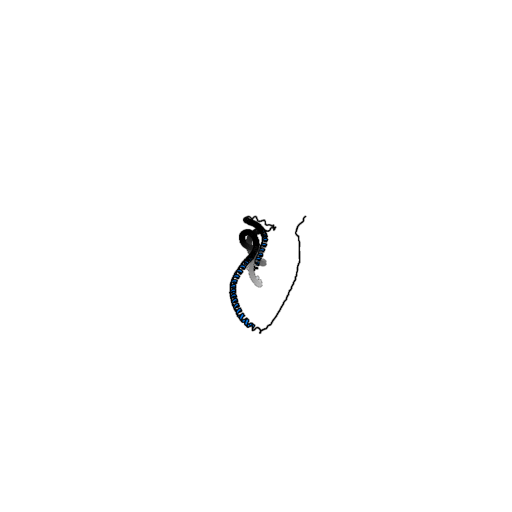 302 LYS A N 1
ATOM 2469 C CA . LYS A 1 302 ? -36.737 -0.686 49.812 1.00 87.31 302 LYS A CA 1
ATOM 2470 C C . LYS A 1 302 ? -36.481 -1.913 50.684 1.00 87.31 302 LYS A C 1
ATOM 2472 O O . LYS A 1 302 ? -37.197 -2.128 51.653 1.00 87.31 302 LYS A O 1
ATOM 2477 N N . VAL A 1 303 ? -35.480 -2.731 50.351 1.00 80.81 303 VAL A N 1
ATOM 2478 C CA . VAL A 1 303 ? -35.089 -3.868 51.199 1.00 80.81 303 VAL A CA 1
ATOM 2479 C C . VAL A 1 303 ? -34.604 -3.368 52.556 1.00 80.81 303 VAL A C 1
ATOM 2481 O O . VAL A 1 303 ? -35.028 -3.915 53.562 1.00 80.81 303 VAL A O 1
ATOM 2484 N N . LEU A 1 304 ? -33.817 -2.291 52.606 1.00 83.88 304 LEU A N 1
ATOM 2485 C CA . LEU A 1 304 ? -33.345 -1.706 53.863 1.00 83.88 304 LEU A CA 1
ATOM 2486 C C . LEU A 1 304 ? -34.474 -1.017 54.664 1.00 83.88 304 LEU A C 1
ATOM 2488 O O . LEU A 1 304 ? -34.474 -1.065 55.892 1.00 83.88 304 LEU A O 1
ATOM 2492 N N . GLU A 1 305 ? -35.471 -0.429 53.996 1.00 86.25 305 GLU A N 1
ATOM 2493 C CA . GLU A 1 305 ? -36.710 0.061 54.627 1.00 86.25 305 GLU A CA 1
ATOM 2494 C C . GLU A 1 305 ? -37.510 -1.087 55.273 1.00 86.25 305 GLU A C 1
ATOM 2496 O O . GLU A 1 305 ? -37.919 -0.972 56.430 1.00 86.25 305 GLU A O 1
ATOM 2501 N N . LEU A 1 306 ? -37.671 -2.217 54.572 1.00 81.06 306 LEU A N 1
ATOM 2502 C CA . LEU A 1 306 ? -38.343 -3.414 55.094 1.00 81.06 306 LEU A CA 1
ATOM 2503 C C . LEU A 1 306 ? -37.524 -4.126 56.181 1.00 81.06 306 LEU A C 1
ATOM 2505 O O . LEU A 1 306 ? -38.099 -4.594 57.154 1.00 81.06 306 LEU A O 1
ATOM 2509 N N . GLU A 1 307 ? -36.194 -4.190 56.073 1.00 80.44 307 GLU A N 1
ATOM 2510 C CA . GLU A 1 307 ? -35.319 -4.750 57.116 1.00 80.44 307 GLU A CA 1
ATOM 2511 C C . GLU A 1 307 ? -35.396 -3.922 58.411 1.00 80.44 307 GLU A C 1
ATOM 2513 O O . GLU A 1 307 ? -35.436 -4.497 59.502 1.00 80.44 307 GLU A O 1
ATOM 2518 N N . ASN A 1 308 ? -35.512 -2.592 58.307 1.00 87.06 308 ASN A N 1
ATOM 2519 C CA . ASN A 1 308 ? -35.776 -1.722 59.455 1.00 87.06 308 ASN A CA 1
ATOM 2520 C C . ASN A 1 308 ? -37.184 -1.939 60.033 1.00 87.06 308 ASN A C 1
ATOM 2522 O O . ASN A 1 308 ? -37.307 -2.134 61.241 1.00 87.06 308 ASN A O 1
ATOM 2526 N N . SER A 1 309 ? -38.240 -1.962 59.207 1.00 82.94 309 SER A N 1
ATOM 2527 C CA . SER A 1 309 ? -39.615 -2.156 59.706 1.00 82.94 309 SER A CA 1
ATOM 2528 C C . SER A 1 309 ? -39.823 -3.548 60.317 1.00 82.94 309 SER A C 1
ATOM 2530 O O . SER A 1 309 ? -40.451 -3.681 61.369 1.00 82.94 309 SER A O 1
ATOM 2532 N N . TYR A 1 310 ? -39.180 -4.568 59.744 1.00 74.94 310 TYR A N 1
ATOM 2533 C CA . TYR A 1 310 ? -39.059 -5.907 60.314 1.00 74.94 310 TYR A CA 1
ATOM 2534 C C . TYR A 1 310 ? -38.333 -5.892 61.667 1.00 74.94 310 TYR A C 1
ATOM 2536 O O . TYR A 1 310 ? -38.794 -6.518 62.622 1.00 74.94 310 TYR A O 1
ATOM 2544 N N . GLY A 1 311 ? -37.224 -5.153 61.781 1.00 78.56 311 GLY A N 1
ATOM 2545 C CA . GLY A 1 311 ? -36.510 -4.951 63.044 1.00 78.56 311 GLY A CA 1
ATOM 2546 C C . GLY A 1 311 ? -37.391 -4.306 64.117 1.00 78.56 311 GLY A C 1
ATOM 2547 O O . GLY A 1 311 ? -37.477 -4.818 65.231 1.00 78.56 311 GLY A O 1
ATOM 2548 N N . GLU A 1 312 ? -38.120 -3.244 63.769 1.00 81.25 312 GLU A N 1
ATOM 2549 C CA . GLU A 1 312 ? -39.107 -2.599 64.645 1.00 81.25 312 GLU A CA 1
ATOM 2550 C C . GLU A 1 312 ? -40.276 -3.528 65.010 1.00 81.25 312 GLU A C 1
ATOM 2552 O O . GLU A 1 312 ? -40.818 -3.432 66.111 1.00 81.25 312 GLU A O 1
ATOM 2557 N N . ALA A 1 313 ? -40.699 -4.413 64.102 1.00 78.88 313 ALA A N 1
ATOM 2558 C CA . ALA A 1 313 ? -41.758 -5.386 64.353 1.00 78.88 313 ALA A CA 1
ATOM 2559 C C . ALA A 1 313 ? -41.306 -6.471 65.338 1.00 78.88 313 ALA A C 1
ATOM 2561 O O . ALA A 1 313 ? -42.020 -6.740 66.301 1.00 78.88 313 ALA A O 1
ATOM 2562 N N . VAL A 1 314 ? -40.102 -7.022 65.156 1.00 77.50 314 VAL A N 1
ATOM 2563 C CA . VAL A 1 314 ? -39.491 -7.994 66.079 1.00 77.50 314 VAL A CA 1
ATOM 2564 C C . VAL A 1 314 ? -39.198 -7.362 67.443 1.00 77.50 314 VAL A C 1
ATOM 2566 O O . VAL A 1 314 ? -39.421 -8.002 68.467 1.00 77.50 314 VAL A O 1
ATOM 2569 N N . GLN A 1 315 ? -38.766 -6.097 67.484 1.00 82.31 315 GLN A N 1
ATOM 2570 C CA . GLN A 1 315 ? -38.592 -5.336 68.726 1.00 82.31 315 GLN A CA 1
ATOM 2571 C C . GLN A 1 315 ? -39.922 -5.216 69.495 1.00 82.31 315 GLN A C 1
ATOM 2573 O O . GLN A 1 315 ? -39.989 -5.581 70.668 1.00 82.31 315 GLN A O 1
ATOM 2578 N N . ARG A 1 316 ? -41.005 -4.807 68.816 1.00 81.75 316 ARG A N 1
ATOM 2579 C CA . ARG A 1 316 ? -42.357 -4.734 69.402 1.00 81.75 316 ARG A CA 1
ATOM 2580 C C . ARG A 1 316 ? -42.914 -6.103 69.806 1.00 81.75 316 ARG A C 1
ATOM 2582 O O . ARG A 1 316 ? -43.648 -6.194 70.785 1.00 81.75 316 ARG A O 1
ATOM 2589 N N . GLU A 1 317 ? -42.586 -7.169 69.076 1.00 75.69 317 GLU A N 1
ATOM 2590 C CA . GLU A 1 317 ? -42.958 -8.542 69.441 1.00 75.69 317 GLU A CA 1
ATOM 2591 C C . GLU A 1 317 ? -42.216 -9.007 70.706 1.00 75.69 317 GLU A C 1
ATOM 2593 O O . GLU A 1 317 ? -42.834 -9.599 71.588 1.00 75.69 317 GLU A O 1
ATOM 2598 N N . ALA A 1 318 ? -40.929 -8.673 70.851 1.00 80.25 318 ALA A N 1
ATOM 2599 C CA . ALA A 1 318 ? -40.149 -8.964 72.054 1.00 80.25 318 ALA A CA 1
ATOM 2600 C C . ALA A 1 318 ? -40.656 -8.188 73.286 1.00 80.25 318 ALA A C 1
ATOM 2602 O O . ALA A 1 318 ? -40.797 -8.769 74.362 1.00 80.25 318 ALA A O 1
ATOM 2603 N N . GLU A 1 319 ? -40.995 -6.906 73.128 1.00 82.38 319 GLU A N 1
ATOM 2604 C CA . GLU A 1 319 ? -41.610 -6.081 74.179 1.00 82.38 319 GLU A CA 1
ATOM 2605 C C . GLU A 1 319 ? -42.952 -6.683 74.634 1.00 82.38 319 GLU A C 1
ATOM 2607 O O . GLU A 1 319 ? -43.141 -6.964 75.821 1.00 82.38 319 GLU A O 1
ATOM 2612 N N . ARG A 1 320 ? -43.835 -7.026 73.686 1.00 80.31 320 ARG A N 1
ATOM 2613 C CA . ARG A 1 320 ? -45.098 -7.738 73.962 1.00 80.31 320 ARG A CA 1
ATOM 2614 C C . ARG A 1 320 ? -44.877 -9.105 74.611 1.00 80.31 320 ARG A C 1
ATOM 2616 O O . ARG A 1 320 ? -45.644 -9.494 75.486 1.00 80.31 320 ARG A O 1
ATOM 2623 N N . ALA A 1 321 ? -43.828 -9.836 74.239 1.00 78.12 321 ALA A N 1
ATOM 2624 C CA . ALA A 1 321 ? -43.494 -11.112 74.870 1.00 78.12 321 ALA A CA 1
ATOM 2625 C C . ALA A 1 321 ? -43.064 -10.939 76.339 1.00 78.12 321 ALA A C 1
ATOM 2627 O O . ALA A 1 321 ? -43.425 -11.767 77.177 1.00 78.12 321 ALA A O 1
ATOM 2628 N N . THR A 1 322 ? -42.355 -9.855 76.683 1.00 81.44 322 THR A N 1
ATOM 2629 C CA . THR A 1 322 ? -42.065 -9.528 78.091 1.00 81.44 322 THR A CA 1
ATOM 2630 C C . THR A 1 322 ? -43.309 -9.091 78.861 1.00 81.44 322 THR A C 1
ATOM 2632 O O . THR A 1 322 ? -43.482 -9.538 79.990 1.00 81.44 322 THR A O 1
ATOM 2635 N N . GLU A 1 323 ? -44.211 -8.324 78.242 1.00 82.00 323 GLU A N 1
ATOM 2636 C CA . GLU A 1 323 ? -45.484 -7.897 78.840 1.00 82.00 323 GLU A CA 1
ATOM 2637 C C . GLU A 1 323 ? -46.393 -9.104 79.136 1.00 82.00 323 GLU A C 1
ATOM 2639 O O . GLU A 1 323 ? -46.901 -9.259 80.249 1.00 82.00 323 GLU A O 1
ATOM 2644 N N . ILE A 1 324 ? -46.501 -10.039 78.184 1.00 77.00 324 ILE A N 1
ATOM 2645 C CA . ILE A 1 324 ? -47.171 -11.331 78.383 1.00 77.00 324 ILE A CA 1
ATOM 2646 C C . ILE A 1 324 ? -46.480 -12.133 79.495 1.00 77.00 324 ILE A C 1
ATOM 2648 O O . ILE A 1 324 ? -47.166 -12.724 80.326 1.00 77.00 324 ILE A O 1
ATOM 2652 N N . SER A 1 325 ? -45.144 -12.142 79.564 1.00 79.94 325 SER A N 1
ATOM 2653 C CA . SER A 1 325 ? -44.420 -12.839 80.636 1.00 79.94 325 SER A CA 1
ATOM 2654 C C . SER A 1 325 ? -44.697 -12.241 82.020 1.00 79.94 325 SER A C 1
ATOM 2656 O O . SER A 1 325 ? -44.809 -13.003 82.981 1.00 79.94 325 SER A O 1
ATOM 2658 N N . THR A 1 326 ? -44.836 -10.916 82.143 1.00 81.19 326 THR A N 1
ATOM 2659 C CA . THR A 1 326 ? -45.235 -10.271 83.405 1.00 81.19 326 THR A CA 1
ATOM 2660 C C . THR A 1 326 ? -46.689 -10.570 83.756 1.00 81.19 326 THR A C 1
ATOM 2662 O O . THR A 1 326 ? -46.945 -11.004 84.874 1.00 81.19 326 THR A O 1
ATOM 2665 N N . LEU A 1 327 ? -47.624 -10.483 82.803 1.00 76.12 327 LEU A N 1
ATOM 2666 C CA . LEU A 1 327 ? -49.040 -10.809 83.030 1.00 76.12 327 LEU A CA 1
ATOM 2667 C C . LEU A 1 327 ? -49.249 -12.287 83.413 1.00 76.12 327 LEU A C 1
ATOM 2669 O O . LEU A 1 327 ? -50.092 -12.607 84.250 1.00 76.12 327 LEU A O 1
ATOM 2673 N N . VAL A 1 328 ? -48.461 -13.205 82.841 1.00 77.81 328 VAL A N 1
ATOM 2674 C CA . VAL A 1 328 ? -48.458 -14.629 83.220 1.00 77.81 328 VAL A CA 1
ATOM 2675 C C . VAL A 1 328 ? -47.894 -14.834 84.630 1.00 77.81 328 VAL A C 1
ATOM 2677 O O . VAL A 1 328 ? -48.418 -15.672 85.367 1.00 77.81 328 VAL A O 1
ATOM 2680 N N . GLN A 1 329 ? -46.878 -14.066 85.042 1.00 79.88 329 GLN A N 1
ATOM 2681 C CA . GLN A 1 329 ? -46.384 -14.103 86.420 1.00 79.88 329 GLN A CA 1
ATOM 2682 C C . GLN A 1 329 ? -47.421 -13.543 87.405 1.00 79.88 329 GLN A C 1
ATOM 2684 O O . GLN A 1 329 ? -47.727 -14.218 88.385 1.00 79.88 329 GLN A O 1
ATOM 2689 N N . GLU A 1 330 ? -47.998 -12.369 87.135 1.00 76.31 330 GLU A N 1
ATOM 2690 C CA . GLU A 1 330 ? -49.036 -11.744 87.969 1.00 76.31 330 GLU A CA 1
ATOM 2691 C C . GLU A 1 330 ? -50.248 -12.666 88.131 1.00 76.31 330 GLU A C 1
ATOM 2693 O O . GLU A 1 330 ? -50.673 -12.936 89.256 1.00 76.31 330 GLU A O 1
ATOM 2698 N N . LYS A 1 331 ? -50.739 -13.256 87.031 1.00 77.25 331 LYS A N 1
ATOM 2699 C CA . LYS A 1 331 ? -51.772 -14.299 87.071 1.00 77.25 331 LYS A CA 1
ATOM 2700 C C . LYS A 1 331 ? -51.351 -15.465 87.970 1.00 77.25 331 LYS A C 1
ATOM 2702 O O . LYS A 1 331 ? -52.109 -15.855 88.853 1.00 77.25 331 LYS A O 1
ATOM 2707 N N . GLY A 1 332 ? -50.141 -15.993 87.784 1.00 78.88 332 GLY A N 1
ATOM 2708 C CA . GLY A 1 332 ? -49.611 -17.099 88.580 1.00 78.88 332 GLY A CA 1
ATOM 2709 C C . GLY A 1 332 ? -49.336 -16.749 90.049 1.00 78.88 332 GLY A C 1
ATOM 2710 O O . GLY A 1 332 ? -49.139 -17.652 90.861 1.00 78.88 332 GLY A O 1
ATOM 2711 N N . GLU A 1 333 ? -49.287 -15.475 90.433 1.00 80.12 333 GLU A N 1
ATOM 2712 C CA . GLU A 1 333 ? -49.254 -15.019 91.830 1.00 80.12 333 GLU A CA 1
ATOM 2713 C C . GLU A 1 333 ? -50.673 -14.830 92.390 1.00 80.12 333 GLU A C 1
ATOM 2715 O O . GLU A 1 333 ? -50.950 -15.225 93.528 1.00 80.12 333 GLU A O 1
ATOM 2720 N N . MET A 1 334 ? -51.607 -14.340 91.573 1.00 78.38 334 MET A N 1
ATOM 2721 C CA . MET A 1 334 ? -53.019 -14.218 91.933 1.00 78.38 334 MET A CA 1
ATOM 2722 C C . MET A 1 334 ? -53.681 -15.592 92.131 1.00 78.38 334 MET A C 1
ATOM 2724 O O . MET A 1 334 ? -54.386 -15.786 93.119 1.00 78.38 334 MET A O 1
ATOM 2728 N N . GLU A 1 335 ? -53.365 -16.585 91.293 1.00 74.69 335 GLU A N 1
ATOM 2729 C CA . GLU A 1 335 ? -53.800 -17.984 91.448 1.00 74.69 335 GLU A CA 1
ATOM 2730 C C . GLU A 1 335 ? -53.346 -18.581 92.795 1.00 74.69 335 GLU A C 1
ATOM 2732 O O . GLU A 1 335 ? -54.167 -19.140 93.519 1.00 74.69 335 GLU A O 1
ATOM 2737 N N . LYS A 1 336 ? -52.090 -18.355 93.216 1.00 80.31 336 LYS A N 1
ATOM 2738 C CA . LYS A 1 336 ? -51.588 -18.754 94.554 1.00 80.31 336 LYS A CA 1
ATOM 2739 C C . LYS A 1 336 ? -52.277 -18.012 95.705 1.00 80.31 336 LYS A C 1
ATOM 2741 O O . LYS A 1 336 ? -52.251 -18.468 96.848 1.00 80.31 336 LYS A O 1
ATOM 2746 N N . THR A 1 337 ? -52.837 -16.835 95.438 1.00 79.12 337 THR A N 1
ATOM 2747 C CA . THR A 1 337 ? -53.577 -16.050 96.436 1.00 79.12 337 THR A CA 1
ATOM 2748 C C . THR A 1 337 ? -55.004 -16.582 96.575 1.00 79.12 337 THR A C 1
ATOM 2750 O O . THR A 1 337 ? -55.494 -16.731 97.691 1.00 79.12 337 THR A O 1
ATOM 2753 N N . ILE A 1 338 ? -55.631 -16.969 95.460 1.00 76.19 338 ILE A N 1
ATOM 2754 C CA . ILE A 1 338 ? -56.916 -17.681 95.428 1.00 76.19 338 ILE A CA 1
ATOM 2755 C C . ILE A 1 338 ? -56.793 -19.052 96.111 1.00 76.19 338 ILE A C 1
ATOM 2757 O O . ILE A 1 338 ? -57.649 -19.399 96.919 1.00 76.19 338 ILE A O 1
ATOM 2761 N N . GLU A 1 339 ? -55.715 -19.801 95.861 1.00 80.38 339 GLU A N 1
ATOM 2762 C CA . GLU A 1 339 ? -55.434 -21.095 96.504 1.00 80.38 339 GLU A CA 1
ATOM 2763 C C . GLU A 1 339 ? -55.392 -20.980 98.039 1.00 80.38 339 GLU A C 1
ATOM 2765 O O . GLU A 1 339 ? -56.134 -21.679 98.730 1.00 80.38 339 GLU A O 1
ATOM 2770 N N . LYS A 1 340 ? -54.642 -20.007 98.578 1.00 79.50 340 LYS A N 1
ATOM 2771 C CA . LYS A 1 340 ? -54.626 -19.707 100.024 1.00 79.50 340 LYS A CA 1
ATOM 2772 C C . LYS A 1 340 ? -56.000 -19.325 100.570 1.00 79.50 340 LYS A C 1
ATOM 2774 O O . LYS A 1 340 ? -56.371 -19.779 101.647 1.00 79.50 340 LYS A O 1
ATOM 2779 N N . LEU A 1 341 ? -56.762 -18.509 99.839 1.00 74.75 341 LEU A N 1
ATOM 2780 C CA . LEU A 1 341 ? -58.111 -18.114 100.254 1.00 74.75 341 LEU A CA 1
ATOM 2781 C C . LEU A 1 341 ? -59.088 -19.300 100.247 1.00 74.75 341 LEU A C 1
ATOM 2783 O O . LEU A 1 341 ? -59.995 -19.327 101.076 1.00 74.75 341 LEU A O 1
ATOM 2787 N N . MET A 1 342 ? -58.899 -20.299 99.374 1.00 73.19 342 MET A N 1
ATOM 2788 C CA . MET A 1 342 ? -59.650 -21.559 99.428 1.00 73.19 342 MET A CA 1
ATOM 2789 C C . MET A 1 342 ? -59.270 -22.395 100.656 1.00 73.19 342 MET A C 1
ATOM 2791 O O . MET A 1 342 ? -60.173 -22.837 101.364 1.00 73.19 342 MET A O 1
ATOM 2795 N N . ASP A 1 343 ? -57.976 -22.549 100.959 1.00 79.69 343 ASP A N 1
ATOM 2796 C CA . ASP A 1 343 ? -57.500 -23.232 102.173 1.00 79.69 343 ASP A CA 1
ATOM 2797 C C . ASP A 1 343 ? -58.035 -22.568 103.455 1.00 79.69 343 ASP A C 1
ATOM 2799 O O . ASP A 1 343 ? -58.557 -23.247 104.348 1.00 79.69 343 ASP A O 1
ATOM 2803 N N . GLU A 1 344 ? -57.967 -21.235 103.535 1.00 76.50 344 GLU A N 1
ATOM 2804 C CA . GLU A 1 344 ? -58.514 -20.446 104.643 1.00 76.50 344 GLU A CA 1
ATOM 2805 C C . GLU A 1 344 ? -60.028 -20.657 104.772 1.00 76.50 344 GLU A C 1
ATOM 2807 O O . GLU A 1 344 ? -60.503 -21.026 105.850 1.00 76.50 344 GLU A O 1
ATOM 2812 N N . LYS A 1 345 ? -60.787 -20.523 103.676 1.00 79.81 345 LYS A N 1
ATOM 2813 C CA . LYS A 1 345 ? -62.243 -20.739 103.635 1.00 79.81 345 LYS A CA 1
ATOM 2814 C C . LYS A 1 345 ? -62.635 -22.173 104.014 1.00 79.81 345 LYS A C 1
ATOM 2816 O O . LYS A 1 345 ? -63.592 -22.357 104.766 1.00 79.81 345 LYS A O 1
ATOM 2821 N N . ASP A 1 346 ? -61.885 -23.189 103.595 1.00 77.38 346 ASP A N 1
ATOM 2822 C CA . ASP A 1 346 ? -62.147 -24.579 103.983 1.00 77.38 346 ASP A CA 1
ATOM 2823 C C . ASP A 1 346 ? -61.729 -24.868 105.436 1.00 77.38 346 ASP A C 1
ATOM 2825 O O . ASP A 1 346 ? -62.314 -25.742 106.080 1.00 77.38 346 ASP A O 1
ATOM 2829 N N . SER A 1 347 ? -60.758 -24.140 105.998 1.00 80.38 347 SER A N 1
ATOM 2830 C CA . SER A 1 347 ? -60.430 -24.196 107.434 1.00 80.38 347 SER A CA 1
ATOM 2831 C C . SER A 1 347 ? -61.494 -23.502 108.304 1.00 80.38 347 SER A C 1
ATOM 2833 O O . SER A 1 347 ? -61.870 -24.012 109.366 1.00 80.38 347 SER A O 1
ATOM 2835 N N . ALA A 1 348 ? -62.061 -22.396 107.812 1.00 75.25 348 ALA A N 1
ATOM 2836 C CA . ALA A 1 348 ? -63.179 -21.691 108.430 1.00 75.25 348 ALA A CA 1
ATOM 2837 C C . ALA A 1 348 ? -64.462 -22.538 108.386 1.00 75.25 348 ALA A C 1
ATOM 2839 O O . ALA A 1 348 ? -65.160 -22.656 109.389 1.00 75.25 348 ALA A O 1
ATOM 2840 N N . SER A 1 349 ? -64.730 -23.220 107.266 1.00 78.19 349 SER A N 1
ATOM 2841 C CA . SER A 1 349 ? -65.855 -24.157 107.150 1.00 78.19 349 SER A CA 1
ATOM 2842 C C . SER A 1 349 ? -65.741 -25.314 108.152 1.00 78.19 349 SER A C 1
ATOM 2844 O O . SER A 1 349 ? -66.717 -25.639 108.824 1.00 78.19 349 SER A O 1
ATOM 2846 N N . ARG A 1 350 ? -64.541 -25.892 108.324 1.00 79.19 350 ARG A N 1
ATOM 2847 C CA . ARG A 1 350 ? -64.279 -26.959 109.311 1.00 79.19 350 ARG A CA 1
ATOM 2848 C C . ARG A 1 350 ? -64.449 -26.497 110.764 1.00 79.19 350 ARG A C 1
ATOM 2850 O O . ARG A 1 350 ? -64.948 -27.256 111.592 1.00 79.19 350 ARG A O 1
ATOM 2857 N N . THR A 1 351 ? -64.061 -25.264 111.094 1.00 74.19 351 THR A N 1
ATOM 2858 C CA . THR A 1 351 ? -64.272 -24.715 112.448 1.00 74.19 351 THR A CA 1
ATOM 2859 C C . THR A 1 351 ? -65.729 -24.324 112.704 1.00 74.19 351 THR A C 1
ATOM 2861 O O . THR A 1 351 ? -66.218 -24.555 113.809 1.00 74.19 351 THR A O 1
ATOM 2864 N N . LEU A 1 352 ? -66.456 -23.834 111.693 1.00 75.75 352 LEU A N 1
ATOM 2865 C CA . LEU A 1 352 ? -67.903 -23.607 111.769 1.00 75.75 352 LEU A CA 1
ATOM 2866 C C . LEU A 1 352 ? -68.666 -24.919 112.028 1.00 75.75 352 LEU A C 1
ATOM 2868 O O . LEU A 1 352 ? -69.492 -24.980 112.935 1.00 75.75 352 LEU A O 1
ATOM 2872 N N . GLU A 1 353 ? -68.349 -25.981 111.285 1.00 77.81 353 GLU A N 1
ATOM 2873 C CA . GLU A 1 353 ? -68.971 -27.304 111.437 1.00 77.81 353 GLU A CA 1
ATOM 2874 C C . GLU A 1 353 ? -68.713 -27.903 112.833 1.00 77.81 353 GLU A C 1
ATOM 2876 O O . GLU A 1 353 ? -69.640 -28.381 113.491 1.00 77.81 353 GLU A O 1
ATOM 2881 N N . MET A 1 354 ? -67.485 -27.777 113.351 1.00 76.50 354 MET A N 1
ATOM 2882 C CA . MET A 1 354 ? -67.143 -28.182 114.721 1.00 76.50 354 MET A CA 1
ATOM 2883 C C . MET A 1 354 ? -67.957 -27.418 115.785 1.00 76.50 354 MET A C 1
ATOM 2885 O O . MET A 1 354 ? -68.438 -28.024 116.744 1.00 76.50 354 MET A O 1
ATOM 2889 N N . LEU A 1 355 ? -68.165 -26.108 115.605 1.00 75.31 355 LEU A N 1
ATOM 2890 C CA . LEU A 1 355 ? -68.997 -25.292 116.501 1.00 75.31 355 LEU A CA 1
ATOM 2891 C C . LEU A 1 355 ? -70.489 -25.651 116.412 1.00 75.31 355 LEU A C 1
ATOM 2893 O O . LEU A 1 355 ? -71.184 -25.615 117.429 1.00 75.31 355 LEU A O 1
ATOM 2897 N N . MET A 1 356 ? -70.989 -26.049 115.237 1.00 72.00 356 MET A N 1
ATOM 2898 C CA . MET A 1 356 ? -72.361 -26.554 115.088 1.00 72.00 356 MET A CA 1
ATOM 2899 C C . MET A 1 356 ? -72.568 -27.881 115.833 1.00 72.00 356 MET A C 1
ATOM 2901 O O . MET A 1 356 ? -73.605 -28.062 116.474 1.00 72.00 356 MET A O 1
ATOM 2905 N N . VAL A 1 357 ? -71.577 -28.781 115.829 1.00 77.06 357 VAL A N 1
ATOM 2906 C CA . VAL A 1 357 ? -71.616 -30.019 116.632 1.00 77.06 357 VAL A CA 1
ATOM 2907 C C . VAL A 1 357 ? -71.598 -29.706 118.133 1.00 77.06 357 VAL A C 1
ATOM 2909 O O . VAL A 1 357 ? -72.428 -30.233 118.875 1.00 77.06 357 VAL A O 1
ATOM 2912 N N . GLU A 1 358 ? -70.722 -28.804 118.588 1.00 74.56 358 GLU A N 1
ATOM 2913 C CA . GLU A 1 358 ? -70.654 -28.415 120.006 1.00 74.56 358 GLU A CA 1
ATOM 2914 C C . GLU A 1 358 ? -71.945 -27.711 120.480 1.00 74.56 358 GLU A C 1
ATOM 2916 O O . GLU A 1 358 ? -72.403 -27.915 121.607 1.00 74.56 358 GLU A O 1
ATOM 2921 N N . SER A 1 359 ? -72.573 -26.914 119.608 1.00 73.62 359 SER A N 1
ATOM 2922 C CA . SER A 1 359 ? -73.891 -26.311 119.842 1.00 73.62 359 SER A CA 1
ATOM 2923 C C . SER A 1 359 ? -74.986 -27.375 119.989 1.00 73.62 359 SER A C 1
ATOM 2925 O O . SER A 1 359 ? -75.772 -27.313 120.937 1.00 73.62 359 SER A O 1
ATOM 2927 N N . ALA A 1 360 ? -74.997 -28.397 119.126 1.00 70.88 360 ALA A N 1
ATOM 2928 C CA . ALA A 1 360 ? -75.951 -29.501 119.213 1.00 70.88 360 ALA A CA 1
ATOM 2929 C C . ALA A 1 360 ? -75.794 -30.323 120.509 1.00 70.88 360 ALA A C 1
ATOM 2931 O O . ALA A 1 360 ? -76.796 -30.695 121.120 1.00 70.88 360 ALA A O 1
ATOM 2932 N N . ASP A 1 361 ? -74.568 -30.568 120.983 1.00 75.62 361 ASP A N 1
ATOM 2933 C CA . ASP A 1 361 ? -74.350 -31.253 122.268 1.00 75.62 361 ASP A CA 1
ATOM 2934 C C . ASP A 1 361 ? -74.732 -30.401 123.486 1.00 75.62 361 ASP A C 1
ATOM 2936 O O . ASP A 1 361 ? -75.250 -30.935 124.473 1.00 75.62 361 ASP A O 1
ATOM 2940 N N . LYS A 1 362 ? -74.567 -29.073 123.413 1.00 74.38 362 LYS A N 1
ATOM 2941 C CA . LYS A 1 362 ? -75.109 -28.148 124.422 1.00 74.38 362 LYS A CA 1
ATOM 2942 C C . LYS A 1 362 ? -76.642 -28.193 124.439 1.00 74.38 362 LYS A C 1
ATOM 2944 O O . LYS A 1 362 ? -77.218 -28.314 125.519 1.00 74.38 362 LYS A O 1
ATOM 2949 N N . GLN A 1 363 ? -77.301 -28.227 123.278 1.00 67.50 363 GLN A N 1
ATOM 2950 C CA . GLN A 1 363 ? -78.761 -28.366 123.177 1.00 67.50 363 GLN A CA 1
ATOM 2951 C C . GLN A 1 363 ? -79.263 -29.683 123.807 1.00 67.50 363 GLN A C 1
ATOM 2953 O O . GLN A 1 363 ? -80.128 -29.655 124.682 1.00 67.50 363 GLN A O 1
ATOM 2958 N N . ARG A 1 364 ? -78.627 -30.823 123.488 1.00 71.12 364 ARG A N 1
ATOM 2959 C CA . ARG A 1 364 ? -78.905 -32.143 124.108 1.00 71.12 364 ARG A CA 1
ATOM 2960 C C . ARG A 1 364 ? -78.630 -32.194 125.615 1.00 71.12 364 ARG A C 1
ATOM 2962 O O . ARG A 1 364 ? -78.992 -33.164 126.286 1.00 71.12 364 ARG A O 1
ATOM 2969 N N . LYS A 1 365 ? -77.889 -31.228 126.168 1.00 72.56 365 LYS A N 1
ATOM 2970 C CA . LYS A 1 365 ? -77.672 -31.094 127.615 1.00 72.56 365 LYS A CA 1
ATOM 2971 C C . LYS A 1 365 ? -78.777 -30.264 128.273 1.00 72.56 365 LYS A C 1
ATOM 2973 O O . LYS A 1 365 ? -79.155 -30.586 129.393 1.00 72.56 365 LYS A O 1
ATOM 2978 N N . VAL A 1 366 ? -79.329 -29.272 127.572 1.00 68.75 366 VAL A N 1
ATOM 2979 C CA . VAL A 1 366 ? -80.511 -28.515 128.018 1.00 68.75 366 VAL A CA 1
ATOM 2980 C C . VAL A 1 366 ? -81.757 -29.406 128.056 1.00 68.75 366 VAL A C 1
ATOM 2982 O O . VAL A 1 366 ? -82.467 -29.384 129.054 1.00 68.75 366 VAL A O 1
ATOM 2985 N N . GLU A 1 367 ? -81.993 -30.241 127.037 1.00 68.19 367 GLU A N 1
ATOM 2986 C CA . GLU A 1 367 ? -83.170 -31.132 126.995 1.00 68.19 367 GLU A CA 1
ATOM 2987 C C . GLU A 1 367 ? -83.235 -32.087 128.201 1.00 68.19 367 GLU A C 1
ATOM 2989 O O . GLU A 1 367 ? -84.250 -32.127 128.895 1.00 68.19 367 GLU A O 1
ATOM 2994 N N . ARG A 1 368 ? -82.125 -32.760 128.538 1.00 69.38 368 ARG A N 1
ATOM 2995 C CA . ARG A 1 368 ? -82.052 -33.658 129.710 1.00 69.38 368 ARG A CA 1
ATOM 2996 C C . ARG A 1 368 ? -82.322 -32.949 131.045 1.00 69.38 368 ARG A C 1
ATOM 2998 O O . ARG A 1 368 ? -82.938 -33.533 131.929 1.00 69.38 368 ARG A O 1
ATOM 3005 N N . LEU A 1 369 ? -81.914 -31.683 131.179 1.00 62.41 369 LEU A N 1
ATOM 3006 C CA . LEU A 1 369 ? -82.179 -30.865 132.373 1.00 62.41 369 LEU A CA 1
ATOM 3007 C C . LEU A 1 369 ? -83.645 -30.395 132.474 1.00 62.41 369 LEU A C 1
ATOM 3009 O O . LEU A 1 369 ? -84.076 -29.968 133.550 1.00 62.41 369 LEU A O 1
ATOM 3013 N N . MET A 1 370 ? -84.422 -30.473 131.386 1.00 64.38 370 MET A N 1
ATOM 3014 C CA . MET A 1 370 ? -85.872 -30.257 131.428 1.00 64.38 370 MET A CA 1
ATOM 3015 C C . MET A 1 370 ? -86.626 -31.522 131.851 1.00 64.38 370 MET A C 1
ATOM 3017 O O . MET A 1 370 ? -87.561 -31.416 132.641 1.00 64.38 370 MET A O 1
ATOM 3021 N N . GLU A 1 371 ? -86.205 -32.709 131.403 1.00 68.44 371 GLU A N 1
ATOM 3022 C CA . GLU A 1 371 ? -86.812 -33.985 131.823 1.00 68.44 371 GLU A CA 1
ATOM 3023 C C . GLU A 1 371 ? -86.641 -34.224 133.337 1.00 68.44 371 GLU A C 1
ATOM 3025 O O . GLU A 1 371 ? -87.623 -34.476 134.036 1.00 68.44 371 GLU A O 1
ATOM 3030 N N . GLU A 1 372 ? -85.433 -34.014 133.873 1.00 64.44 372 GLU A N 1
ATOM 3031 C CA . GLU A 1 372 ? -85.118 -34.129 135.311 1.00 64.44 372 GLU A CA 1
ATOM 3032 C C . GLU A 1 372 ? -85.929 -33.137 136.185 1.00 64.44 372 GLU A C 1
ATOM 3034 O O . GLU A 1 372 ? -86.337 -33.448 137.311 1.00 64.44 372 GLU A O 1
ATOM 3039 N N . ASN A 1 373 ? -86.254 -31.957 135.641 1.00 59.94 373 ASN A N 1
ATOM 3040 C CA . ASN A 1 373 ? -87.163 -30.986 136.267 1.00 59.94 373 ASN A CA 1
ATOM 3041 C C . ASN A 1 373 ? -88.618 -31.476 136.287 1.00 59.94 373 ASN A C 1
ATOM 3043 O O . ASN A 1 373 ? -89.329 -31.320 137.284 1.00 59.94 373 ASN A O 1
ATOM 3047 N N . ASP A 1 374 ? -89.082 -32.048 135.176 1.00 65.56 374 ASP A N 1
ATOM 3048 C CA . ASP A 1 374 ? -90.473 -32.461 135.015 1.00 65.56 374 ASP A CA 1
ATOM 3049 C C . ASP A 1 374 ? -90.789 -33.743 135.808 1.00 65.56 374 ASP A C 1
ATOM 3051 O O . ASP A 1 374 ? -91.944 -33.955 136.183 1.00 65.56 374 ASP A O 1
ATOM 3055 N N . GLU A 1 375 ? -89.792 -34.575 136.127 1.00 68.50 375 GLU A N 1
ATOM 3056 C CA . GLU A 1 375 ? -89.903 -35.640 137.137 1.00 68.50 375 GLU A CA 1
ATOM 3057 C C . GLU A 1 375 ? -89.932 -35.071 138.563 1.00 68.50 375 GLU A C 1
ATOM 3059 O O . GLU A 1 375 ? -90.849 -35.380 139.330 1.00 68.50 375 GLU A O 1
ATOM 3064 N N . SER A 1 376 ? -89.013 -34.155 138.893 1.00 61.94 376 SER A N 1
ATOM 3065 C CA . SER A 1 376 ? -88.959 -33.489 140.206 1.00 61.94 376 SER A CA 1
ATOM 3066 C C . SER A 1 376 ? -90.275 -32.783 140.569 1.00 61.94 376 SER A C 1
ATOM 3068 O O . SER A 1 376 ? -90.737 -32.868 141.709 1.00 61.94 376 SER A O 1
ATOM 3070 N N . ARG A 1 377 ? -90.947 -32.146 139.594 1.00 61.84 377 ARG A N 1
ATOM 3071 C CA . ARG A 1 377 ? -92.247 -31.481 139.810 1.00 61.84 377 ARG A CA 1
ATOM 3072 C C . ARG A 1 377 ? -93.372 -32.455 140.194 1.00 61.84 377 ARG A C 1
ATOM 3074 O O . ARG A 1 377 ? -94.289 -32.055 140.904 1.00 61.84 377 ARG A O 1
ATOM 3081 N N . LYS A 1 378 ? -93.307 -33.722 139.763 1.00 64.00 378 LYS A N 1
ATOM 3082 C CA . LYS A 1 378 ? -94.345 -34.740 140.033 1.00 64.00 378 LYS A CA 1
ATOM 3083 C C . LYS A 1 378 ? -94.231 -35.358 141.432 1.00 64.00 378 LYS A C 1
ATOM 3085 O O . LYS A 1 378 ? -95.225 -35.868 141.940 1.00 64.00 378 LYS A O 1
ATOM 3090 N N . ALA A 1 379 ? -93.059 -35.291 142.071 1.00 59.66 379 ALA A N 1
ATOM 3091 C CA . ALA A 1 379 ? -92.888 -35.718 143.461 1.00 59.66 379 ALA A CA 1
ATOM 3092 C C . ALA A 1 379 ? -93.572 -34.745 144.444 1.00 59.66 379 ALA A C 1
ATOM 3094 O O . ALA A 1 379 ? -94.340 -35.167 145.307 1.00 59.66 379 ALA A O 1
ATOM 3095 N N . LEU A 1 380 ? -93.363 -33.436 144.256 1.00 56.31 380 LEU A N 1
ATOM 3096 C CA . LEU A 1 380 ? -93.887 -32.378 145.136 1.00 56.31 380 LEU A CA 1
ATOM 3097 C C . LEU A 1 380 ? -95.425 -32.362 145.246 1.00 56.31 380 LEU A C 1
ATOM 3099 O O . LEU A 1 380 ? -95.962 -32.116 146.325 1.00 56.31 380 LEU A O 1
ATOM 3103 N N . GLU A 1 381 ? -96.145 -32.681 144.165 1.00 59.94 381 GLU A N 1
ATOM 3104 C CA . GLU A 1 381 ? -97.621 -32.700 144.135 1.00 59.94 381 GLU A CA 1
ATOM 3105 C C . GLU A 1 381 ? -98.241 -33.810 145.023 1.00 59.94 381 GLU A C 1
ATOM 3107 O O . GLU A 1 381 ? -99.433 -33.777 145.351 1.00 59.94 381 GLU A O 1
ATOM 3112 N N . ILE A 1 382 ? -97.440 -34.796 145.448 1.00 64.06 382 ILE A N 1
ATOM 3113 C CA . ILE A 1 382 ? -97.857 -35.855 146.379 1.00 64.06 382 ILE A CA 1
ATOM 3114 C C . ILE A 1 382 ? -97.712 -35.385 147.836 1.00 64.06 382 ILE A C 1
ATOM 3116 O O . ILE A 1 382 ? -98.626 -35.600 148.640 1.00 64.06 382 ILE A O 1
ATOM 3120 N N . ASP A 1 383 ? -96.623 -34.687 148.166 1.00 57.75 383 ASP A N 1
ATOM 3121 C CA . ASP A 1 383 ? -96.337 -34.216 149.529 1.00 57.75 383 ASP A CA 1
ATOM 3122 C C . ASP A 1 383 ? -97.249 -33.048 149.957 1.00 57.75 383 ASP A C 1
ATOM 3124 O O . ASP A 1 383 ? -97.704 -33.000 151.106 1.00 57.75 383 ASP A O 1
ATOM 3128 N N . GLU A 1 384 ? -97.637 -32.160 149.028 1.00 54.69 384 GLU A N 1
ATOM 3129 C CA . GLU A 1 384 ? -98.587 -31.060 149.293 1.00 54.69 384 GLU A CA 1
ATOM 3130 C C . GLU A 1 384 ? -99.957 -31.519 149.837 1.00 54.69 384 GLU A C 1
ATOM 3132 O O . GLU A 1 384 ? -100.693 -30.721 150.430 1.00 54.69 384 GLU A O 1
ATOM 3137 N N . LYS A 1 385 ? -100.329 -32.794 149.650 1.00 59.50 385 LYS A N 1
ATOM 3138 C CA . LYS A 1 385 ? -101.569 -33.364 150.203 1.00 59.50 385 LYS A CA 1
ATOM 3139 C C . LYS A 1 385 ? -101.455 -33.803 151.660 1.00 59.50 385 LYS A C 1
ATOM 3141 O O . LYS A 1 385 ? -102.487 -33.866 152.320 1.00 59.50 385 LYS A O 1
ATOM 3146 N N . GLN A 1 386 ? -100.253 -34.070 152.173 1.00 52.28 386 GLN A N 1
ATOM 3147 C CA . GLN A 1 386 ? -100.051 -34.447 153.581 1.00 52.28 386 GLN A CA 1
ATOM 3148 C C . GLN A 1 386 ? -99.807 -33.221 154.476 1.00 52.28 386 GLN A C 1
ATOM 3150 O O . GLN A 1 386 ? -100.197 -33.207 155.642 1.00 52.28 386 GLN A O 1
ATOM 3155 N N . ILE A 1 387 ? -99.222 -32.153 153.925 1.00 55.62 387 ILE A N 1
ATOM 3156 C CA . ILE A 1 387 ? -98.865 -30.938 154.679 1.00 55.62 387 ILE A CA 1
ATOM 3157 C C . ILE A 1 387 ? -100.099 -30.207 155.248 1.00 55.62 387 ILE A C 1
ATOM 3159 O O . ILE A 1 387 ? -100.030 -29.660 156.350 1.00 55.62 387 ILE A O 1
ATOM 3163 N N . LYS A 1 388 ? -101.252 -30.265 154.568 1.00 58.16 388 LYS A N 1
ATOM 3164 C CA . LYS A 1 388 ? -102.491 -29.552 154.953 1.00 58.16 388 LYS A CA 1
ATOM 3165 C C . LYS A 1 388 ? -103.157 -30.039 156.247 1.00 58.16 388 LYS A C 1
ATOM 3167 O O . LYS A 1 388 ? -103.961 -29.310 156.818 1.00 58.16 388 LYS A O 1
ATOM 3172 N N . GLU A 1 389 ? -102.793 -31.212 156.770 1.00 53.69 389 GLU A N 1
ATOM 3173 C CA . GLU A 1 389 ? -103.194 -31.630 158.128 1.00 53.69 389 GLU A CA 1
ATOM 3174 C C . GLU A 1 389 ? -102.206 -31.152 159.216 1.00 53.69 389 GLU A C 1
ATOM 3176 O O . GLU A 1 389 ? -102.540 -31.123 160.402 1.00 53.69 389 GLU A O 1
ATOM 3181 N N . GLY A 1 390 ? -100.999 -30.715 158.833 1.00 47.62 390 GLY A N 1
ATOM 3182 C CA . GLY A 1 390 ? -99.986 -30.151 159.734 1.00 47.62 390 GLY A CA 1
ATOM 3183 C C . GLY A 1 390 ? -100.142 -28.649 160.008 1.00 47.62 390 GLY A C 1
ATOM 3184 O O . GLY A 1 390 ? -99.729 -28.174 161.070 1.00 47.62 390 GLY A O 1
ATOM 3185 N N . GLU A 1 391 ? -100.776 -27.903 159.095 1.00 48.25 391 GLU A N 1
ATOM 3186 C CA . GLU A 1 391 ? -100.929 -26.436 159.148 1.00 48.25 391 GLU A CA 1
ATOM 3187 C C . GLU A 1 391 ? -101.551 -25.934 160.466 1.00 48.25 391 GLU A C 1
ATOM 3189 O O . GLU A 1 391 ? -101.150 -24.896 160.994 1.00 48.25 391 GLU A O 1
ATOM 3194 N N . GLN A 1 392 ? -102.453 -26.712 161.079 1.00 54.41 392 GLN A N 1
ATOM 3195 C CA . GLN A 1 392 ? -103.109 -26.356 162.346 1.00 54.41 392 GLN A CA 1
ATOM 3196 C C . GLN A 1 392 ? -102.161 -26.350 163.567 1.00 54.41 392 GLN A C 1
ATOM 3198 O O . GLN A 1 392 ? -102.541 -25.887 164.644 1.00 54.41 392 GLN A O 1
ATOM 3203 N N . LYS A 1 393 ? -100.923 -26.848 163.425 1.00 49.66 393 LYS A N 1
ATOM 3204 C CA . LYS A 1 393 ? -99.945 -26.985 164.519 1.00 49.66 393 LYS A CA 1
ATOM 3205 C C . LYS A 1 393 ? -98.795 -25.975 164.467 1.00 49.66 393 LYS A C 1
ATOM 3207 O O . LYS A 1 393 ? -98.109 -25.797 165.470 1.00 49.66 393 LYS A O 1
ATOM 3212 N N . ILE A 1 394 ? -98.601 -25.273 163.346 1.00 46.75 394 ILE A N 1
ATOM 3213 C CA . ILE A 1 394 ? -97.450 -24.374 163.117 1.00 46.75 394 ILE A CA 1
ATOM 3214 C C . ILE A 1 394 ? -97.817 -22.898 163.394 1.00 46.75 394 ILE A C 1
ATOM 3216 O O . ILE A 1 394 ? -97.286 -21.955 162.821 1.00 46.75 394 ILE A O 1
ATOM 3220 N N . MET A 1 395 ? -98.635 -22.671 164.428 1.00 45.97 395 MET A N 1
ATOM 3221 C CA . MET A 1 395 ? -98.727 -21.366 165.113 1.00 45.97 395 MET A CA 1
ATOM 3222 C C . MET A 1 395 ? -97.433 -20.997 165.878 1.00 45.97 395 MET A C 1
ATOM 3224 O O . MET A 1 395 ? -97.370 -19.959 166.533 1.00 45.97 395 MET A O 1
ATOM 3228 N N . GLN A 1 396 ? -96.412 -21.861 165.829 1.00 43.81 396 GLN A N 1
ATOM 3229 C CA . GLN A 1 396 ? -95.227 -21.828 166.685 1.00 43.81 396 GLN A CA 1
ATOM 3230 C C . GLN A 1 396 ? -93.936 -21.380 165.966 1.00 43.81 396 GLN A C 1
ATOM 3232 O O . GLN A 1 396 ? -92.975 -21.024 166.643 1.00 43.81 396 GLN A O 1
ATOM 3237 N N . LEU A 1 397 ? -93.905 -21.333 164.625 1.00 44.81 397 LEU A N 1
ATOM 3238 C CA . LEU A 1 397 ? -92.732 -20.902 163.837 1.00 44.81 397 LEU A CA 1
ATOM 3239 C C . LEU A 1 397 ? -92.852 -19.458 163.321 1.00 44.81 397 LEU A C 1
ATOM 3241 O O . LEU A 1 397 ? -92.530 -19.142 162.180 1.00 44.81 397 LEU A O 1
ATOM 3245 N N . LEU A 1 398 ? -93.237 -18.533 164.205 1.00 42.00 398 LEU A N 1
ATOM 3246 C CA . LEU A 1 398 ? -93.272 -17.086 163.933 1.00 42.00 398 LEU A CA 1
ATOM 3247 C C . LEU A 1 398 ? -91.862 -16.440 163.804 1.00 42.00 398 LEU A C 1
ATOM 3249 O O . LEU A 1 398 ? -91.728 -15.222 163.905 1.00 42.00 398 LEU A O 1
ATOM 3253 N N . GLY A 1 399 ? -90.803 -17.246 163.648 1.00 50.22 399 GLY A N 1
ATOM 3254 C CA . GLY A 1 399 ? -89.397 -16.828 163.716 1.00 50.22 399 GLY A CA 1
ATOM 3255 C C . GLY A 1 399 ? -88.659 -16.745 162.375 1.00 50.22 399 GLY A C 1
ATOM 3256 O O . GLY A 1 399 ? -87.740 -15.942 162.241 1.00 50.22 399 GLY A O 1
ATOM 3257 N N . GLU A 1 400 ? -89.063 -17.508 161.357 1.00 46.56 400 GLU A N 1
ATOM 3258 C CA . GLU A 1 400 ? -88.288 -17.689 160.110 1.00 46.56 400 GLU A CA 1
ATOM 3259 C C . GLU A 1 400 ? -88.615 -16.633 159.033 1.00 46.56 400 GLU A C 1
ATOM 3261 O O . GLU A 1 400 ? -88.622 -16.882 157.831 1.00 46.56 400 GLU A O 1
ATOM 3266 N N . LYS A 1 401 ? -88.879 -15.400 159.478 1.00 47.03 401 LYS A N 1
ATOM 3267 C CA . LYS A 1 401 ? -89.381 -14.291 158.650 1.00 47.03 401 LYS A CA 1
ATOM 3268 C C . LYS A 1 401 ? -88.329 -13.636 157.731 1.00 47.03 401 LYS A C 1
ATOM 3270 O O . LYS A 1 401 ? -88.700 -12.885 156.835 1.00 47.03 401 LYS A O 1
ATOM 3275 N N . ASN A 1 402 ? -87.035 -13.879 157.952 1.00 47.53 402 ASN A N 1
ATOM 3276 C CA . ASN A 1 402 ? -85.969 -12.971 157.494 1.00 47.53 402 ASN A CA 1
ATOM 3277 C C . ASN A 1 402 ? -85.046 -13.496 156.371 1.00 47.53 402 ASN A C 1
ATOM 3279 O O . ASN A 1 402 ? -84.138 -12.768 155.975 1.00 47.53 402 ASN A O 1
ATOM 3283 N N . GLU A 1 403 ? -85.239 -14.717 155.857 1.00 54.09 403 GLU A N 1
ATOM 3284 C CA . GLU A 1 403 ? -84.314 -15.303 154.862 1.00 54.09 403 GLU A CA 1
ATOM 3285 C C . GLU A 1 403 ? -84.778 -15.133 153.401 1.00 54.09 403 GLU A C 1
ATOM 3287 O O . GLU A 1 403 ? -83.964 -14.919 152.502 1.00 54.09 403 GLU A O 1
ATOM 3292 N N . VAL A 1 404 ? -86.095 -15.158 153.158 1.00 52.03 404 VAL A N 1
ATOM 3293 C CA . VAL A 1 404 ? -86.693 -15.201 151.805 1.00 52.03 404 VAL A CA 1
ATOM 3294 C C . VAL A 1 404 ? -86.400 -13.944 150.968 1.00 52.03 404 VAL A C 1
ATOM 3296 O O . VAL A 1 404 ? -86.245 -14.036 149.751 1.00 52.03 404 VAL A O 1
ATOM 3299 N N . GLU A 1 405 ? -86.242 -12.779 151.605 1.00 50.38 405 GLU A N 1
ATOM 3300 C CA . GLU A 1 405 ? -85.981 -11.495 150.930 1.00 50.38 405 GLU A CA 1
ATOM 3301 C C . GLU A 1 405 ? -84.657 -11.493 150.128 1.00 50.38 405 GLU A C 1
ATOM 3303 O O . GLU A 1 405 ? -84.522 -10.752 149.155 1.00 50.38 405 GLU A O 1
ATOM 3308 N N . ARG A 1 406 ? -83.674 -12.341 150.486 1.00 53.81 406 ARG A N 1
ATOM 3309 C CA . ARG A 1 406 ? -82.365 -12.379 149.801 1.00 53.81 406 ARG A CA 1
ATOM 3310 C C . ARG A 1 406 ? -82.381 -13.096 148.450 1.00 53.81 406 ARG A C 1
ATOM 3312 O O . ARG A 1 406 ? -81.636 -12.698 147.558 1.00 53.81 406 ARG A O 1
ATOM 3319 N N . VAL A 1 407 ? -83.216 -14.122 148.275 1.00 58.09 407 VAL A N 1
ATOM 3320 C CA . VAL A 1 407 ? -83.191 -14.992 147.077 1.00 58.09 407 VAL A CA 1
ATOM 3321 C C . VAL A 1 407 ? -83.790 -14.303 145.844 1.00 58.09 407 VAL A C 1
ATOM 3323 O O . VAL A 1 407 ? -83.433 -14.617 144.710 1.00 58.09 407 VAL A O 1
ATOM 3326 N N . LYS A 1 408 ? -84.667 -13.311 146.041 1.00 57.78 408 LYS A N 1
ATOM 3327 C CA . LYS A 1 408 ? -85.279 -12.562 144.936 1.00 57.78 408 LYS A CA 1
ATOM 3328 C C . LYS A 1 408 ? -84.256 -11.741 144.135 1.00 57.78 408 LYS A C 1
ATOM 3330 O O . LYS A 1 408 ? -84.345 -11.674 142.912 1.00 57.78 408 LYS A O 1
ATOM 3335 N N . VAL A 1 409 ? -83.277 -11.141 144.815 1.00 57.50 409 VAL A N 1
ATOM 3336 C CA . VAL A 1 409 ? -82.334 -10.185 144.208 1.00 57.50 409 VAL A CA 1
ATOM 3337 C C . VAL A 1 409 ? -81.364 -10.866 143.230 1.00 57.50 409 VAL A C 1
ATOM 3339 O O . VAL A 1 409 ? -81.023 -10.276 142.208 1.00 57.50 409 VAL A O 1
ATOM 3342 N N . SER A 1 410 ? -80.961 -12.118 143.480 1.00 61.00 410 SER A N 1
ATOM 3343 C CA . SER A 1 410 ? -80.032 -12.846 142.598 1.00 61.00 410 SER A CA 1
ATOM 3344 C C . SER A 1 410 ? -80.648 -13.217 141.242 1.00 61.00 410 SER A C 1
ATOM 3346 O O . SER A 1 410 ? -79.985 -13.083 140.211 1.00 61.00 410 SER A O 1
ATOM 3348 N N . PHE A 1 411 ? -81.926 -13.611 141.215 1.00 55.62 411 PHE A N 1
ATOM 3349 C CA . PHE A 1 411 ? -82.624 -13.933 139.962 1.00 55.62 411 PHE A CA 1
ATOM 3350 C C . PHE A 1 411 ? -82.873 -12.701 139.080 1.00 55.62 411 PHE A C 1
ATOM 3352 O O . PHE A 1 411 ? -82.866 -12.812 137.853 1.00 55.62 411 PHE A O 1
ATOM 3359 N N . GLU A 1 412 ? -83.051 -11.515 139.671 1.00 57.28 412 GLU A N 1
ATOM 3360 C CA . GLU A 1 412 ? -83.188 -10.271 138.903 1.00 57.28 412 GLU A CA 1
ATOM 3361 C C . GLU A 1 412 ? -81.849 -9.839 138.265 1.00 57.28 412 GLU A C 1
ATOM 3363 O O . GLU A 1 412 ? -81.863 -9.328 137.145 1.00 57.28 412 GLU A O 1
ATOM 3368 N N . SER A 1 413 ? -80.691 -10.121 138.887 1.00 64.25 413 SER A N 1
ATOM 3369 C CA . SER A 1 413 ? -79.375 -9.866 138.268 1.00 64.25 413 SER A CA 1
ATOM 3370 C C . SER A 1 413 ? -79.055 -10.779 137.076 1.00 64.25 413 SER A C 1
ATOM 3372 O O . SER A 1 413 ? -78.633 -10.288 136.029 1.00 64.25 413 SER A O 1
ATOM 3374 N N . GLU A 1 414 ? -79.301 -12.087 137.180 1.00 61.34 414 GLU A N 1
ATOM 3375 C CA . GLU A 1 414 ? -79.002 -13.051 136.105 1.00 61.34 414 GLU A CA 1
ATOM 3376 C C . GLU A 1 414 ? -79.840 -12.781 134.838 1.00 61.34 414 GLU A C 1
ATOM 3378 O O . GLU A 1 414 ? -79.349 -12.851 133.710 1.00 61.34 414 GLU A O 1
ATOM 3383 N N . ASN A 1 415 ? -81.092 -12.344 135.016 1.00 64.81 415 ASN A N 1
ATOM 3384 C CA . ASN A 1 415 ? -81.987 -11.967 133.917 1.00 64.81 415 ASN A CA 1
ATOM 3385 C C . ASN A 1 415 ? -81.532 -10.694 133.164 1.00 64.81 415 ASN A C 1
ATOM 3387 O O . ASN A 1 415 ? -81.920 -10.482 132.011 1.00 64.81 415 ASN A O 1
ATOM 3391 N N . VAL A 1 416 ? -80.722 -9.836 133.798 1.00 71.81 416 VAL A N 1
ATOM 3392 C CA . VAL A 1 416 ? -80.088 -8.670 133.158 1.00 71.81 416 VAL A CA 1
ATOM 3393 C C . VAL A 1 416 ? -78.833 -9.089 132.387 1.00 71.81 416 VAL A C 1
ATOM 3395 O O . VAL A 1 416 ? -78.634 -8.622 131.264 1.00 71.81 416 VAL A O 1
ATOM 3398 N N . GLU A 1 417 ? -78.033 -10.006 132.937 1.00 73.19 417 GLU A N 1
ATOM 3399 C CA . GLU A 1 417 ? -76.838 -10.560 132.282 1.00 73.19 417 GLU A CA 1
ATOM 3400 C C . GLU A 1 417 ? -77.211 -11.284 130.969 1.00 73.19 417 GLU A C 1
ATOM 3402 O O . GLU A 1 417 ? -76.702 -10.936 129.904 1.00 73.19 417 GLU A O 1
ATOM 3407 N N . LEU A 1 418 ? -78.211 -12.174 130.995 1.00 72.44 418 LEU A N 1
ATOM 3408 C CA . LEU A 1 418 ? -78.686 -12.900 129.803 1.00 72.44 418 LEU A CA 1
ATOM 3409 C C . LEU A 1 418 ? -79.268 -11.976 128.712 1.00 72.44 418 LEU A C 1
ATOM 3411 O O . LEU A 1 418 ? -79.121 -12.237 127.516 1.00 72.44 418 LEU A O 1
ATOM 3415 N N . LYS A 1 419 ? -79.901 -10.855 129.087 1.00 69.88 419 LYS A N 1
ATOM 3416 C CA . LYS A 1 419 ? -80.372 -9.840 128.118 1.00 69.88 419 LYS A CA 1
ATOM 3417 C C . LYS A 1 419 ? -79.221 -9.062 127.481 1.00 69.88 419 LYS A C 1
ATOM 3419 O O . LYS A 1 419 ? -79.299 -8.707 126.305 1.00 69.88 419 LYS A O 1
ATOM 3424 N N . LYS A 1 420 ? -78.153 -8.815 128.239 1.00 77.81 420 LYS A N 1
ATOM 3425 C CA . LYS A 1 420 ? -76.911 -8.196 127.762 1.00 77.81 420 LYS A CA 1
ATOM 3426 C C . LYS A 1 420 ? -76.169 -9.133 126.799 1.00 77.81 420 LYS A C 1
ATOM 3428 O O . LYS A 1 420 ? -75.751 -8.668 125.741 1.00 77.81 420 LYS A O 1
ATOM 3433 N N . GLU A 1 421 ? -76.105 -10.434 127.082 1.00 74.69 421 GLU A N 1
ATOM 3434 C CA . GLU A 1 421 ? -75.567 -11.440 126.149 1.00 74.69 421 GLU A CA 1
ATOM 3435 C C . GLU A 1 421 ? -76.395 -11.546 124.857 1.00 74.69 421 GLU A C 1
ATOM 3437 O O . GLU A 1 421 ? -75.830 -11.503 123.765 1.00 74.69 421 GLU A O 1
ATOM 3442 N N . LEU A 1 422 ? -77.732 -11.578 124.941 1.00 70.56 422 LEU A N 1
ATOM 3443 C CA . LEU A 1 422 ? -78.602 -11.557 123.753 1.00 70.56 422 LEU A CA 1
ATOM 3444 C C . LEU A 1 422 ? -78.419 -10.291 122.898 1.00 70.56 422 LEU A C 1
ATOM 3446 O O . LEU A 1 422 ? -78.456 -10.374 121.668 1.00 70.56 422 LEU A O 1
ATOM 3450 N N . SER A 1 423 ? -78.182 -9.129 123.518 1.00 74.88 423 SER A N 1
ATOM 3451 C CA . SER A 1 423 ? -77.842 -7.901 122.785 1.00 74.88 423 SER A CA 1
ATOM 3452 C C . SER A 1 423 ? -76.496 -8.033 122.067 1.00 74.88 423 SER A C 1
ATOM 3454 O O . SER A 1 423 ? -76.403 -7.724 120.882 1.00 74.88 423 SER A O 1
ATOM 3456 N N . GLN A 1 424 ? -75.469 -8.552 122.747 1.00 78.44 424 GLN A N 1
ATOM 3457 C CA . GLN A 1 424 ? -74.143 -8.762 122.157 1.00 78.44 424 GLN A CA 1
ATOM 3458 C C . GLN A 1 424 ? -74.179 -9.769 121.000 1.00 78.44 424 GLN A C 1
ATOM 3460 O O . GLN A 1 424 ? -73.550 -9.532 119.968 1.00 78.44 424 GLN A O 1
ATOM 3465 N N . LEU A 1 425 ? -74.947 -10.856 121.131 1.00 77.69 425 LEU A N 1
ATOM 3466 C CA . LEU A 1 425 ? -75.140 -11.842 120.069 1.00 77.69 425 LEU A CA 1
ATOM 3467 C C . LEU A 1 425 ? -75.836 -11.218 118.851 1.00 77.69 425 LEU A C 1
ATOM 3469 O O . LEU A 1 425 ? -75.407 -11.440 117.719 1.00 77.69 425 LEU A O 1
ATOM 3473 N N . LYS A 1 426 ? -76.848 -10.369 119.066 1.00 82.62 426 LYS A N 1
ATOM 3474 C CA . LYS A 1 426 ? -77.517 -9.626 117.988 1.00 82.62 426 LYS A CA 1
ATOM 3475 C C . LYS A 1 426 ? -76.577 -8.639 117.285 1.00 82.62 426 LYS A C 1
ATOM 3477 O O . LYS A 1 426 ? -76.613 -8.538 116.057 1.00 82.62 426 LYS A O 1
ATOM 3482 N N . ASP A 1 427 ? -75.692 -7.974 118.025 1.00 80.19 427 ASP A N 1
ATOM 3483 C CA . ASP A 1 427 ? -74.649 -7.124 117.441 1.00 80.19 427 ASP A CA 1
ATOM 3484 C C . ASP A 1 427 ? -73.612 -7.950 116.659 1.00 80.19 427 ASP A C 1
ATOM 3486 O O . ASP A 1 427 ? -73.070 -7.481 115.660 1.00 80.19 427 ASP A O 1
ATOM 3490 N N . VAL A 1 428 ? -73.285 -9.177 117.094 1.00 81.38 428 VAL A N 1
ATOM 3491 C CA . VAL A 1 428 ? -72.421 -10.101 116.330 1.00 81.38 428 VAL A CA 1
ATOM 3492 C C . VAL A 1 428 ? -73.093 -10.510 115.019 1.00 81.38 428 VAL A C 1
ATOM 3494 O O . VAL A 1 428 ? -72.466 -10.354 113.975 1.00 81.38 428 VAL A O 1
ATOM 3497 N N . VAL A 1 429 ? -74.362 -10.935 115.040 1.00 75.00 429 VAL A N 1
ATOM 3498 C CA . VAL A 1 429 ? -75.123 -11.277 113.821 1.00 75.00 429 VAL A CA 1
ATOM 3499 C C . VAL A 1 429 ? -75.177 -10.089 112.858 1.00 75.00 429 VAL A C 1
ATOM 3501 O O . VAL A 1 429 ? -74.789 -10.236 111.705 1.00 75.00 429 VAL A O 1
ATOM 3504 N N . SER A 1 430 ? -75.512 -8.891 113.346 1.00 81.94 430 SER A N 1
ATOM 3505 C CA . SER A 1 430 ? -75.584 -7.672 112.518 1.00 81.94 430 SER A CA 1
ATOM 3506 C C . SER A 1 430 ? -74.236 -7.303 111.868 1.00 81.94 430 SER A C 1
ATOM 3508 O O . SER A 1 430 ? -74.192 -6.728 110.780 1.00 81.94 430 SER A O 1
ATOM 3510 N N . ARG A 1 431 ? -73.109 -7.633 112.522 1.00 83.38 431 ARG A N 1
ATOM 3511 C CA . ARG A 1 431 ? -71.756 -7.482 111.954 1.00 83.38 431 ARG A CA 1
ATOM 3512 C C . ARG A 1 431 ? -71.424 -8.584 110.946 1.00 83.38 431 ARG A C 1
ATOM 3514 O O . ARG A 1 431 ? -70.770 -8.290 109.949 1.00 83.38 431 ARG A O 1
ATOM 3521 N N . LEU A 1 432 ? -71.884 -9.814 111.179 1.00 76.50 432 LEU A N 1
ATOM 3522 C CA . LEU A 1 432 ? -71.713 -10.939 110.257 1.00 76.50 432 LEU A CA 1
ATOM 3523 C C . LEU A 1 432 ? -72.489 -10.714 108.953 1.00 76.50 432 LEU A C 1
ATOM 3525 O O . LEU A 1 432 ? -71.904 -10.813 107.883 1.00 76.50 432 LEU A O 1
ATOM 3529 N N . GLU A 1 433 ? -73.765 -10.331 109.040 1.00 79.88 433 GLU A N 1
ATOM 3530 C CA . GLU A 1 433 ? -74.623 -10.022 107.885 1.00 79.88 433 GLU A CA 1
ATOM 3531 C C . GLU A 1 433 ? -74.009 -8.917 107.019 1.00 79.88 433 GLU A C 1
ATOM 3533 O O . GLU A 1 433 ? -73.907 -9.064 105.799 1.00 79.88 433 GLU A O 1
ATOM 3538 N N . LYS A 1 434 ? -73.509 -7.845 107.651 1.00 83.75 434 LYS A N 1
ATOM 3539 C CA . LYS A 1 434 ? -72.775 -6.798 106.938 1.00 83.75 434 LYS A CA 1
ATOM 3540 C C . LYS A 1 434 ? -71.501 -7.342 106.282 1.00 83.75 434 LYS A C 1
ATOM 3542 O O . LYS A 1 434 ? -71.278 -7.073 105.106 1.00 83.75 434 LYS A O 1
ATOM 3547 N N . SER A 1 435 ? -70.702 -8.137 106.999 1.00 83.25 435 SER A N 1
ATOM 3548 C CA . SER A 1 435 ? -69.492 -8.745 106.432 1.00 83.25 435 SER A CA 1
ATOM 3549 C C . SER A 1 435 ? -69.794 -9.673 105.252 1.00 83.25 435 SER A C 1
ATOM 3551 O O . SER A 1 435 ? -68.980 -9.748 104.336 1.00 83.25 435 SER A O 1
ATOM 3553 N N . CYS A 1 436 ? -70.933 -10.369 105.244 1.00 78.69 436 CYS A N 1
ATOM 3554 C CA . CYS A 1 436 ? -71.354 -11.188 104.110 1.00 78.69 436 CYS A CA 1
ATOM 3555 C C . CYS A 1 436 ? -71.696 -10.319 102.892 1.00 78.69 436 CYS A C 1
ATOM 3557 O O . CYS A 1 436 ? -71.256 -10.641 101.792 1.00 78.69 436 CYS A O 1
ATOM 3559 N N . GLY A 1 437 ? -72.392 -9.193 103.084 1.00 85.56 437 GLY A N 1
ATOM 3560 C CA . GLY A 1 437 ? -72.640 -8.216 102.017 1.00 85.56 437 GLY A CA 1
ATOM 3561 C C . GLY A 1 437 ? -71.351 -7.591 101.465 1.00 85.56 437 GLY A C 1
ATOM 3562 O O . GLY A 1 437 ? -71.167 -7.536 100.251 1.00 85.56 437 GLY A O 1
ATOM 3563 N N . ASP A 1 438 ? -70.420 -7.206 102.346 1.00 85.50 438 ASP A N 1
ATOM 3564 C CA . ASP A 1 438 ? -69.103 -6.670 101.966 1.00 85.50 438 ASP A CA 1
ATOM 3565 C C . ASP A 1 438 ? -68.261 -7.707 101.173 1.00 85.50 438 ASP A C 1
ATOM 3567 O O . ASP A 1 438 ? -67.466 -7.330 100.309 1.00 85.50 438 ASP A O 1
ATOM 3571 N N . ILE A 1 439 ? -68.443 -9.014 101.424 1.00 80.56 439 ILE A N 1
ATOM 3572 C CA . ILE A 1 439 ? -67.820 -10.118 100.662 1.00 80.56 439 ILE A CA 1
ATOM 3573 C C . ILE A 1 439 ? -68.533 -10.355 99.321 1.00 80.56 439 ILE A C 1
ATOM 3575 O O . ILE A 1 439 ? -67.867 -10.541 98.302 1.00 80.56 439 ILE A O 1
ATOM 3579 N N . GLU A 1 440 ? -69.867 -10.337 99.288 1.00 82.00 440 GLU A N 1
ATOM 3580 C CA . GLU A 1 440 ? -70.642 -10.547 98.059 1.00 82.00 440 GLU A CA 1
ATOM 3581 C C . GLU A 1 440 ? -70.366 -9.445 97.026 1.00 82.00 440 GLU A C 1
ATOM 3583 O O . GLU A 1 440 ? -70.146 -9.731 95.848 1.00 82.00 440 GLU A O 1
ATOM 3588 N N . GLU A 1 441 ? -70.294 -8.188 97.468 1.00 85.06 441 GLU A N 1
ATOM 3589 C CA . GLU A 1 441 ? -69.951 -7.061 96.600 1.00 85.06 441 GLU A CA 1
ATOM 3590 C C . GLU A 1 441 ? -68.504 -7.166 96.088 1.00 85.06 441 GLU A C 1
ATOM 3592 O O . GLU A 1 441 ? -68.237 -6.926 94.909 1.00 85.06 441 GLU A O 1
ATOM 3597 N N . ARG A 1 442 ? -67.572 -7.638 96.930 1.00 88.50 442 ARG A N 1
ATOM 3598 C CA . ARG A 1 442 ? -66.183 -7.907 96.525 1.00 88.50 442 ARG A CA 1
ATOM 3599 C C . ARG A 1 442 ? -66.084 -9.022 95.480 1.00 88.50 442 ARG A C 1
ATOM 3601 O O . ARG A 1 442 ? -65.289 -8.901 94.553 1.00 88.50 442 ARG A O 1
ATOM 3608 N N . ASN A 1 443 ? -66.915 -10.061 95.574 1.00 80.06 443 ASN A N 1
ATOM 3609 C CA . ASN A 1 443 ? -66.995 -11.113 94.556 1.00 80.06 443 ASN A CA 1
ATOM 3610 C C . ASN A 1 443 ? -67.533 -10.591 93.212 1.00 80.06 443 ASN A C 1
ATOM 3612 O O . ASN A 1 443 ? -67.063 -11.036 92.166 1.00 80.06 443 ASN A O 1
ATOM 3616 N N . LYS A 1 444 ? -68.468 -9.628 93.207 1.00 88.75 444 LYS A N 1
ATOM 3617 C CA . LYS A 1 444 ? -68.933 -8.978 91.963 1.00 88.75 444 LYS A CA 1
ATOM 3618 C C . LYS A 1 444 ? -67.808 -8.190 91.289 1.00 88.75 444 LYS A C 1
ATOM 3620 O O . LYS A 1 444 ? -67.650 -8.305 90.077 1.00 88.75 444 LYS A O 1
ATOM 3625 N N . VAL A 1 445 ? -67.013 -7.450 92.071 1.00 86.69 445 VAL A N 1
ATOM 3626 C CA . VAL A 1 445 ? -65.828 -6.722 91.576 1.00 86.69 445 VAL A CA 1
ATOM 3627 C C . VAL A 1 445 ? -64.783 -7.690 91.014 1.00 86.69 445 VAL A C 1
ATOM 3629 O O . VAL A 1 445 ? -64.394 -7.554 89.862 1.00 86.69 445 VAL A O 1
ATOM 3632 N N . LEU A 1 446 ? -64.400 -8.730 91.761 1.00 83.62 446 LEU A N 1
ATOM 3633 C CA . LEU A 1 446 ? -63.441 -9.734 91.277 1.00 83.62 446 LEU A CA 1
ATOM 3634 C C . LEU A 1 446 ? -63.924 -10.433 89.994 1.00 83.62 446 LEU A C 1
ATOM 3636 O O . LEU A 1 446 ? -63.134 -10.686 89.090 1.00 83.62 446 LEU A O 1
ATOM 3640 N N . SER A 1 447 ? -65.225 -10.717 89.876 1.00 85.44 447 SER A N 1
ATOM 3641 C CA . SER A 1 447 ? -65.801 -11.317 88.666 1.00 85.44 447 SER A CA 1
ATOM 3642 C C . SER A 1 447 ? -65.738 -10.375 87.452 1.00 85.44 447 SER A C 1
ATOM 3644 O O . SER A 1 447 ? -65.467 -10.824 86.336 1.00 85.44 447 SER A O 1
ATOM 3646 N N . SER A 1 448 ? -65.921 -9.060 87.643 1.00 86.50 448 SER A N 1
ATOM 3647 C CA . SER A 1 448 ? -65.763 -8.086 86.554 1.00 86.50 448 SER A CA 1
ATOM 3648 C C . SER A 1 448 ? -64.296 -7.846 86.182 1.00 86.50 448 SER A C 1
ATOM 3650 O O . SER A 1 448 ? -64.000 -7.702 84.997 1.00 86.50 448 SER A O 1
ATOM 3652 N N . GLU A 1 449 ? -63.369 -7.894 87.143 1.00 85.75 449 GLU A N 1
ATOM 3653 C CA . GLU A 1 449 ? -61.920 -7.865 86.897 1.00 85.75 449 GLU A CA 1
ATOM 3654 C C . GLU A 1 449 ? -61.455 -9.106 86.114 1.00 85.75 449 GLU A C 1
ATOM 3656 O O . GLU A 1 449 ? -60.745 -8.972 85.118 1.00 85.75 449 GLU A O 1
ATOM 3661 N N . ILE A 1 450 ? -61.924 -10.308 86.477 1.00 78.25 450 ILE A N 1
ATOM 3662 C CA . ILE A 1 450 ? -61.642 -11.556 85.744 1.00 78.25 450 ILE A CA 1
ATOM 3663 C C . ILE A 1 450 ? -62.151 -11.479 84.298 1.00 78.25 450 ILE A C 1
ATOM 3665 O O . ILE A 1 450 ? -61.420 -11.839 83.368 1.00 78.25 450 ILE A O 1
ATOM 3669 N N . HIS A 1 451 ? -63.372 -10.979 84.078 1.00 84.00 451 HIS A N 1
ATOM 3670 C CA . HIS A 1 451 ? -63.880 -10.757 82.724 1.00 84.00 451 HIS A CA 1
ATOM 3671 C C . HIS A 1 451 ? -63.048 -9.717 81.962 1.00 84.00 451 HIS A C 1
ATOM 3673 O O . HIS A 1 451 ? -62.665 -9.983 80.827 1.00 84.00 451 HIS A O 1
ATOM 3679 N N . HIS A 1 452 ? -62.678 -8.590 82.578 1.00 83.38 452 HIS A N 1
ATOM 3680 C CA . HIS A 1 452 ? -61.868 -7.569 81.909 1.00 83.38 452 HIS A CA 1
ATOM 3681 C C . HIS A 1 452 ? -60.457 -8.076 81.548 1.00 83.38 452 HIS A C 1
ATOM 3683 O O . HIS A 1 452 ? -59.958 -7.763 80.464 1.00 83.38 452 HIS A O 1
ATOM 3689 N N . CYS A 1 453 ? -59.829 -8.891 82.400 1.00 76.88 453 CYS A N 1
ATOM 3690 C CA . CYS A 1 453 ? -58.562 -9.560 82.090 1.00 76.88 453 CYS A CA 1
ATOM 3691 C C . CYS A 1 453 ? -58.706 -10.587 80.956 1.00 76.88 453 CYS A C 1
ATOM 3693 O O . CYS A 1 453 ? -57.820 -10.682 80.109 1.00 76.88 453 CYS A O 1
ATOM 3695 N N . THR A 1 454 ? -59.827 -11.310 80.886 1.00 83.75 454 THR A N 1
ATOM 3696 C CA . THR A 1 454 ? -60.119 -12.248 79.783 1.00 83.75 454 THR A CA 1
ATOM 3697 C C . THR A 1 454 ? -60.281 -11.492 78.456 1.00 83.75 454 THR A C 1
ATOM 3699 O O . THR A 1 454 ? -59.566 -11.764 77.493 1.00 83.75 454 THR A O 1
ATOM 3702 N N . ASP A 1 455 ? -61.111 -10.444 78.449 1.00 85.44 455 ASP A N 1
ATOM 3703 C CA . ASP A 1 455 ? -61.340 -9.527 77.322 1.00 85.44 455 ASP A CA 1
ATOM 3704 C C . ASP A 1 455 ? -60.081 -8.754 76.878 1.00 85.44 455 ASP A C 1
ATOM 3706 O O . ASP A 1 455 ? -60.045 -8.195 75.773 1.00 85.44 455 ASP A O 1
ATOM 3710 N N . ALA A 1 456 ? -59.065 -8.651 77.737 1.00 83.38 456 ALA A N 1
ATOM 3711 C CA . ALA A 1 456 ? -57.750 -8.116 77.394 1.00 83.38 456 ALA A CA 1
ATOM 3712 C C . ALA A 1 456 ? -56.863 -9.200 76.759 1.00 83.38 456 ALA A C 1
ATOM 3714 O O . ALA A 1 456 ? -56.252 -8.956 75.719 1.00 83.38 456 ALA A O 1
ATOM 3715 N N . PHE A 1 457 ? -56.841 -10.406 77.332 1.00 75.50 457 PHE A N 1
ATOM 3716 C CA . PHE A 1 457 ? -56.021 -11.522 76.859 1.00 75.50 457 PHE A CA 1
ATOM 3717 C C . PHE A 1 457 ? -56.403 -11.975 75.440 1.00 75.50 457 PHE A C 1
ATOM 3719 O O . PHE A 1 457 ? -55.526 -12.115 74.588 1.00 75.50 457 PHE A O 1
ATOM 3726 N N . ASP A 1 458 ? -57.700 -12.102 75.141 1.00 84.00 458 ASP A N 1
ATOM 3727 C CA . ASP A 1 458 ? -58.191 -12.452 73.795 1.00 84.00 458 ASP A CA 1
ATOM 3728 C C . ASP A 1 458 ? -57.829 -11.383 72.745 1.00 84.00 458 ASP A C 1
ATOM 3730 O O . ASP A 1 458 ? -57.565 -11.683 71.578 1.00 84.00 458 ASP A O 1
ATOM 3734 N N . ARG A 1 459 ? -57.752 -10.118 73.171 1.00 85.31 459 ARG A N 1
ATOM 3735 C CA . ARG A 1 459 ? -57.375 -8.969 72.333 1.00 85.31 459 ARG A CA 1
ATOM 3736 C C . ARG A 1 459 ? -55.885 -8.985 72.005 1.00 85.31 459 ARG A C 1
ATOM 3738 O O . ARG A 1 459 ? -55.515 -8.818 70.846 1.00 85.31 459 ARG A O 1
ATOM 3745 N N . VAL A 1 460 ? -55.048 -9.265 73.006 1.00 80.38 460 VAL A N 1
ATOM 3746 C CA . VAL A 1 460 ? -53.602 -9.481 72.839 1.00 80.38 460 VAL A CA 1
ATOM 3747 C C . VAL A 1 460 ? -53.334 -10.702 71.954 1.00 80.38 460 VAL A C 1
ATOM 3749 O O . VAL A 1 460 ? -52.460 -10.642 71.092 1.00 80.38 460 VAL A O 1
ATOM 3752 N N . ALA A 1 461 ? -54.109 -11.784 72.095 1.00 82.69 461 ALA A N 1
ATOM 3753 C CA . ALA A 1 461 ? -53.995 -12.965 71.241 1.00 82.69 461 ALA A CA 1
ATOM 3754 C C . ALA A 1 461 ? -54.299 -12.647 69.765 1.00 82.69 461 ALA A C 1
ATOM 3756 O O . ALA A 1 461 ? -53.480 -12.962 68.898 1.00 82.69 461 ALA A O 1
ATOM 3757 N N . LEU A 1 462 ? -55.415 -11.957 69.489 1.00 85.25 462 LEU A N 1
ATOM 3758 C CA . LEU A 1 462 ? -55.774 -11.493 68.143 1.00 85.25 462 LEU A CA 1
ATOM 3759 C C . LEU A 1 462 ? -54.711 -10.561 67.549 1.00 85.25 462 LEU A C 1
ATOM 3761 O O . LEU A 1 462 ? -54.288 -10.763 66.413 1.00 85.25 462 LEU A O 1
ATOM 3765 N N . GLU A 1 463 ? -54.231 -9.575 68.310 1.00 81.56 463 GLU A N 1
ATOM 3766 C CA . GLU A 1 463 ? -53.168 -8.681 67.842 1.00 81.56 463 GLU A CA 1
ATOM 3767 C C . GLU A 1 463 ? -51.844 -9.408 67.572 1.00 81.56 463 GLU A C 1
ATOM 3769 O O . GLU A 1 463 ? -51.127 -9.042 66.640 1.00 81.56 463 GLU A O 1
ATOM 3774 N N . LYS A 1 464 ? -51.505 -10.435 68.359 1.00 82.06 464 LYS A N 1
ATOM 3775 C CA . LYS A 1 464 ? -50.299 -11.247 68.153 1.00 82.06 464 LYS A CA 1
ATOM 3776 C C . LYS A 1 464 ? -50.405 -12.084 66.876 1.00 82.06 464 LYS A C 1
ATOM 3778 O O . LYS A 1 464 ? -49.418 -12.199 66.152 1.00 82.06 464 LYS A O 1
ATOM 3783 N N . ASP A 1 465 ? -51.573 -12.648 66.575 1.00 83.44 465 ASP A N 1
ATOM 3784 C CA . ASP A 1 465 ? -51.797 -13.409 65.337 1.00 83.44 465 ASP A CA 1
ATOM 3785 C C . ASP A 1 465 ? -51.819 -12.493 64.099 1.00 83.44 465 ASP A C 1
ATOM 3787 O O . ASP A 1 465 ? -51.195 -12.815 63.085 1.00 83.44 465 ASP A O 1
ATOM 3791 N N . ASP A 1 466 ? -52.438 -11.310 64.190 1.00 85.50 466 ASP A N 1
ATOM 3792 C CA . ASP A 1 466 ? -52.460 -10.326 63.097 1.00 85.50 466 ASP A CA 1
ATOM 3793 C C . ASP A 1 466 ? -51.057 -9.735 62.834 1.00 85.50 466 ASP A C 1
ATOM 3795 O O . ASP A 1 466 ? -50.644 -9.579 61.681 1.00 85.50 466 ASP A O 1
ATOM 3799 N N . ALA A 1 467 ? -50.266 -9.495 63.890 1.00 80.31 467 ALA A N 1
ATOM 3800 C CA . ALA A 1 467 ? -48.852 -9.130 63.779 1.00 80.31 467 ALA A CA 1
ATOM 3801 C C . ALA A 1 467 ? -48.010 -10.258 63.155 1.00 80.31 467 ALA A C 1
ATOM 3803 O O . ALA A 1 467 ? -47.252 -10.002 62.219 1.00 80.31 467 ALA A O 1
ATOM 3804 N N . SER A 1 468 ? -48.192 -11.507 63.604 1.00 79.94 468 SER A N 1
ATOM 3805 C CA . SER A 1 468 ? -47.507 -12.690 63.050 1.00 79.94 468 SER A CA 1
ATOM 3806 C C . SER A 1 468 ? -47.778 -12.860 61.551 1.00 79.94 468 SER A C 1
ATOM 3808 O O . SER A 1 468 ? -46.875 -13.196 60.783 1.00 79.94 468 SER A O 1
ATOM 3810 N N . LYS A 1 469 ? -49.017 -12.595 61.116 1.00 87.88 469 LYS A N 1
ATOM 3811 C CA . LYS A 1 469 ? -49.421 -12.659 59.707 1.00 87.88 469 LYS A CA 1
ATOM 3812 C C . LYS A 1 469 ? -48.741 -11.580 58.863 1.00 87.88 469 LYS A C 1
ATOM 3814 O O . LYS A 1 469 ? -48.170 -11.908 57.826 1.00 87.88 469 LYS A O 1
ATOM 3819 N N . ARG A 1 470 ? -48.723 -10.323 59.326 1.00 82.25 470 ARG A N 1
ATOM 3820 C CA . ARG A 1 470 ? -47.995 -9.232 58.646 1.00 82.25 470 ARG A CA 1
ATOM 3821 C C . ARG A 1 470 ? -46.496 -9.525 58.564 1.00 82.25 470 ARG A C 1
ATOM 3823 O O . ARG A 1 470 ? -45.907 -9.358 57.504 1.00 82.25 470 ARG A O 1
ATOM 3830 N N . LEU A 1 471 ? -45.906 -10.054 59.637 1.00 79.75 471 LEU A N 1
ATOM 3831 C CA . LEU A 1 471 ? -44.497 -10.452 59.684 1.00 79.75 471 LEU A CA 1
ATOM 3832 C C . LEU A 1 471 ? -44.164 -11.566 58.669 1.00 79.75 471 LEU A C 1
ATOM 3834 O O . LEU A 1 471 ? -43.056 -11.609 58.135 1.00 79.75 471 LEU A O 1
ATOM 3838 N N . ALA A 1 472 ? -45.105 -12.473 58.387 1.00 83.81 472 ALA A N 1
ATOM 3839 C CA . ALA A 1 472 ? -44.953 -13.497 57.353 1.00 83.81 472 ALA A CA 1
ATOM 3840 C C . ALA A 1 472 ? -45.056 -12.908 55.933 1.00 83.81 472 ALA A C 1
ATOM 3842 O O . ALA A 1 472 ? -44.194 -13.183 55.098 1.00 83.81 472 ALA A O 1
ATOM 3843 N N . GLU A 1 473 ? -46.052 -12.053 55.682 1.00 84.69 473 GLU A N 1
ATOM 3844 C CA . GLU A 1 473 ? -46.225 -11.334 54.409 1.00 84.69 473 GLU A CA 1
ATOM 3845 C C . GLU A 1 473 ? -45.008 -10.434 54.099 1.00 84.69 473 GLU A C 1
ATOM 3847 O O . GLU A 1 473 ? -44.538 -10.367 52.962 1.00 84.69 473 GLU A O 1
ATOM 3852 N N . GLU A 1 474 ? -44.431 -9.783 55.110 1.00 78.88 474 GLU A N 1
ATOM 3853 C CA . GLU A 1 474 ? -43.238 -8.938 54.984 1.00 78.88 474 GLU A CA 1
ATOM 3854 C C . GLU A 1 474 ? -41.962 -9.754 54.703 1.00 78.88 474 GLU A C 1
ATOM 3856 O O . GLU A 1 474 ? -41.179 -9.388 53.822 1.00 78.88 474 GLU A O 1
ATOM 3861 N N . LYS A 1 475 ? -41.796 -10.926 55.341 1.00 82.44 475 LYS A N 1
ATOM 3862 C CA . LYS A 1 475 ? -40.727 -11.887 54.996 1.00 82.44 475 LYS A CA 1
ATOM 3863 C C . LYS A 1 475 ? -40.826 -12.365 53.546 1.00 82.44 475 LYS A C 1
ATOM 3865 O O . LYS A 1 475 ? -39.804 -12.434 52.865 1.00 82.44 475 LYS A O 1
ATOM 3870 N N . GLU A 1 476 ? -42.026 -12.691 53.064 1.00 88.38 476 GLU A N 1
ATOM 3871 C CA . GLU A 1 476 ? -42.230 -13.146 51.682 1.00 88.38 476 GLU A CA 1
ATOM 3872 C C . GLU A 1 476 ? -41.894 -12.037 50.669 1.00 88.38 476 GLU A C 1
ATOM 3874 O O . GLU A 1 476 ? -41.157 -12.275 49.707 1.00 88.38 476 GLU A O 1
ATOM 3879 N N . ASN A 1 477 ? -42.326 -10.799 50.936 1.00 85.62 477 ASN A N 1
ATOM 3880 C CA . ASN A 1 477 ? -41.951 -9.630 50.136 1.00 85.62 477 ASN A CA 1
ATOM 3881 C C . ASN A 1 477 ? -40.429 -9.388 50.126 1.00 85.62 477 ASN A C 1
ATOM 3883 O O . ASN A 1 477 ? -39.858 -9.153 49.059 1.00 85.62 477 ASN A O 1
ATOM 3887 N N . GLY A 1 478 ? -39.754 -9.506 51.274 1.00 81.38 478 GLY A N 1
ATOM 3888 C CA . GLY A 1 478 ? -38.294 -9.392 51.370 1.00 81.38 478 GLY A CA 1
ATOM 3889 C C . GLY A 1 478 ? -37.550 -10.459 50.555 1.00 81.38 478 GLY A C 1
ATOM 3890 O O . GLY A 1 478 ? -36.610 -10.141 49.825 1.00 81.38 478 GLY A O 1
ATOM 3891 N N . VAL A 1 479 ? -38.003 -11.719 50.601 1.00 84.62 479 VAL A N 1
ATOM 3892 C CA . VAL A 1 479 ? -37.451 -12.813 49.776 1.00 84.62 479 VAL A CA 1
ATOM 3893 C C . VAL A 1 479 ? -37.661 -12.544 48.282 1.00 84.62 479 VAL A C 1
ATOM 3895 O O . VAL A 1 479 ? -36.730 -12.723 47.493 1.00 84.62 479 VAL A O 1
ATOM 3898 N N . LYS A 1 480 ? -38.845 -12.061 47.887 1.00 89.06 480 LYS A N 1
ATOM 3899 C CA . LYS A 1 480 ? -39.158 -11.715 46.493 1.00 89.06 480 LYS A CA 1
ATOM 3900 C C . LYS A 1 480 ? -38.270 -10.584 45.966 1.00 89.06 480 LYS A C 1
ATOM 3902 O O . LYS A 1 480 ? -37.642 -10.751 44.923 1.00 89.06 480 LYS A O 1
ATOM 3907 N N . LEU A 1 481 ? -38.146 -9.480 46.706 1.00 85.62 481 LEU A N 1
ATOM 3908 C CA . LEU A 1 481 ? -37.279 -8.353 46.339 1.00 85.62 481 LEU A CA 1
ATOM 3909 C C . LEU A 1 481 ? -35.807 -8.773 46.235 1.00 85.62 481 LEU A C 1
ATOM 3911 O O . LEU A 1 481 ? -35.108 -8.355 45.315 1.00 85.62 481 LEU A O 1
ATOM 3915 N N . LYS A 1 482 ? -35.340 -9.657 47.124 1.00 84.56 482 LYS A N 1
ATOM 3916 C CA . LYS A 1 482 ? -33.982 -10.214 47.065 1.00 84.56 482 LYS A CA 1
ATOM 3917 C C . LYS A 1 482 ? -33.752 -11.071 45.814 1.00 84.56 482 LYS A C 1
ATOM 3919 O O . LYS A 1 482 ? -32.679 -10.996 45.221 1.00 84.56 482 LYS A O 1
ATOM 3924 N N . SER A 1 483 ? -34.761 -11.827 45.373 1.00 88.19 483 SER A N 1
ATOM 3925 C CA . SER A 1 483 ? -34.719 -12.551 44.095 1.00 88.19 483 SER A CA 1
ATOM 3926 C C . SER A 1 483 ? -34.677 -11.602 42.891 1.00 88.19 483 SER A C 1
ATOM 3928 O O . SER A 1 483 ? -33.922 -11.848 41.953 1.00 88.19 483 SER A O 1
ATOM 3930 N N . GLU A 1 484 ? -35.460 -10.519 42.911 1.00 88.25 484 GLU A N 1
ATOM 3931 C CA . GLU A 1 484 ? -35.474 -9.504 41.846 1.00 88.25 484 GLU A CA 1
ATOM 3932 C C . GLU A 1 484 ? -34.121 -8.773 41.749 1.00 88.25 484 GLU A C 1
ATOM 3934 O O . GLU A 1 484 ? -33.586 -8.624 40.648 1.00 88.25 484 GLU A O 1
ATOM 3939 N N . ILE A 1 485 ? -33.510 -8.416 42.890 1.00 85.06 485 ILE A N 1
ATOM 3940 C CA . ILE A 1 485 ? -32.158 -7.835 42.952 1.00 85.06 485 ILE A CA 1
ATOM 3941 C C . ILE A 1 485 ? -31.129 -8.783 42.330 1.00 85.06 485 ILE A C 1
ATOM 3943 O O . ILE A 1 485 ? -30.402 -8.357 41.436 1.00 85.06 485 ILE A O 1
ATOM 3947 N N . SER A 1 486 ? -31.080 -10.064 42.712 1.00 88.56 486 SER A N 1
ATOM 3948 C CA . SER A 1 486 ? -30.073 -10.973 42.142 1.00 88.56 486 SER A CA 1
ATOM 3949 C C . SER A 1 486 ? -30.309 -11.334 40.670 1.00 88.56 486 SER A C 1
ATOM 3951 O O . SER A 1 486 ? -29.352 -11.637 39.952 1.00 88.56 486 SER A O 1
ATOM 3953 N N . GLU A 1 487 ? -31.537 -11.213 40.154 1.00 87.62 487 GLU A N 1
ATOM 3954 C CA . GLU A 1 487 ? -31.768 -11.259 38.705 1.00 87.62 487 GLU A CA 1
ATOM 3955 C C . GLU A 1 487 ? -31.219 -10.002 37.996 1.00 87.62 487 GLU A C 1
ATOM 3957 O O . GLU A 1 487 ? -30.699 -10.101 36.881 1.00 87.62 487 GLU A O 1
ATOM 3962 N N . MET A 1 488 ? -31.287 -8.822 38.627 1.00 84.81 488 MET A N 1
ATOM 3963 C CA . MET A 1 488 ? -30.654 -7.594 38.120 1.00 84.81 488 MET A CA 1
ATOM 3964 C C . MET A 1 488 ? -29.125 -7.646 38.209 1.00 84.81 488 MET A C 1
ATOM 3966 O O . MET A 1 488 ? -28.467 -7.301 37.228 1.00 84.81 488 MET A O 1
ATOM 3970 N N . GLU A 1 489 ? -28.558 -8.150 39.310 1.00 83.56 489 GLU A N 1
ATOM 3971 C CA . GLU A 1 489 ? -27.113 -8.376 39.472 1.00 83.56 489 GLU A CA 1
ATOM 3972 C C . GLU A 1 489 ? -26.577 -9.253 38.324 1.00 83.56 489 GLU A C 1
ATOM 3974 O O . GLU A 1 489 ? -25.653 -8.845 37.620 1.00 83.56 489 GLU A O 1
ATOM 3979 N N . MET A 1 490 ? -27.223 -10.392 38.025 1.00 90.06 490 MET A N 1
ATOM 3980 C CA . MET A 1 490 ? -26.835 -11.243 36.885 1.00 90.06 490 MET A CA 1
ATOM 3981 C C . MET A 1 490 ? -26.981 -10.555 35.516 1.00 90.06 490 MET A C 1
ATOM 3983 O O . MET A 1 490 ? -26.169 -10.798 34.618 1.00 90.06 490 MET A O 1
ATOM 3987 N N . LYS A 1 491 ? -27.991 -9.695 35.321 1.00 88.00 491 LYS A N 1
ATOM 3988 C CA . LYS A 1 491 ? -28.140 -8.910 34.078 1.00 88.00 491 LYS A CA 1
ATOM 3989 C C . LYS A 1 491 ? -27.007 -7.891 33.927 1.00 88.00 491 LYS A C 1
ATOM 3991 O O . LYS A 1 491 ? -26.469 -7.754 32.829 1.00 88.00 491 LYS A O 1
ATOM 3996 N N . ILE A 1 492 ? -26.620 -7.216 35.009 1.00 86.75 492 ILE A N 1
ATOM 3997 C CA . ILE A 1 492 ? -25.506 -6.258 35.032 1.00 86.75 492 ILE A CA 1
ATOM 3998 C C . ILE A 1 492 ? -24.175 -6.977 34.768 1.00 86.75 492 ILE A C 1
ATOM 4000 O O . ILE A 1 492 ? -23.422 -6.530 33.904 1.00 86.75 492 ILE A O 1
ATOM 4004 N N . GLU A 1 493 ? -23.922 -8.113 35.425 1.00 89.56 493 GLU A N 1
ATOM 4005 C CA . GLU A 1 493 ? -22.735 -8.961 35.221 1.00 89.56 493 GLU A CA 1
ATOM 4006 C C . GLU A 1 493 ? -22.614 -9.410 33.751 1.00 89.56 493 GLU A C 1
ATOM 4008 O O . GLU A 1 493 ? -21.573 -9.241 33.111 1.00 89.56 493 GLU A O 1
ATOM 4013 N N . LYS A 1 494 ? -23.717 -9.891 33.156 1.00 89.94 494 LYS A N 1
ATOM 4014 C CA . LYS A 1 494 ? -23.763 -10.295 31.742 1.00 89.94 494 LYS A CA 1
ATOM 4015 C C . LYS A 1 494 ? -23.469 -9.132 30.792 1.00 89.94 494 LYS A C 1
ATOM 4017 O O . LYS A 1 494 ? -22.671 -9.296 29.868 1.00 89.94 494 LYS A O 1
ATOM 4022 N N . ILE A 1 495 ? -24.080 -7.963 31.009 1.00 86.44 495 ILE A N 1
ATOM 4023 C CA . ILE A 1 495 ? -23.836 -6.781 30.166 1.00 86.44 495 ILE A CA 1
ATOM 4024 C C . ILE A 1 495 ? -22.395 -6.281 30.342 1.00 86.44 495 ILE A C 1
ATOM 4026 O O . ILE A 1 495 ? -21.780 -5.884 29.358 1.00 86.44 495 ILE A O 1
ATOM 4030 N N . ALA A 1 496 ? -21.813 -6.356 31.544 1.00 84.44 496 ALA A N 1
ATOM 4031 C CA . ALA A 1 496 ? -20.402 -6.035 31.768 1.00 84.44 496 ALA A CA 1
ATOM 4032 C C . ALA A 1 496 ? -19.461 -6.986 31.001 1.00 84.44 496 ALA A C 1
ATOM 4034 O O . ALA A 1 496 ? -18.486 -6.532 30.397 1.00 84.44 496 ALA A O 1
ATOM 4035 N N . GLY A 1 497 ? -19.787 -8.283 30.941 1.00 89.00 497 GLY A N 1
ATOM 4036 C CA . GLY A 1 497 ? -19.078 -9.262 30.113 1.00 89.00 497 GLY A CA 1
ATOM 4037 C C . GLY A 1 497 ? -19.156 -8.960 28.610 1.00 89.00 497 GLY A C 1
ATOM 4038 O O . GLY A 1 497 ? -18.130 -8.954 27.926 1.00 89.00 497 GLY A O 1
ATOM 4039 N N . GLU A 1 498 ? -20.349 -8.652 28.091 1.00 87.44 498 GLU A N 1
ATOM 4040 C CA . GLU A 1 498 ? -20.549 -8.241 26.689 1.00 87.44 498 GLU A CA 1
ATOM 4041 C C . GLU A 1 498 ? -19.811 -6.927 26.364 1.00 87.44 498 GLU A C 1
ATOM 4043 O O . GLU A 1 498 ? -19.132 -6.822 25.340 1.00 87.44 498 GLU A O 1
ATOM 4048 N N . PHE A 1 499 ? -19.870 -5.944 27.266 1.00 83.81 499 PHE A N 1
ATOM 4049 C CA . PHE A 1 499 ? -19.164 -4.667 27.154 1.00 83.81 499 PHE A CA 1
ATOM 4050 C C . PHE A 1 499 ? -17.642 -4.869 27.110 1.00 83.81 499 PHE A C 1
ATOM 4052 O O . PHE A 1 499 ? -16.959 -4.268 26.280 1.00 83.81 499 PHE A O 1
ATOM 4059 N N . GLY A 1 500 ? -17.103 -5.769 27.940 1.00 85.44 500 GLY A N 1
ATOM 4060 C CA . GLY A 1 500 ? -15.690 -6.153 27.919 1.00 85.44 500 GLY A CA 1
ATOM 4061 C C . GLY A 1 500 ? -15.249 -6.755 26.580 1.00 85.44 500 GLY A C 1
ATOM 4062 O O . GLY A 1 500 ? -14.169 -6.432 26.083 1.00 85.44 500 GLY A O 1
ATOM 4063 N N . GLN A 1 501 ? -16.096 -7.568 25.937 1.00 89.75 501 GLN A N 1
ATOM 4064 C CA . GLN A 1 501 ? -15.824 -8.086 24.589 1.00 89.75 501 GLN A CA 1
ATOM 4065 C C . GLN A 1 501 ? -15.802 -6.961 23.540 1.00 89.75 501 GLN A C 1
ATOM 4067 O O . GLN A 1 501 ? -14.881 -6.910 22.724 1.00 89.75 501 GLN A O 1
ATOM 4072 N N . ILE A 1 502 ? -16.750 -6.020 23.603 1.00 89.06 502 ILE A N 1
ATOM 4073 C CA . ILE A 1 502 ? -16.820 -4.856 22.701 1.00 89.06 502 ILE A CA 1
ATOM 4074 C C . ILE A 1 502 ? -15.606 -3.927 22.876 1.00 89.06 502 ILE A C 1
ATOM 4076 O O . ILE A 1 502 ? -15.053 -3.447 21.883 1.00 89.06 502 ILE A O 1
ATOM 4080 N N . VAL A 1 503 ? -15.141 -3.702 24.111 1.00 86.31 503 VAL A N 1
ATOM 4081 C CA . VAL A 1 503 ? -13.901 -2.954 24.395 1.00 86.31 503 VAL A CA 1
ATOM 4082 C C . VAL A 1 503 ? -12.685 -3.656 23.780 1.00 86.31 503 VAL A C 1
ATOM 4084 O O . VAL A 1 503 ? -11.901 -3.010 23.083 1.00 86.31 503 VAL A O 1
ATOM 4087 N N . ASN A 1 504 ? -12.557 -4.974 23.964 1.00 89.88 504 ASN A N 1
ATOM 4088 C CA . ASN A 1 504 ? -11.449 -5.757 23.411 1.00 89.88 504 ASN A CA 1
ATOM 4089 C C . ASN A 1 504 ? -11.439 -5.764 21.869 1.00 89.88 504 ASN A C 1
ATOM 4091 O O . ASN A 1 504 ? -10.378 -5.590 21.263 1.00 89.88 504 ASN A O 1
ATOM 4095 N N . GLU A 1 505 ? -12.598 -5.911 21.214 1.00 90.00 505 GLU A N 1
ATOM 4096 C CA . GLU A 1 505 ? -12.688 -5.833 19.748 1.00 90.00 505 GLU A CA 1
ATOM 4097 C C . GLU A 1 505 ? -12.337 -4.425 19.240 1.00 90.00 505 GLU A C 1
ATOM 4099 O O . GLU A 1 505 ? -11.554 -4.282 18.296 1.00 90.00 505 GLU A O 1
ATOM 4104 N N . LYS A 1 506 ? -12.845 -3.375 19.901 1.00 89.31 506 LYS A N 1
ATOM 4105 C CA . LYS A 1 506 ? -12.506 -1.983 19.584 1.00 89.31 506 LYS A CA 1
ATOM 4106 C C . LYS A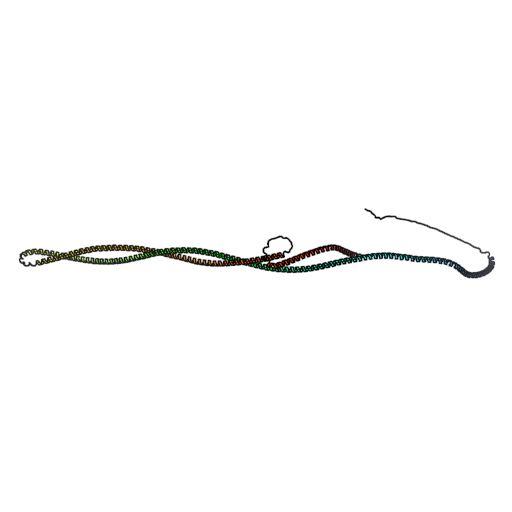 1 506 ? -11.000 -1.731 19.698 1.00 89.31 506 LYS A C 1
ATOM 4108 O O . LYS A 1 506 ? -10.422 -1.110 18.807 1.00 89.31 506 LYS A O 1
ATOM 4113 N N . GLU A 1 507 ? -10.343 -2.209 20.756 1.00 91.31 507 GLU A N 1
ATOM 4114 C CA . GLU A 1 507 ? -8.900 -2.008 20.927 1.00 91.31 507 GLU A CA 1
ATOM 4115 C C . GLU A 1 507 ? -8.074 -2.794 19.893 1.00 91.31 507 GLU A C 1
ATOM 4117 O O . GLU A 1 507 ? -7.063 -2.283 19.404 1.00 91.31 507 GLU A O 1
ATOM 4122 N N . LYS A 1 508 ? -8.523 -3.993 19.488 1.00 93.00 508 LYS A N 1
ATOM 4123 C CA . LYS A 1 508 ? -7.916 -4.750 18.379 1.00 93.00 508 LYS A CA 1
ATOM 4124 C C . LYS A 1 508 ? -7.980 -3.965 17.063 1.00 93.00 508 LYS A C 1
ATOM 4126 O O . LYS A 1 508 ? -6.940 -3.750 16.446 1.00 93.00 508 LYS A O 1
ATOM 4131 N N . LEU A 1 509 ? -9.154 -3.447 16.694 1.00 90.44 509 LEU A N 1
ATOM 4132 C CA . LEU A 1 509 ? -9.332 -2.613 15.494 1.00 90.44 509 LEU A CA 1
ATOM 4133 C C . LEU A 1 509 ? -8.496 -1.319 15.554 1.00 90.44 509 LEU A C 1
ATOM 4135 O O . LEU A 1 509 ? -7.950 -0.875 14.549 1.00 90.44 509 LEU A O 1
ATOM 4139 N N . ILE A 1 510 ? -8.323 -0.718 16.737 1.00 89.00 510 ILE A N 1
ATOM 4140 C CA . ILE A 1 510 ? -7.445 0.453 16.918 1.00 89.00 510 ILE A CA 1
ATOM 4141 C C . ILE A 1 510 ? -5.960 0.103 16.700 1.00 89.00 510 ILE A C 1
ATOM 4143 O O . ILE A 1 510 ? -5.203 0.959 16.236 1.00 89.00 510 ILE A O 1
ATOM 4147 N N . LYS A 1 511 ? -5.527 -1.125 17.015 1.00 92.12 511 LYS A N 1
ATOM 4148 C CA . LYS A 1 511 ? -4.159 -1.604 16.743 1.00 92.12 511 LYS A CA 1
ATOM 4149 C C . LYS A 1 511 ? -3.956 -1.861 15.247 1.00 92.12 511 LYS A C 1
ATOM 4151 O O . LYS A 1 511 ? -3.042 -1.276 14.672 1.00 92.12 511 LYS A O 1
ATOM 4156 N N . GLU A 1 512 ? -4.860 -2.607 14.612 1.00 87.94 512 GLU A N 1
ATOM 4157 C CA . GLU A 1 512 ? -4.858 -2.864 13.159 1.00 87.94 512 GLU A CA 1
ATOM 4158 C C . GLU A 1 512 ? -4.851 -1.558 12.346 1.00 87.94 512 GLU A C 1
ATOM 4160 O O . GLU A 1 512 ? -4.010 -1.360 11.469 1.00 87.94 512 GLU A O 1
ATOM 4165 N N . LYS A 1 513 ? -5.702 -0.591 12.713 1.00 89.12 513 LYS A N 1
ATOM 4166 C CA . LYS A 1 513 ? -5.726 0.741 12.096 1.00 89.12 513 LYS A CA 1
ATOM 4167 C C . LYS A 1 513 ? -4.382 1.478 12.191 1.00 89.12 513 LYS A C 1
ATOM 4169 O O . LYS A 1 513 ? -3.985 2.126 11.224 1.00 89.12 513 LYS A O 1
ATOM 4174 N N . LYS A 1 514 ? -3.676 1.412 13.328 1.00 91.62 514 LYS A N 1
ATOM 4175 C CA . LYS A 1 514 ? -2.353 2.055 13.497 1.00 91.62 514 LYS A CA 1
ATOM 4176 C C . LYS A 1 514 ? -1.275 1.392 12.637 1.00 91.62 514 LYS A C 1
ATOM 4178 O O . LYS A 1 514 ? -0.363 2.076 12.168 1.00 91.62 514 LYS A O 1
ATOM 4183 N N . GLU A 1 515 ? -1.383 0.086 12.422 1.00 91.31 515 GLU A N 1
ATOM 4184 C CA . GLU A 1 515 ? -0.497 -0.661 11.533 1.00 91.31 515 GLU A CA 1
ATOM 4185 C C . GLU A 1 515 ? -0.753 -0.289 10.064 1.00 91.31 515 GLU A C 1
ATOM 4187 O O . GLU A 1 515 ? 0.183 0.121 9.376 1.00 91.31 515 GLU A O 1
ATOM 4192 N N . MET A 1 516 ? -2.016 -0.246 9.623 1.00 90.25 516 MET A N 1
ATOM 4193 C CA . MET A 1 516 ? -2.389 0.281 8.300 1.00 90.25 516 MET A CA 1
ATOM 4194 C C . MET A 1 516 ? -1.952 1.742 8.100 1.00 90.25 516 MET A C 1
ATOM 4196 O O . MET A 1 516 ? -1.406 2.092 7.058 1.00 90.25 516 MET A O 1
ATOM 4200 N N . GLU A 1 517 ? -2.104 2.616 9.101 1.00 88.44 517 GLU A N 1
ATOM 4201 C CA . GLU A 1 517 ? -1.594 3.999 9.046 1.00 88.44 517 GLU A CA 1
ATOM 4202 C C . GLU A 1 517 ? -0.057 4.094 9.009 1.00 88.44 517 GLU A C 1
ATOM 4204 O O . GLU A 1 517 ? 0.483 5.146 8.656 1.00 88.44 517 GLU A O 1
ATOM 4209 N N . SER A 1 518 ? 0.655 3.016 9.343 1.00 92.12 518 SER A N 1
ATOM 4210 C CA . SER A 1 518 ? 2.113 2.909 9.208 1.00 92.12 518 SER A CA 1
ATOM 4211 C C . SER A 1 518 ? 2.505 2.361 7.829 1.00 92.12 518 SER A C 1
ATOM 4213 O O . SER A 1 518 ? 3.388 2.925 7.182 1.00 92.12 518 SER A O 1
ATOM 4215 N N . GLN A 1 519 ? 1.779 1.363 7.317 1.00 87.69 519 GLN A N 1
ATOM 4216 C CA . GLN A 1 519 ? 1.905 0.863 5.941 1.00 87.69 519 GLN A CA 1
ATOM 4217 C C . GLN A 1 519 ? 1.616 1.970 4.908 1.00 87.69 519 GLN A C 1
ATOM 4219 O O . GLN A 1 519 ? 2.419 2.198 4.007 1.00 87.69 519 GLN A O 1
ATOM 4224 N N . LEU A 1 520 ? 0.545 2.755 5.093 1.00 89.19 520 LEU A N 1
ATOM 4225 C CA . LEU A 1 520 ? 0.195 3.901 4.237 1.00 89.19 520 LEU A CA 1
ATOM 4226 C C . LEU A 1 520 ? 1.289 4.983 4.180 1.00 89.19 520 LEU A C 1
ATOM 4228 O O . LEU A 1 520 ? 1.406 5.676 3.165 1.00 89.19 520 LEU A O 1
ATOM 4232 N N . LYS A 1 521 ? 2.081 5.147 5.251 1.00 91.50 521 LYS A N 1
ATOM 4233 C CA . LYS A 1 521 ? 3.246 6.051 5.272 1.00 91.50 521 LYS A CA 1
ATOM 4234 C C . LYS A 1 521 ? 4.408 5.458 4.482 1.00 91.50 521 LYS A C 1
ATOM 4236 O O . LYS A 1 521 ? 4.962 6.161 3.642 1.00 91.50 521 LYS A O 1
ATOM 4241 N N . LEU A 1 522 ? 4.721 4.179 4.704 1.00 92.50 522 LEU A N 1
ATOM 4242 C CA . LEU A 1 522 ? 5.798 3.468 4.010 1.00 92.50 522 LEU A CA 1
ATOM 4243 C C . LEU A 1 522 ? 5.562 3.430 2.492 1.00 92.50 522 LEU A C 1
ATOM 4245 O O . LEU A 1 522 ? 6.426 3.868 1.733 1.00 92.50 522 LEU A O 1
ATOM 4249 N N . LEU A 1 523 ? 4.356 3.050 2.058 1.00 89.81 523 LEU A N 1
ATOM 4250 C CA . LEU A 1 523 ? 3.938 3.088 0.651 1.00 89.81 523 LEU A CA 1
ATOM 4251 C C . LEU A 1 523 ? 3.989 4.505 0.058 1.00 89.81 523 LEU A C 1
ATOM 4253 O O . LEU A 1 523 ? 4.289 4.673 -1.121 1.00 89.81 523 LEU A O 1
ATOM 4257 N N . SER A 1 524 ? 3.735 5.550 0.858 1.00 89.81 524 SER A N 1
ATOM 4258 C CA . SER A 1 524 ? 3.925 6.929 0.392 1.00 89.81 524 SER A CA 1
ATOM 4259 C C . SER A 1 524 ? 5.406 7.236 0.158 1.00 89.81 524 SER A C 1
ATOM 4261 O O . SER A 1 524 ? 5.748 7.724 -0.911 1.00 89.81 524 SER A O 1
ATOM 4263 N N . THR A 1 525 ? 6.292 6.887 1.097 1.00 91.88 525 THR A N 1
ATOM 4264 C CA . THR A 1 525 ? 7.739 7.111 0.929 1.00 91.88 525 THR A CA 1
ATOM 4265 C C . THR A 1 525 ? 8.348 6.293 -0.212 1.00 91.88 525 THR A C 1
ATOM 4267 O O . THR A 1 525 ? 9.228 6.793 -0.910 1.00 91.88 525 THR A O 1
ATOM 4270 N N . GLU A 1 526 ? 7.863 5.072 -0.459 1.00 87.75 526 GLU A N 1
ATOM 4271 C CA . GLU A 1 526 ? 8.299 4.252 -1.595 1.00 87.75 526 GLU A CA 1
ATOM 4272 C C . GLU A 1 526 ? 7.795 4.820 -2.930 1.00 87.75 526 GLU A C 1
ATOM 4274 O O . GLU A 1 526 ? 8.567 4.934 -3.885 1.00 87.75 526 GLU A O 1
ATOM 4279 N N . LYS A 1 527 ? 6.535 5.278 -2.987 1.00 92.56 527 LYS A N 1
ATOM 4280 C CA . LYS A 1 527 ? 5.994 6.001 -4.145 1.00 92.56 527 LYS A CA 1
ATOM 4281 C C . LYS A 1 527 ? 6.809 7.252 -4.466 1.00 92.56 527 LYS A C 1
ATOM 4283 O O . LYS A 1 527 ? 7.130 7.469 -5.633 1.00 92.56 527 LYS A O 1
ATOM 4288 N N . ASP A 1 528 ? 7.136 8.060 -3.462 1.00 90.06 528 ASP A N 1
ATOM 4289 C CA . ASP A 1 528 ? 7.905 9.296 -3.640 1.00 90.06 528 ASP A CA 1
ATOM 4290 C C . ASP A 1 528 ? 9.342 8.983 -4.115 1.00 90.06 528 ASP A C 1
ATOM 4292 O O . ASP A 1 528 ? 9.874 9.669 -4.992 1.00 90.06 528 ASP A O 1
ATOM 4296 N N . GLY A 1 529 ? 9.926 7.879 -3.628 1.00 91.00 529 GLY A N 1
ATOM 4297 C CA . GLY A 1 529 ? 11.171 7.295 -4.137 1.00 91.00 529 GLY A CA 1
ATOM 4298 C C . GLY A 1 529 ? 11.088 6.921 -5.620 1.00 91.00 529 GLY A C 1
ATOM 4299 O O . GLY A 1 529 ? 11.806 7.494 -6.438 1.00 91.00 529 GLY A O 1
ATOM 4300 N N . PHE A 1 530 ? 10.156 6.046 -6.012 1.00 90.62 530 PHE A N 1
ATOM 4301 C CA . PHE A 1 530 ? 10.012 5.658 -7.420 1.00 90.62 530 PHE A CA 1
ATOM 4302 C C . PHE A 1 530 ? 9.596 6.821 -8.329 1.00 90.62 530 PHE A C 1
ATOM 4304 O O . PHE A 1 530 ? 9.939 6.807 -9.510 1.00 90.62 530 PHE A O 1
ATOM 4311 N N . GLN A 1 531 ? 8.900 7.850 -7.830 1.00 90.44 531 GLN A N 1
ATOM 4312 C CA . GLN A 1 531 ? 8.642 9.072 -8.601 1.00 90.44 531 GLN A CA 1
ATOM 4313 C C . GLN A 1 531 ? 9.924 9.868 -8.872 1.00 90.44 531 GLN A C 1
ATOM 4315 O O . GLN A 1 531 ? 10.090 10.376 -9.984 1.00 90.44 531 GLN A O 1
ATOM 4320 N N . LYS A 1 532 ? 10.846 9.941 -7.907 1.00 94.56 532 LYS A N 1
ATOM 4321 C CA . LYS A 1 532 ? 12.177 10.530 -8.102 1.00 94.56 532 LYS A CA 1
ATOM 4322 C C . LYS A 1 532 ? 12.995 9.720 -9.114 1.00 94.56 532 LYS A C 1
ATOM 4324 O O . LYS A 1 532 ? 13.506 10.303 -10.070 1.00 94.56 532 LYS A O 1
ATOM 4329 N N . ASP A 1 533 ? 13.037 8.397 -8.969 1.00 89.19 533 ASP A N 1
ATOM 4330 C CA . ASP A 1 533 ? 13.740 7.500 -9.899 1.00 89.19 533 ASP A CA 1
ATOM 4331 C C . ASP A 1 533 ? 13.161 7.602 -11.321 1.00 89.19 533 ASP A C 1
ATOM 4333 O O . ASP A 1 533 ? 13.897 7.659 -12.303 1.00 89.19 533 ASP A O 1
ATOM 4337 N N . LEU A 1 534 ? 11.831 7.705 -11.448 1.00 91.75 534 LEU A N 1
ATOM 4338 C CA . LEU A 1 534 ? 11.130 7.895 -12.720 1.00 91.75 534 LEU A CA 1
ATOM 4339 C C . LEU A 1 534 ? 11.510 9.223 -13.393 1.00 91.75 534 LEU A C 1
ATOM 4341 O O . LEU A 1 534 ? 11.598 9.281 -14.620 1.00 91.75 534 LEU A O 1
ATOM 4345 N N . LEU A 1 535 ? 11.703 10.295 -12.618 1.00 90.94 535 LEU A N 1
ATOM 4346 C CA . LEU A 1 535 ? 12.159 11.588 -13.134 1.00 90.94 535 LEU A CA 1
ATOM 4347 C C . LEU A 1 535 ? 13.626 11.532 -13.575 1.00 90.94 535 LEU A C 1
ATOM 4349 O O . LEU A 1 535 ? 13.952 12.065 -14.636 1.00 90.94 535 LEU A O 1
ATOM 4353 N N . GLU A 1 536 ? 14.494 10.847 -12.829 1.00 92.06 536 GLU A N 1
ATOM 4354 C CA . GLU A 1 536 ? 15.892 10.670 -13.230 1.00 92.06 536 GLU A CA 1
ATOM 4355 C C . GLU A 1 536 ? 16.019 9.786 -14.481 1.00 92.06 536 GLU A C 1
ATOM 4357 O O . GLU A 1 536 ? 16.700 10.162 -15.433 1.00 92.06 536 GLU A O 1
ATOM 4362 N N . ALA A 1 537 ? 15.305 8.660 -14.544 1.00 88.12 537 ALA A N 1
ATOM 4363 C CA . ALA A 1 537 ? 15.308 7.770 -15.703 1.00 88.12 537 ALA A CA 1
ATOM 4364 C C . ALA A 1 537 ? 14.720 8.441 -16.962 1.00 88.12 537 ALA A C 1
ATOM 4366 O O . ALA A 1 537 ? 15.251 8.259 -18.057 1.00 88.12 537 ALA A O 1
ATOM 4367 N N . LYS A 1 538 ? 13.693 9.299 -16.822 1.00 89.88 538 LYS A N 1
ATOM 4368 C CA . LYS A 1 538 ? 13.243 10.191 -17.911 1.00 89.88 538 LYS A CA 1
ATOM 4369 C C . LYS A 1 538 ? 14.353 11.136 -18.367 1.00 89.88 538 LYS A C 1
ATOM 4371 O O . LYS A 1 538 ? 14.619 11.202 -19.560 1.00 89.88 538 LYS A O 1
ATOM 4376 N N . LYS A 1 539 ? 15.040 11.810 -17.438 1.00 93.19 539 LYS A N 1
ATOM 4377 C CA . LYS A 1 539 ? 16.151 12.703 -17.788 1.00 93.19 539 LYS A CA 1
ATOM 4378 C C . LYS A 1 539 ? 17.250 11.954 -18.555 1.00 93.19 539 LYS A C 1
ATOM 4380 O O . LYS A 1 539 ? 17.691 12.435 -19.590 1.00 93.19 539 LYS A O 1
ATOM 4385 N N . ARG A 1 540 ? 17.624 10.743 -18.119 1.00 90.56 540 ARG A N 1
ATOM 4386 C CA . ARG A 1 540 ? 18.583 9.877 -18.835 1.00 90.56 540 ARG A CA 1
ATOM 4387 C C . ARG A 1 540 ? 18.115 9.542 -20.263 1.00 90.56 540 ARG A C 1
ATOM 4389 O O . ARG A 1 540 ? 18.939 9.522 -21.172 1.00 90.56 540 ARG A O 1
ATOM 4396 N N . ILE A 1 541 ? 16.814 9.308 -20.478 1.00 87.50 541 ILE A N 1
ATOM 4397 C CA . ILE A 1 541 ? 16.224 9.126 -21.820 1.00 87.50 541 ILE A CA 1
ATOM 4398 C C . ILE A 1 541 ? 16.371 10.396 -22.664 1.00 87.50 541 ILE A C 1
ATOM 4400 O O . ILE A 1 541 ? 16.780 10.301 -23.820 1.00 87.50 541 ILE A O 1
ATOM 4404 N N . ASP A 1 542 ? 16.060 11.568 -22.109 1.00 91.19 542 ASP A N 1
ATOM 4405 C CA . ASP A 1 542 ? 16.142 12.843 -22.828 1.00 91.19 542 ASP A CA 1
ATOM 4406 C C . ASP A 1 542 ? 17.601 13.215 -23.165 1.00 91.19 542 ASP A C 1
ATOM 4408 O O . ASP A 1 542 ? 17.887 13.592 -24.303 1.00 91.19 542 ASP A O 1
ATOM 4412 N N . ASP A 1 543 ? 18.542 12.994 -22.239 1.00 90.88 543 ASP A N 1
ATOM 4413 C CA . ASP A 1 543 ? 19.989 13.158 -22.446 1.00 90.88 543 ASP A CA 1
ATOM 4414 C C . ASP A 1 543 ? 20.511 12.207 -23.555 1.00 90.88 543 ASP A C 1
ATOM 4416 O O . ASP A 1 543 ? 21.237 12.627 -24.464 1.00 90.88 543 ASP A O 1
ATOM 4420 N N . LEU A 1 544 ? 20.102 10.927 -23.545 1.00 89.75 544 LEU A N 1
ATOM 4421 C CA . LEU A 1 544 ? 20.435 9.956 -24.603 1.00 89.75 544 LEU A CA 1
ATOM 4422 C C . LEU A 1 544 ? 19.819 10.335 -25.956 1.00 89.75 544 LEU A C 1
ATOM 4424 O O . LEU A 1 544 ? 20.475 10.203 -26.991 1.00 89.75 544 LEU A 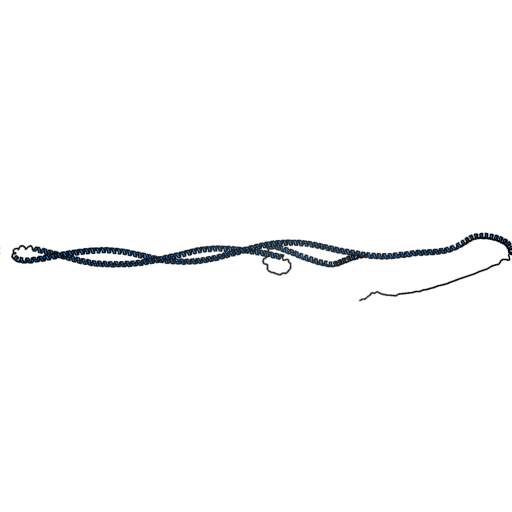O 1
ATOM 4428 N N . LYS A 1 545 ? 18.578 10.829 -25.964 1.00 88.69 545 LYS A N 1
ATOM 4429 C CA . LYS A 1 545 ? 17.880 11.274 -27.174 1.00 88.69 545 LYS A CA 1
ATOM 4430 C C . LYS A 1 545 ? 18.545 12.514 -27.776 1.00 88.69 545 LYS A C 1
ATOM 4432 O O . LYS A 1 545 ? 18.731 12.560 -28.989 1.00 88.69 545 LYS A O 1
ATOM 4437 N N . ALA A 1 546 ? 18.976 13.468 -26.951 1.00 90.06 546 ALA A N 1
ATOM 4438 C CA . ALA A 1 546 ? 19.756 14.623 -27.392 1.00 90.06 546 ALA A CA 1
ATOM 4439 C C . ALA A 1 546 ? 21.120 14.205 -27.974 1.00 90.06 546 ALA A C 1
ATOM 4441 O O . ALA A 1 546 ? 21.525 14.715 -29.021 1.00 90.06 546 ALA A O 1
ATOM 4442 N N . LYS A 1 547 ? 21.805 13.226 -27.360 1.00 89.94 547 LYS A N 1
ATOM 4443 C CA . LYS A 1 547 ? 23.045 12.648 -27.912 1.00 89.94 547 LYS A CA 1
ATOM 4444 C C . LYS A 1 547 ? 22.809 11.965 -29.266 1.00 89.94 547 LYS A C 1
ATOM 4446 O O . LYS A 1 547 ? 23.617 12.145 -30.172 1.00 89.94 547 LYS A O 1
ATOM 4451 N N . MET A 1 548 ? 21.711 11.222 -29.410 1.00 85.12 548 MET A N 1
ATOM 4452 C CA . MET A 1 548 ? 21.331 10.546 -30.655 1.00 85.12 548 MET A CA 1
ATOM 4453 C C . MET A 1 548 ? 20.971 11.535 -31.776 1.00 85.12 548 MET A C 1
ATOM 4455 O O . MET A 1 548 ? 21.384 11.336 -32.915 1.00 85.12 548 MET A O 1
ATOM 4459 N N . GLU A 1 549 ? 20.257 12.622 -31.470 1.00 87.56 549 GLU A N 1
ATOM 4460 C CA . GLU A 1 549 ? 19.948 13.655 -32.467 1.00 87.56 549 GLU A CA 1
ATOM 4461 C C . GLU A 1 549 ? 21.204 14.457 -32.856 1.00 87.56 549 GLU A C 1
ATOM 4463 O O . GLU A 1 549 ? 21.412 14.759 -34.026 1.00 87.56 549 GLU A O 1
ATOM 4468 N N . SER A 1 550 ? 22.109 14.719 -31.906 1.00 87.12 550 SER A N 1
ATOM 4469 C CA . SER A 1 550 ? 23.420 15.329 -32.172 1.00 87.12 550 SER A CA 1
ATOM 4470 C C . SER A 1 550 ? 24.276 14.483 -33.127 1.00 87.12 550 SER A C 1
ATOM 4472 O O . SER A 1 550 ? 24.788 14.996 -34.125 1.00 87.12 550 SER A O 1
ATOM 4474 N N . THR A 1 551 ? 24.394 13.169 -32.891 1.00 84.88 551 THR A N 1
ATOM 4475 C CA . THR A 1 551 ? 25.138 12.279 -33.801 1.00 84.88 551 THR A CA 1
ATOM 4476 C C . THR A 1 551 ? 24.443 12.112 -35.153 1.00 84.88 551 THR A C 1
ATOM 4478 O O . THR A 1 551 ? 25.131 12.064 -36.173 1.00 84.88 551 THR A O 1
ATOM 4481 N N . ARG A 1 552 ? 23.102 12.115 -35.191 1.00 87.12 552 ARG A N 1
ATOM 4482 C CA . ARG A 1 552 ? 22.296 12.144 -36.423 1.00 87.12 552 ARG A CA 1
ATOM 4483 C C . ARG A 1 552 ? 22.573 13.402 -37.259 1.00 87.12 552 ARG A C 1
ATOM 4485 O O . ARG A 1 552 ? 22.940 13.268 -38.423 1.00 87.12 552 ARG A O 1
ATOM 4492 N N . ILE A 1 553 ? 22.498 14.595 -36.665 1.00 87.31 553 ILE A N 1
ATOM 4493 C CA . ILE A 1 553 ? 22.781 15.880 -37.334 1.00 87.31 553 ILE A CA 1
ATOM 4494 C C . ILE A 1 553 ? 24.229 15.940 -37.838 1.00 87.31 553 ILE A C 1
ATOM 4496 O O . ILE A 1 553 ? 24.481 16.390 -38.956 1.00 87.31 553 ILE A O 1
ATOM 4500 N N . ASN A 1 554 ? 25.196 15.463 -37.049 1.00 83.12 554 ASN A N 1
ATOM 4501 C CA . ASN A 1 554 ? 26.596 15.425 -37.475 1.00 83.12 554 ASN A CA 1
ATOM 4502 C C . ASN A 1 554 ? 26.809 14.464 -38.657 1.00 83.12 554 ASN A C 1
ATOM 4504 O O . ASN A 1 554 ? 27.509 14.818 -39.604 1.00 83.12 554 ASN A O 1
ATOM 4508 N N . TYR A 1 555 ? 26.154 13.297 -38.662 1.00 79.06 555 TYR A N 1
ATOM 4509 C CA . TYR A 1 555 ? 26.178 12.380 -39.804 1.00 79.06 555 TYR A CA 1
ATOM 4510 C C . TYR A 1 555 ? 25.515 12.985 -41.053 1.00 79.06 555 TYR A C 1
ATOM 4512 O O . TYR A 1 555 ? 26.077 12.893 -42.142 1.00 79.06 555 TYR A O 1
ATOM 4520 N N . GLU A 1 556 ? 24.364 13.654 -40.912 1.00 83.94 556 GLU A N 1
ATOM 4521 C CA . GLU A 1 556 ? 23.692 14.351 -42.020 1.00 83.94 556 GLU A CA 1
ATOM 4522 C C . GLU A 1 556 ? 24.570 15.463 -42.614 1.00 83.94 556 GLU A C 1
ATOM 4524 O O . GLU A 1 556 ? 24.666 15.574 -43.837 1.00 83.94 556 GLU A O 1
ATOM 4529 N N . ARG A 1 557 ? 25.296 16.220 -41.778 1.00 84.31 557 ARG A N 1
ATOM 4530 C CA . ARG A 1 557 ? 26.298 17.204 -42.225 1.00 84.31 557 ARG A CA 1
ATOM 4531 C C . ARG A 1 557 ? 27.447 16.552 -42.993 1.00 84.31 557 ARG A C 1
ATOM 4533 O O . ARG A 1 557 ? 27.727 16.975 -44.112 1.00 84.31 557 ARG A O 1
ATOM 4540 N N . SER A 1 558 ? 28.081 15.510 -42.449 1.00 79.81 558 SER A N 1
ATOM 4541 C CA . SER A 1 558 ? 29.172 14.800 -43.138 1.00 79.81 558 SER A CA 1
ATOM 4542 C C . SER A 1 558 ? 28.719 14.174 -44.462 1.00 79.81 558 SER A C 1
ATOM 4544 O O . SER A 1 558 ? 29.455 14.219 -45.446 1.00 79.81 558 SER A O 1
ATOM 4546 N N . LEU A 1 559 ? 27.496 13.636 -44.516 1.00 78.69 559 LEU A N 1
ATOM 4547 C CA . LEU A 1 559 ? 26.896 13.106 -45.739 1.00 78.69 559 LEU A CA 1
ATOM 4548 C C . LEU A 1 559 ? 26.589 14.216 -46.757 1.00 78.69 559 LEU A C 1
ATOM 4550 O O . LEU A 1 559 ? 26.769 13.998 -47.953 1.00 78.69 559 LEU A O 1
ATOM 4554 N N . SER A 1 560 ? 26.153 15.394 -46.303 1.00 82.44 560 SER A N 1
ATOM 4555 C CA . SER A 1 560 ? 25.931 16.561 -47.164 1.00 82.44 560 SER A CA 1
ATOM 4556 C C . SER A 1 560 ? 27.242 17.057 -47.781 1.00 82.44 560 SER A C 1
ATOM 4558 O O . SER A 1 560 ? 27.340 17.153 -49.001 1.00 82.44 560 SER A O 1
ATOM 4560 N N . VAL A 1 561 ? 28.296 17.236 -46.972 1.00 79.88 561 VAL A N 1
ATOM 4561 C CA . VAL A 1 561 ? 29.644 17.589 -47.461 1.00 79.88 561 VAL A CA 1
ATOM 4562 C C . VAL A 1 561 ? 30.139 16.562 -48.484 1.00 79.88 561 VAL A C 1
ATOM 4564 O O . VAL A 1 561 ? 30.576 16.939 -49.567 1.00 79.88 561 VAL A O 1
ATOM 4567 N N . LEU A 1 562 ? 30.006 15.260 -48.199 1.00 77.50 562 LEU A N 1
ATOM 4568 C CA . LEU A 1 562 ? 30.403 14.204 -49.134 1.00 77.50 562 LEU A CA 1
ATOM 4569 C C . LEU A 1 562 ? 29.619 14.265 -50.457 1.00 77.50 562 LEU A C 1
ATOM 4571 O O . LEU A 1 562 ? 30.214 14.081 -51.520 1.00 77.50 562 LEU A O 1
ATOM 4575 N N . LYS A 1 563 ? 28.310 14.552 -50.419 1.00 79.69 563 LYS A N 1
ATOM 4576 C CA . LYS A 1 563 ? 27.487 14.760 -51.623 1.00 79.69 563 LYS A CA 1
ATOM 4577 C C . LYS A 1 563 ? 27.953 15.978 -52.422 1.00 79.69 563 LYS A C 1
ATOM 4579 O O . LYS A 1 563 ? 28.154 15.839 -53.624 1.00 79.69 563 LYS A O 1
ATOM 4584 N N . SER A 1 564 ? 28.178 17.123 -51.779 1.00 76.12 564 SER A N 1
ATOM 4585 C CA . SER A 1 564 ? 28.636 18.350 -52.448 1.00 76.12 564 SER A CA 1
ATOM 4586 C C . SER A 1 564 ? 30.021 18.183 -53.077 1.00 76.12 564 SER A C 1
ATOM 4588 O O . SER A 1 564 ? 30.212 18.550 -54.234 1.00 76.12 564 SER A O 1
ATOM 4590 N N . THR A 1 565 ? 30.965 17.539 -52.383 1.00 76.50 565 THR A N 1
ATOM 4591 C CA . THR A 1 565 ? 32.277 17.188 -52.955 1.00 76.50 565 THR A CA 1
ATOM 4592 C C . THR A 1 565 ? 32.137 16.211 -54.123 1.00 76.50 565 THR A C 1
ATOM 4594 O O . THR A 1 565 ? 32.795 16.384 -55.144 1.00 76.50 565 THR A O 1
ATOM 4597 N N . THR A 1 566 ? 31.248 15.214 -54.026 1.00 74.94 566 THR A N 1
ATOM 4598 C CA . THR A 1 566 ? 30.978 14.285 -55.141 1.00 74.94 566 THR A CA 1
ATOM 4599 C C . THR A 1 566 ? 30.399 15.027 -56.348 1.00 74.94 566 THR A C 1
ATOM 4601 O O . THR A 1 566 ? 30.835 14.792 -57.467 1.00 74.94 566 THR A O 1
ATOM 4604 N N . PHE A 1 567 ? 29.472 15.963 -56.138 1.00 75.56 567 PHE A N 1
ATOM 4605 C CA . PHE A 1 567 ? 28.893 16.795 -57.194 1.00 75.56 567 PHE A CA 1
ATOM 4606 C C . PHE A 1 567 ? 29.960 17.668 -57.876 1.00 75.56 567 PHE A C 1
ATOM 4608 O O . PHE A 1 567 ? 30.083 17.629 -59.097 1.00 75.56 567 PHE A O 1
ATOM 4615 N N . LEU A 1 568 ? 30.803 18.354 -57.096 1.00 73.94 568 LEU A N 1
ATOM 4616 C CA . LEU A 1 568 ? 31.934 19.153 -57.592 1.00 73.94 568 LEU A CA 1
ATOM 4617 C C . LEU A 1 568 ? 32.962 18.334 -58.392 1.00 73.94 568 LEU A C 1
ATOM 4619 O O . LEU A 1 568 ? 33.512 18.840 -59.366 1.00 73.94 568 LEU A O 1
ATOM 4623 N N . VAL A 1 569 ? 33.219 17.080 -58.004 1.00 68.81 569 VAL A N 1
ATOM 4624 C CA . VAL A 1 569 ? 34.160 16.182 -58.703 1.00 68.81 569 VAL A CA 1
ATOM 4625 C C . VAL A 1 569 ? 33.524 15.516 -59.931 1.00 68.81 569 VAL A C 1
ATOM 4627 O O . VAL A 1 569 ? 34.211 15.271 -60.920 1.00 68.81 569 VAL A O 1
ATOM 4630 N N . CYS A 1 570 ? 32.218 15.235 -59.906 1.00 61.00 570 CYS A N 1
ATOM 4631 C CA . CYS A 1 570 ? 31.503 14.613 -61.023 1.00 61.00 570 CYS A CA 1
ATOM 4632 C C . CYS A 1 570 ? 31.000 15.612 -62.079 1.00 61.00 570 CYS A C 1
ATOM 4634 O O . CYS A 1 570 ? 30.722 15.188 -63.201 1.00 61.00 570 CYS A O 1
ATOM 4636 N N . GLN A 1 571 ? 30.922 16.915 -61.781 1.00 49.84 571 GLN A N 1
ATOM 4637 C CA . GLN A 1 571 ? 30.647 17.967 -62.770 1.00 49.84 571 GLN A CA 1
ATOM 4638 C C . GLN A 1 571 ? 31.868 18.266 -63.662 1.00 49.84 571 GLN A C 1
ATOM 4640 O O . GLN A 1 571 ? 32.398 19.376 -63.707 1.00 49.84 571 GLN A O 1
ATOM 4645 N N . SER A 1 572 ? 32.281 17.263 -64.440 1.00 44.47 572 SER A N 1
ATOM 4646 C CA . SER A 1 572 ? 33.054 17.496 -65.661 1.00 44.47 572 SER A CA 1
ATOM 4647 C C . SER A 1 572 ? 32.178 18.276 -66.659 1.00 44.47 572 SER A C 1
ATOM 4649 O O . SER A 1 572 ? 31.032 17.875 -66.882 1.00 44.47 572 SER A O 1
ATOM 4651 N N . PRO A 1 573 ? 32.657 19.387 -67.252 1.00 47.38 573 PRO A N 1
ATOM 4652 C CA . PRO A 1 573 ? 31.834 20.255 -68.090 1.00 47.38 573 PRO A CA 1
ATOM 4653 C C . PRO A 1 573 ? 31.654 19.677 -69.502 1.00 47.38 573 PRO A C 1
ATOM 4655 O O . PRO A 1 573 ? 32.258 20.140 -70.466 1.00 47.38 573 PRO A O 1
ATOM 4658 N N . ASN A 1 574 ? 30.797 18.665 -69.655 1.00 47.94 574 ASN A N 1
ATOM 4659 C CA . ASN A 1 574 ? 30.360 18.229 -70.979 1.00 47.94 574 ASN A CA 1
ATOM 4660 C C . ASN A 1 574 ? 28.898 17.762 -71.003 1.00 47.94 574 ASN A C 1
ATOM 4662 O O . ASN A 1 574 ? 28.419 17.138 -70.062 1.00 47.94 574 ASN A O 1
ATOM 4666 N N . TYR A 1 575 ? 28.236 18.040 -72.130 1.00 37.75 575 TYR A N 1
ATOM 4667 C CA . TYR A 1 575 ? 26.785 17.983 -72.373 1.00 37.75 575 TYR A CA 1
ATOM 4668 C C . TYR A 1 575 ? 25.937 19.043 -71.646 1.00 37.75 575 TYR A C 1
ATOM 4670 O O . TYR A 1 575 ? 25.762 19.048 -70.432 1.00 37.75 575 TYR A O 1
ATOM 4678 N N . ASN A 1 576 ? 25.374 19.942 -72.459 1.00 45.44 576 ASN A N 1
ATOM 4679 C CA . ASN A 1 576 ? 24.414 20.970 -72.059 1.00 45.44 576 ASN A CA 1
ATOM 4680 C C . ASN A 1 576 ? 22.998 20.390 -71.872 1.00 45.44 576 ASN A C 1
ATOM 4682 O O . ASN A 1 576 ? 22.680 19.336 -72.420 1.00 45.44 576 ASN A O 1
ATOM 4686 N N . ASN A 1 577 ? 22.130 21.168 -71.218 1.00 49.47 577 ASN A N 1
ATOM 4687 C CA . ASN A 1 577 ? 20.694 20.933 -71.018 1.00 49.47 577 ASN A CA 1
ATOM 4688 C C . ASN A 1 577 ? 20.306 19.667 -70.230 1.00 49.47 577 ASN A C 1
ATOM 4690 O O . ASN A 1 577 ? 19.895 18.656 -70.797 1.00 49.47 577 ASN A O 1
ATOM 4694 N N . TRP A 1 578 ? 20.191 19.833 -68.912 1.00 37.88 578 TRP A N 1
ATOM 4695 C CA . TRP A 1 578 ? 18.923 19.503 -68.260 1.00 37.88 578 TRP A CA 1
ATOM 4696 C C . TRP A 1 578 ? 18.468 20.693 -67.408 1.00 37.88 578 TRP A C 1
ATOM 4698 O O . TRP A 1 578 ? 19.262 21.245 -66.651 1.00 37.88 578 TRP A O 1
ATOM 4708 N N . ASP A 1 579 ? 17.210 21.100 -67.567 1.00 51.56 579 ASP A N 1
ATOM 4709 C CA . ASP A 1 579 ? 16.586 22.195 -66.818 1.00 51.56 579 ASP A CA 1
ATOM 4710 C C . ASP A 1 579 ? 15.802 21.618 -65.632 1.00 51.56 579 ASP A C 1
ATOM 4712 O O . ASP A 1 579 ? 14.898 20.800 -65.819 1.00 51.56 579 ASP A O 1
ATOM 4716 N N . ALA A 1 580 ? 16.200 21.995 -64.416 1.00 41.22 580 ALA A N 1
ATOM 4717 C CA . ALA A 1 580 ? 15.491 21.698 -63.176 1.00 41.22 580 ALA A CA 1
ATOM 4718 C C . ALA A 1 580 ? 15.995 22.610 -62.042 1.00 41.22 580 ALA A C 1
ATOM 4720 O O . ALA A 1 580 ? 16.979 22.302 -61.367 1.00 41.22 580 ALA A O 1
ATOM 4721 N N . ASN A 1 581 ? 15.288 23.714 -61.798 1.00 47.62 581 ASN A N 1
ATOM 4722 C CA . ASN A 1 581 ? 15.246 24.288 -60.452 1.00 47.62 581 ASN A CA 1
ATOM 4723 C C . ASN A 1 581 ? 14.597 23.268 -59.499 1.00 47.62 581 ASN A C 1
ATOM 4725 O O . ASN A 1 581 ? 13.619 22.646 -59.902 1.00 47.62 581 ASN A O 1
ATOM 4729 N N . GLU A 1 582 ? 15.074 23.157 -58.253 1.00 44.66 582 GLU A N 1
ATOM 4730 C CA . GLU A 1 582 ? 14.278 23.520 -57.062 1.00 44.66 582 GLU A CA 1
ATOM 4731 C C . GLU A 1 582 ? 15.150 23.532 -55.777 1.00 44.66 582 GLU A C 1
ATOM 4733 O O . GLU A 1 582 ? 15.923 22.616 -55.516 1.00 44.66 582 GLU A O 1
ATOM 4738 N N . GLU A 1 583 ? 15.009 24.599 -54.984 1.00 46.00 583 GLU A N 1
ATOM 4739 C CA . GLU A 1 583 ? 15.123 24.648 -53.511 1.00 46.00 583 GLU A CA 1
ATOM 4740 C C . GLU A 1 583 ? 16.270 23.908 -52.759 1.00 46.00 583 GLU A C 1
ATOM 4742 O O . GLU A 1 583 ? 16.032 22.942 -52.039 1.00 46.00 583 GLU A O 1
ATOM 4747 N N . VAL A 1 584 ? 17.484 24.486 -52.731 1.00 42.66 584 VAL A N 1
ATOM 4748 C CA . VAL A 1 584 ? 18.336 24.522 -51.509 1.00 42.66 584 VAL A CA 1
ATOM 4749 C C . VAL A 1 584 ? 19.123 25.844 -51.469 1.00 42.66 584 VAL A C 1
ATOM 4751 O O . VAL A 1 584 ? 20.142 25.968 -52.137 1.00 42.66 584 VAL A O 1
ATOM 4754 N N . ALA A 1 585 ? 18.667 26.843 -50.700 1.00 41.72 585 ALA A N 1
ATOM 4755 C CA . ALA A 1 585 ? 19.289 28.184 -50.682 1.00 41.72 585 ALA A CA 1
ATOM 4756 C C . ALA A 1 585 ? 19.226 28.913 -49.316 1.00 41.72 585 ALA A C 1
ATOM 4758 O O . ALA A 1 585 ? 19.184 30.140 -49.264 1.00 41.72 585 ALA A O 1
ATOM 4759 N N . ALA A 1 586 ? 19.154 28.175 -48.198 1.00 45.00 586 ALA A N 1
ATOM 4760 C CA . ALA A 1 586 ? 18.744 28.736 -46.898 1.00 45.00 586 ALA A CA 1
ATOM 4761 C C . ALA A 1 586 ? 19.657 28.410 -45.691 1.00 45.00 586 ALA A C 1
ATOM 4763 O O . ALA A 1 586 ? 19.236 28.601 -44.549 1.00 45.00 586 ALA A O 1
ATOM 4764 N N . SER A 1 587 ? 20.886 27.906 -45.888 1.00 46.91 587 SER A N 1
ATOM 4765 C CA . SER A 1 587 ? 21.734 27.475 -44.753 1.00 46.91 587 SER A CA 1
ATOM 4766 C C . SER A 1 587 ? 23.258 27.585 -44.934 1.00 46.91 587 SER A C 1
ATOM 4768 O O . SER A 1 587 ? 23.994 26.883 -44.243 1.00 46.91 587 SER A O 1
ATOM 4770 N N . GLU A 1 588 ? 23.759 28.438 -45.832 1.00 42.28 588 GLU A N 1
ATOM 4771 C CA . GLU A 1 588 ? 25.211 28.554 -46.095 1.00 42.28 588 GLU A CA 1
ATOM 4772 C C . GLU A 1 588 ? 25.945 29.513 -45.137 1.00 42.28 588 GLU A C 1
ATOM 4774 O O . GLU A 1 588 ? 27.121 29.313 -44.843 1.00 42.28 588 GLU A O 1
ATOM 4779 N N . GLN A 1 589 ? 25.242 30.495 -44.557 1.00 46.50 589 GLN A N 1
ATOM 4780 C CA . GLN A 1 589 ? 25.810 31.660 -43.847 1.00 46.50 589 GLN A CA 1
ATOM 4781 C C . GLN A 1 589 ? 26.482 31.375 -42.475 1.00 46.50 589 GLN A C 1
ATOM 4783 O O . GLN A 1 589 ? 26.594 32.266 -41.634 1.00 46.50 589 GLN A O 1
ATOM 4788 N N . LYS A 1 590 ? 26.887 30.123 -42.214 1.00 50.88 590 LYS A N 1
ATOM 4789 C CA . LYS A 1 590 ? 27.737 29.683 -41.084 1.00 50.88 590 LYS A CA 1
ATOM 4790 C C . LYS A 1 590 ? 28.704 28.542 -41.457 1.00 50.88 590 LYS A C 1
ATOM 4792 O O . LYS A 1 590 ? 29.140 27.801 -40.580 1.00 50.88 590 LYS A O 1
ATOM 4797 N N . LEU A 1 591 ? 28.991 28.363 -42.746 1.00 48.94 591 LEU A N 1
ATOM 4798 C CA . LEU A 1 591 ? 29.906 27.340 -43.279 1.00 48.94 591 LEU A CA 1
ATOM 4799 C C . LEU A 1 591 ? 31.081 27.938 -44.073 1.00 48.94 591 LEU A C 1
ATOM 4801 O O . LEU A 1 591 ? 31.936 27.200 -44.549 1.00 48.94 591 LEU A O 1
ATOM 4805 N N . GLU A 1 592 ? 31.133 29.263 -44.195 1.00 44.78 592 GLU A N 1
ATOM 4806 C CA . GLU A 1 592 ? 32.107 29.990 -45.015 1.00 44.78 592 GLU A CA 1
ATOM 4807 C C . GLU A 1 592 ? 33.515 29.962 -44.378 1.00 44.78 592 GLU A C 1
ATOM 4809 O O . GLU A 1 592 ? 34.469 29.525 -45.026 1.00 44.78 592 GLU A O 1
ATOM 4814 N N . ASP A 1 593 ? 33.608 30.261 -43.074 1.00 49.56 593 ASP A N 1
ATOM 4815 C CA . ASP A 1 593 ? 34.855 30.358 -42.286 1.00 49.56 593 ASP A CA 1
ATOM 4816 C C . ASP A 1 593 ? 35.727 29.075 -42.261 1.00 49.56 593 ASP A C 1
ATOM 4818 O O . ASP A 1 593 ? 36.933 29.157 -42.031 1.00 49.56 593 ASP A O 1
ATOM 4822 N N . GLU A 1 594 ? 35.153 27.882 -42.483 1.00 53.31 594 GLU A N 1
ATOM 4823 C CA . GLU A 1 594 ? 35.904 26.607 -42.555 1.00 53.31 594 GLU A CA 1
ATOM 4824 C C . GLU A 1 594 ? 36.079 26.069 -43.992 1.00 53.31 594 GLU A C 1
ATOM 4826 O O . GLU A 1 594 ? 36.908 25.182 -44.221 1.00 53.31 594 GLU A O 1
ATOM 4831 N N . ILE A 1 595 ? 35.342 26.596 -44.980 1.00 53.19 595 ILE A N 1
ATOM 4832 C CA . ILE A 1 595 ? 35.416 26.157 -46.388 1.00 53.19 595 ILE A CA 1
ATOM 4833 C C . ILE A 1 595 ? 36.357 27.038 -47.224 1.00 53.19 595 ILE A C 1
ATOM 4835 O O . ILE A 1 595 ? 36.934 26.546 -48.199 1.00 53.19 595 ILE A O 1
ATOM 4839 N N . GLU A 1 596 ? 36.594 28.293 -46.833 1.00 56.25 596 GLU A N 1
ATOM 4840 C CA . GLU A 1 596 ? 37.491 29.237 -47.521 1.00 56.25 596 GLU A CA 1
ATOM 4841 C C . GLU A 1 596 ? 38.850 28.639 -47.992 1.00 56.25 596 GLU A C 1
ATOM 4843 O O . GLU A 1 596 ? 39.167 28.770 -49.183 1.00 56.25 596 GLU A O 1
ATOM 4848 N N . PRO A 1 597 ? 39.631 27.889 -47.176 1.00 61.41 597 PRO A N 1
ATOM 4849 C CA . PRO A 1 597 ? 40.906 27.310 -47.629 1.00 61.41 597 PRO A CA 1
ATOM 4850 C C . PRO A 1 597 ? 40.764 26.174 -48.661 1.00 61.41 597 PRO A C 1
ATOM 4852 O O . PRO A 1 597 ? 41.725 25.878 -49.379 1.00 61.41 597 PRO A O 1
ATOM 4855 N N . TYR A 1 598 ? 39.594 25.536 -48.759 1.00 59.06 598 TYR A N 1
ATOM 4856 C CA . TYR A 1 598 ? 39.292 24.522 -49.777 1.00 59.06 598 TYR A CA 1
ATOM 4857 C C . TYR A 1 598 ? 38.705 25.144 -51.050 1.00 59.06 598 TYR A C 1
ATOM 4859 O O . TYR A 1 598 ? 39.016 24.680 -52.147 1.00 59.06 598 TYR A O 1
ATOM 4867 N N . SER A 1 599 ? 37.939 26.233 -50.924 1.00 68.44 599 SER A N 1
ATOM 4868 C CA . SER A 1 599 ? 37.446 27.042 -52.048 1.00 68.44 599 SER A CA 1
ATOM 4869 C C . SER A 1 599 ? 38.595 27.504 -52.957 1.00 68.44 599 SER A C 1
ATOM 4871 O O . SER A 1 599 ? 38.587 27.253 -54.166 1.00 68.44 599 SER A O 1
ATOM 4873 N N . ALA A 1 600 ? 39.656 28.063 -52.361 1.00 70.88 600 ALA A N 1
ATOM 4874 C CA . ALA A 1 600 ? 40.845 28.511 -53.089 1.00 70.88 600 ALA A CA 1
ATOM 4875 C C . ALA A 1 600 ? 41.562 27.375 -53.850 1.00 70.88 600 ALA A C 1
ATOM 4877 O O . ALA A 1 600 ? 42.041 27.578 -54.968 1.00 70.88 600 ALA A O 1
ATOM 4878 N N . GLN A 1 601 ? 41.613 26.166 -53.278 1.00 68.56 601 GLN A N 1
ATOM 4879 C CA . GLN A 1 601 ? 42.209 24.994 -53.931 1.00 68.56 601 GLN A CA 1
ATOM 4880 C C . GLN A 1 601 ? 41.326 24.464 -55.070 1.00 68.56 601 GLN A C 1
ATOM 4882 O O . GLN A 1 601 ? 41.841 24.102 -56.128 1.00 68.56 601 GLN A O 1
ATOM 4887 N N . LEU A 1 602 ? 40.001 24.470 -54.896 1.00 73.50 602 LEU A N 1
ATOM 4888 C CA . LEU A 1 602 ? 39.053 24.028 -55.918 1.00 73.50 602 LEU A CA 1
ATOM 4889 C C . LEU A 1 602 ? 39.050 24.941 -57.151 1.00 73.50 602 LEU A C 1
ATOM 4891 O O . LEU A 1 602 ? 39.102 24.419 -58.263 1.00 73.50 602 LEU A O 1
ATOM 4895 N N . GLU A 1 603 ? 39.069 26.272 -57.009 1.00 74.38 603 GLU A N 1
ATOM 4896 C CA . GLU A 1 603 ? 39.218 27.152 -58.184 1.00 74.38 603 GLU A CA 1
ATOM 4897 C C . GLU A 1 603 ? 40.621 27.077 -58.812 1.00 74.38 603 GLU A C 1
ATOM 4899 O O . GLU A 1 603 ? 40.735 27.170 -60.033 1.00 74.38 603 GLU A O 1
ATOM 4904 N N . ALA A 1 604 ? 41.687 26.806 -58.046 1.00 76.75 604 ALA A N 1
ATOM 4905 C CA . ALA A 1 604 ? 43.007 26.541 -58.629 1.00 76.75 604 ALA A CA 1
ATOM 4906 C C . ALA A 1 604 ? 43.003 25.281 -59.523 1.00 76.75 604 ALA A C 1
ATOM 4908 O O . ALA A 1 604 ? 43.490 25.322 -60.656 1.00 76.75 604 ALA A O 1
ATOM 4909 N N . ILE A 1 605 ? 42.382 24.189 -59.060 1.00 71.31 605 ILE A N 1
ATOM 4910 C CA . ILE A 1 605 ? 42.190 22.950 -59.834 1.00 71.31 605 ILE A CA 1
ATOM 4911 C C . ILE A 1 605 ? 41.293 23.208 -61.058 1.00 71.31 605 ILE A C 1
ATOM 4913 O O . ILE A 1 605 ? 41.650 22.869 -62.186 1.00 71.31 605 ILE A O 1
ATOM 4917 N N . LYS A 1 606 ? 40.150 23.870 -60.866 1.00 77.50 606 LYS A N 1
ATOM 4918 C CA . LYS A 1 606 ? 39.163 24.195 -61.913 1.00 77.50 606 LYS A CA 1
ATOM 4919 C C . LYS A 1 606 ? 39.685 25.203 -62.944 1.00 77.50 606 LYS A C 1
ATOM 4921 O O . LYS A 1 606 ? 39.199 25.240 -64.076 1.00 77.50 606 LYS A O 1
ATOM 4926 N N . LYS A 1 607 ? 40.689 26.013 -62.594 1.00 80.94 607 LYS A N 1
ATOM 4927 C CA . LYS A 1 607 ? 41.477 26.788 -63.556 1.00 80.94 607 LYS A CA 1
ATOM 4928 C C . LYS A 1 607 ? 42.428 25.879 -64.339 1.00 80.94 607 LYS A C 1
ATOM 4930 O O . LYS A 1 607 ? 42.369 25.889 -65.562 1.00 80.94 607 LYS A O 1
ATOM 4935 N N . ALA A 1 608 ? 43.221 25.041 -63.667 1.00 79.31 608 ALA A N 1
ATOM 4936 C CA . ALA A 1 608 ? 44.155 24.124 -64.327 1.00 79.31 608 ALA A CA 1
ATOM 4937 C C . ALA A 1 608 ? 43.466 23.161 -65.320 1.00 79.31 608 ALA A C 1
ATOM 4939 O O . ALA A 1 608 ? 44.025 22.866 -66.376 1.00 79.31 608 ALA A O 1
ATOM 4940 N N . PHE A 1 609 ? 42.234 22.721 -65.037 1.00 76.38 609 PHE A N 1
ATOM 4941 C CA . PHE A 1 609 ? 41.426 21.953 -65.993 1.00 76.38 609 PHE A CA 1
ATOM 4942 C C . PHE A 1 609 ? 41.016 22.768 -67.232 1.00 76.38 609 PHE A C 1
ATOM 4944 O O . PHE A 1 609 ? 41.144 22.259 -68.342 1.00 76.38 609 PHE A O 1
ATOM 4951 N N . ARG A 1 610 ? 40.603 24.036 -67.083 1.00 81.12 610 ARG A N 1
ATOM 4952 C CA . ARG A 1 610 ? 40.278 24.927 -68.220 1.00 81.12 610 ARG A CA 1
ATOM 4953 C C . ARG A 1 610 ? 41.517 25.283 -69.056 1.00 81.12 610 ARG A C 1
ATOM 4955 O O . ARG A 1 610 ? 41.458 25.283 -70.288 1.00 81.12 610 ARG A O 1
ATOM 4962 N N . ASP A 1 611 ? 42.655 25.499 -68.398 1.00 79.12 611 ASP A N 1
ATOM 4963 C CA . ASP A 1 611 ? 43.950 25.724 -69.052 1.00 79.12 611 ASP A CA 1
ATOM 4964 C C . ASP A 1 611 ? 44.410 24.464 -69.833 1.00 79.12 611 ASP A C 1
ATOM 4966 O O . ASP A 1 611 ? 45.004 24.577 -70.905 1.00 79.12 611 ASP A O 1
ATOM 4970 N N . LYS A 1 612 ? 44.071 23.248 -69.367 1.00 79.12 612 LYS A N 1
ATOM 4971 C CA . LYS A 1 612 ? 44.287 21.999 -70.126 1.00 79.12 612 LYS A CA 1
ATOM 4972 C C . LYS A 1 612 ? 43.295 21.779 -71.265 1.00 79.12 612 LYS A C 1
ATOM 4974 O O . LYS A 1 612 ? 43.704 21.323 -72.330 1.00 79.12 612 LYS A O 1
ATOM 4979 N N . GLU A 1 613 ? 42.012 22.060 -71.062 1.00 80.81 613 GLU A N 1
ATOM 4980 C CA . GLU A 1 613 ? 40.973 21.819 -72.070 1.00 80.81 613 GLU A CA 1
ATOM 4981 C C . GLU A 1 613 ? 41.213 22.665 -73.329 1.00 80.81 613 GLU A C 1
ATOM 4983 O O . GLU A 1 613 ? 41.200 22.139 -74.442 1.00 80.81 613 GLU A O 1
ATOM 4988 N N . THR A 1 614 ? 41.591 23.935 -73.155 1.00 81.00 614 THR A N 1
ATOM 4989 C CA . THR A 1 614 ? 42.022 24.804 -74.266 1.00 81.00 614 THR A CA 1
ATOM 4990 C C . THR A 1 614 ? 43.275 24.280 -74.985 1.00 81.00 614 THR A C 1
ATOM 4992 O O . THR A 1 614 ? 43.323 24.298 -76.217 1.00 81.00 614 THR A O 1
ATOM 4995 N N . MET A 1 615 ? 44.254 23.718 -74.263 1.00 81.38 615 MET A N 1
ATOM 4996 C CA . MET A 1 615 ? 45.422 23.065 -74.876 1.00 81.38 615 MET A CA 1
ATOM 4997 C C . MET A 1 615 ? 45.038 21.816 -75.693 1.00 81.38 615 MET A C 1
ATOM 4999 O O . MET A 1 615 ? 45.603 21.572 -76.761 1.00 81.38 615 MET A O 1
ATOM 5003 N N . VAL A 1 616 ? 44.054 21.035 -75.230 1.00 78.19 616 VAL A N 1
ATOM 5004 C CA . VAL A 1 616 ? 43.517 19.874 -75.963 1.00 78.19 616 VAL A CA 1
ATOM 5005 C C . VAL A 1 616 ? 42.768 20.311 -77.228 1.00 78.19 616 VAL A C 1
ATOM 5007 O O . VAL A 1 616 ? 42.898 19.650 -78.262 1.00 78.19 616 VAL A O 1
ATOM 5010 N N . GLU A 1 617 ? 42.046 21.435 -77.204 1.00 81.38 617 GLU A N 1
ATOM 5011 C CA . GLU A 1 617 ? 41.427 21.998 -78.411 1.00 81.38 617 GLU A CA 1
ATOM 5012 C C . GLU A 1 617 ? 42.457 22.437 -79.462 1.00 81.38 617 GLU A C 1
ATOM 5014 O O . GLU A 1 617 ? 42.290 22.124 -80.644 1.00 81.38 617 GLU A O 1
ATOM 5019 N N . ASP A 1 618 ? 43.547 23.103 -79.069 1.00 76.38 618 ASP A N 1
ATOM 5020 C CA . ASP A 1 618 ? 44.606 23.477 -80.016 1.00 76.38 618 ASP A CA 1
ATOM 5021 C C . ASP A 1 618 ? 45.371 22.254 -80.547 1.00 76.38 618 ASP A C 1
ATOM 5023 O O . ASP A 1 618 ? 45.621 22.158 -81.753 1.00 76.38 618 ASP A O 1
ATOM 5027 N N . MET A 1 619 ? 45.637 21.243 -79.710 1.00 77.25 619 MET A N 1
ATOM 5028 C CA . MET A 1 619 ? 46.163 19.954 -80.181 1.00 77.25 619 MET A CA 1
ATOM 5029 C C . MET A 1 619 ? 45.212 19.265 -81.174 1.00 77.25 619 MET A C 1
ATOM 5031 O O . MET A 1 619 ? 45.665 18.656 -82.146 1.00 77.25 619 MET A O 1
ATOM 5035 N N . LYS A 1 620 ? 43.891 19.378 -80.986 1.00 80.81 620 LYS A N 1
ATOM 5036 C CA . LYS A 1 620 ? 42.883 18.849 -81.918 1.00 80.81 620 LYS A CA 1
ATOM 5037 C C . LYS A 1 620 ? 42.921 19.585 -83.265 1.00 80.81 620 LYS A C 1
ATOM 5039 O O . LYS A 1 620 ? 42.918 18.919 -84.303 1.00 80.81 620 LYS A O 1
ATOM 5044 N N . ARG A 1 621 ? 43.056 20.919 -83.266 1.00 84.19 621 ARG A N 1
ATOM 5045 C CA . ARG A 1 621 ? 43.266 21.732 -84.485 1.00 84.19 621 ARG A CA 1
ATOM 5046 C C . ARG A 1 621 ? 44.554 21.329 -85.216 1.00 84.19 621 ARG A C 1
ATOM 5048 O O . ARG A 1 621 ? 44.539 21.159 -86.436 1.00 84.19 621 ARG A O 1
ATOM 5055 N N . GLU A 1 622 ? 45.652 21.103 -84.490 1.00 79.44 622 GLU A N 1
ATOM 5056 C CA . GLU A 1 622 ? 46.923 20.647 -85.074 1.00 79.44 622 GLU A CA 1
ATOM 5057 C C . GLU A 1 622 ? 46.805 19.237 -85.691 1.00 79.44 622 GLU A C 1
ATOM 5059 O O . GLU A 1 622 ? 47.294 18.990 -86.799 1.00 79.44 622 GLU A O 1
ATOM 5064 N N . VAL A 1 623 ? 46.088 18.317 -85.035 1.00 75.00 623 VAL A N 1
ATOM 5065 C CA . VAL A 1 623 ? 45.811 16.969 -85.563 1.00 75.00 623 VAL A CA 1
ATOM 5066 C C . VAL A 1 623 ? 44.929 17.013 -86.818 1.00 75.00 623 VAL A C 1
ATOM 5068 O O . VAL A 1 623 ? 45.171 16.250 -87.757 1.00 75.00 623 VAL A O 1
ATOM 5071 N N . GLU A 1 624 ? 43.946 17.911 -86.899 1.00 79.88 624 GLU A N 1
ATOM 5072 C CA . GLU A 1 624 ? 43.149 18.110 -88.119 1.00 79.88 624 GLU A CA 1
ATOM 5073 C C . GLU A 1 624 ? 43.984 18.709 -89.261 1.00 79.88 624 GLU A C 1
ATOM 5075 O O . GLU A 1 624 ? 43.941 18.201 -90.387 1.00 79.88 624 GLU A O 1
ATOM 5080 N N . PHE A 1 625 ? 44.846 19.689 -88.973 1.00 78.31 625 PHE A N 1
ATOM 5081 C CA . PHE A 1 625 ? 45.824 20.208 -89.935 1.00 78.31 625 PHE A CA 1
ATOM 5082 C C . PHE A 1 625 ? 46.792 19.111 -90.425 1.00 78.31 625 PHE A C 1
ATOM 5084 O O . PHE A 1 625 ? 47.103 19.024 -91.622 1.00 78.31 625 PHE A O 1
ATOM 5091 N N . MET A 1 626 ? 47.215 18.203 -89.538 1.00 75.38 626 MET A N 1
ATOM 5092 C CA . MET A 1 626 ? 47.984 17.013 -89.908 1.00 75.38 626 MET A CA 1
ATOM 5093 C C . MET A 1 626 ? 47.188 16.042 -90.788 1.00 75.38 626 MET A C 1
ATOM 5095 O O . MET A 1 626 ? 47.739 15.579 -91.787 1.00 75.38 626 MET A O 1
ATOM 5099 N N . LYS A 1 627 ? 45.908 15.764 -90.501 1.00 75.69 627 LYS A N 1
ATOM 5100 C CA . LYS A 1 627 ? 45.052 14.912 -91.354 1.00 75.69 627 LYS A CA 1
ATOM 5101 C C . LYS A 1 627 ? 44.882 15.497 -92.759 1.00 75.69 627 LYS A C 1
ATOM 5103 O O . LYS A 1 627 ? 45.070 14.780 -93.741 1.00 75.69 627 LYS A O 1
ATOM 5108 N N . ILE A 1 628 ? 44.620 16.802 -92.872 1.00 73.31 628 ILE A N 1
ATOM 5109 C CA . ILE A 1 628 ? 44.540 17.513 -94.162 1.00 73.31 628 ILE A CA 1
ATOM 5110 C C . ILE A 1 628 ? 45.875 17.415 -94.922 1.00 73.31 628 ILE A C 1
ATOM 5112 O O . ILE A 1 628 ? 45.892 17.214 -96.140 1.00 73.31 628 ILE A O 1
ATOM 5116 N N . SER A 1 629 ? 47.001 17.501 -94.208 1.00 67.25 629 SER A N 1
ATOM 5117 C CA . SER A 1 629 ? 48.343 17.347 -94.784 1.00 67.25 629 SER A CA 1
ATOM 5118 C C . SER A 1 629 ? 48.614 15.923 -95.290 1.00 67.25 629 SER A C 1
ATOM 5120 O O . SER A 1 629 ? 49.144 15.762 -96.390 1.00 67.25 629 SER A O 1
ATOM 5122 N N . VAL A 1 630 ? 48.216 14.890 -94.537 1.00 65.38 630 VAL A N 1
ATOM 5123 C CA . VAL A 1 630 ? 48.360 13.473 -94.929 1.00 65.38 630 VAL A CA 1
ATOM 5124 C C . VAL A 1 630 ? 47.489 13.147 -96.145 1.00 65.38 630 VAL A C 1
ATOM 5126 O O . VAL A 1 630 ? 48.000 12.601 -97.119 1.00 65.38 630 VAL A O 1
ATOM 5129 N N . ALA A 1 631 ? 46.230 13.594 -96.176 1.00 61.47 631 ALA A N 1
ATOM 5130 C CA . ALA A 1 631 ? 45.354 13.417 -97.340 1.00 61.47 631 ALA A CA 1
ATOM 5131 C C . ALA A 1 631 ? 45.899 14.106 -98.614 1.00 61.47 631 ALA A C 1
ATOM 5133 O O . ALA A 1 631 ? 45.684 13.634 -99.735 1.00 61.47 631 ALA A O 1
ATOM 5134 N N . LYS A 1 632 ? 46.652 15.209 -98.467 1.00 56.91 632 LYS A N 1
ATOM 5135 C CA . LYS A 1 632 ? 47.398 15.848 -99.570 1.00 56.91 632 LYS A CA 1
ATOM 5136 C C . LYS A 1 632 ? 48.614 15.031 -100.028 1.00 56.91 632 LYS A C 1
ATOM 5138 O O . LYS A 1 632 ? 48.949 15.082 -101.212 1.00 56.91 632 LYS A O 1
ATOM 5143 N N . ALA A 1 633 ? 49.257 14.281 -99.132 1.00 56.34 633 ALA A N 1
ATOM 5144 C CA . ALA A 1 633 ? 50.376 13.397 -99.455 1.00 56.34 633 ALA A CA 1
ATOM 5145 C C . ALA A 1 633 ? 49.910 12.103 -100.148 1.00 56.34 633 ALA A C 1
ATOM 5147 O O . ALA A 1 633 ? 50.465 11.727 -101.180 1.00 56.34 633 ALA A O 1
ATOM 5148 N N . GLU A 1 634 ? 48.841 11.461 -99.667 1.00 53.72 634 GLU A N 1
ATOM 5149 C CA . GLU A 1 634 ? 48.311 10.228 -100.272 1.00 53.72 634 GLU A CA 1
ATOM 5150 C C . GLU A 1 634 ? 47.838 10.433 -101.715 1.00 53.72 634 GLU A C 1
ATOM 5152 O O . GLU A 1 634 ? 48.128 9.607 -102.584 1.00 53.72 634 GLU A O 1
ATOM 5157 N N . LYS A 1 635 ? 47.237 11.592 -102.029 1.00 57.03 635 LYS A N 1
ATOM 5158 C CA . LYS A 1 635 ? 46.905 11.947 -103.419 1.00 57.03 635 LYS A CA 1
ATOM 5159 C C . LYS A 1 635 ? 48.134 11.977 -104.342 1.00 57.03 635 LYS A C 1
ATOM 5161 O O . LYS A 1 635 ? 47.999 11.598 -105.502 1.00 57.03 635 LYS A O 1
ATOM 5166 N N . ARG A 1 636 ? 49.332 12.323 -103.845 1.00 54.16 636 ARG A N 1
ATOM 5167 C CA . ARG A 1 636 ? 50.598 12.217 -104.608 1.00 54.16 636 ARG A CA 1
ATOM 5168 C C . ARG A 1 636 ? 51.173 10.794 -104.662 1.00 54.16 636 ARG A C 1
ATOM 5170 O O . ARG A 1 636 ? 51.907 10.482 -105.595 1.00 54.16 636 ARG A O 1
ATOM 5177 N N . ARG A 1 637 ? 50.829 9.920 -103.711 1.00 48.91 637 ARG A N 1
ATOM 5178 C CA . ARG A 1 637 ? 51.314 8.526 -103.639 1.00 48.91 637 ARG A CA 1
ATOM 5179 C C . ARG A 1 637 ? 50.671 7.607 -104.689 1.00 48.91 637 ARG A C 1
ATOM 5181 O O . ARG A 1 637 ? 51.302 6.657 -105.152 1.00 48.91 637 ARG A O 1
ATOM 5188 N N . SER A 1 638 ? 49.445 7.933 -105.109 1.00 52.09 638 SER A N 1
ATOM 5189 C CA . SER A 1 638 ? 48.700 7.202 -106.148 1.00 52.09 638 SER A CA 1
ATOM 5190 C C . SER A 1 638 ? 49.440 7.100 -107.494 1.00 52.09 638 SER A C 1
ATOM 5192 O O . SER A 1 638 ? 49.367 6.067 -108.153 1.00 52.09 638 SER A O 1
ATOM 5194 N N . PHE A 1 639 ? 50.209 8.127 -107.874 1.00 52.69 639 PHE A N 1
ATOM 5195 C CA . PHE A 1 639 ? 50.862 8.203 -109.187 1.00 52.69 639 PHE A CA 1
ATOM 5196 C C . PHE A 1 639 ? 52.092 7.285 -109.304 1.00 52.69 639 PHE A C 1
ATOM 5198 O O . PHE A 1 639 ? 52.309 6.653 -110.334 1.00 52.69 639 PHE A O 1
ATOM 5205 N N . TRP A 1 640 ? 52.875 7.152 -108.229 1.00 49.00 640 TRP A N 1
ATOM 5206 C CA . TRP A 1 640 ? 54.110 6.353 -108.223 1.00 49.00 640 TRP A CA 1
ATOM 5207 C C . TRP A 1 640 ? 53.876 4.842 -108.108 1.00 49.00 640 TRP A C 1
ATOM 5209 O O . TRP A 1 640 ? 54.696 4.056 -108.578 1.00 49.00 640 TRP A O 1
ATOM 5219 N N . THR A 1 641 ? 52.739 4.429 -107.543 1.00 54.50 641 THR A N 1
ATOM 5220 C CA . THR A 1 641 ? 52.383 3.004 -107.393 1.00 54.50 641 THR A CA 1
ATOM 5221 C C . THR A 1 641 ? 52.106 2.333 -108.748 1.00 54.50 641 THR A C 1
ATOM 5223 O O . THR A 1 641 ? 52.321 1.136 -108.904 1.00 54.50 641 THR A O 1
ATOM 5226 N N . VAL A 1 642 ? 51.692 3.107 -109.759 1.00 54.78 642 VAL A N 1
ATOM 5227 C CA . VAL A 1 642 ? 51.507 2.615 -111.137 1.00 54.78 642 VAL A CA 1
ATOM 5228 C C . VAL A 1 642 ? 52.856 2.425 -111.845 1.00 54.78 642 VAL A C 1
ATOM 5230 O O . VAL A 1 642 ? 53.034 1.451 -112.574 1.00 54.78 642 VAL A O 1
ATOM 5233 N N . VAL A 1 643 ? 53.836 3.299 -111.587 1.00 54.47 643 VAL A N 1
ATOM 5234 C CA . VAL A 1 643 ? 55.142 3.291 -112.272 1.00 54.47 643 VAL A CA 1
ATOM 5235 C C . VAL A 1 643 ? 56.015 2.099 -111.856 1.00 54.47 643 VAL A C 1
ATOM 5237 O O . VAL A 1 643 ? 56.651 1.492 -112.715 1.00 54.47 643 VAL A O 1
ATOM 5240 N N . SER A 1 644 ? 56.025 1.703 -110.577 1.00 47.84 644 SER A N 1
ATOM 5241 C CA . SER A 1 644 ? 56.887 0.597 -110.115 1.00 47.84 644 SER A CA 1
ATOM 5242 C C . SER A 1 644 ? 56.459 -0.790 -110.616 1.00 47.84 644 SER A C 1
ATOM 5244 O O . SER A 1 644 ? 57.294 -1.689 -110.697 1.00 47.84 644 SER A O 1
ATOM 5246 N N . SER A 1 645 ? 55.190 -0.965 -111.000 1.00 48.03 645 SER A N 1
ATOM 5247 C CA . SER A 1 645 ? 54.659 -2.251 -111.480 1.00 48.03 645 SER A CA 1
ATOM 5248 C C . SER A 1 645 ? 55.150 -2.653 -112.882 1.00 48.03 645 SER A C 1
ATOM 5250 O O . SER A 1 645 ? 55.237 -3.842 -113.186 1.00 48.03 645 SER A O 1
ATOM 5252 N N . ALA A 1 646 ? 55.539 -1.687 -113.723 1.00 52.06 646 ALA A N 1
ATOM 5253 C CA . ALA A 1 646 ? 56.048 -1.960 -115.069 1.00 52.06 646 ALA A CA 1
ATOM 5254 C C . ALA A 1 646 ? 57.473 -2.547 -115.053 1.00 52.06 646 ALA A C 1
ATOM 5256 O O . ALA A 1 646 ? 57.791 -3.453 -115.828 1.00 52.06 646 ALA A O 1
ATOM 5257 N N . THR A 1 647 ? 58.332 -2.068 -114.148 1.00 53.75 647 THR A N 1
ATOM 5258 C CA . THR A 1 647 ? 59.761 -2.421 -114.097 1.00 53.75 647 THR A CA 1
ATOM 5259 C C . THR A 1 647 ? 59.991 -3.910 -113.815 1.00 53.75 647 THR A C 1
ATOM 5261 O O . THR A 1 647 ? 60.895 -4.521 -114.387 1.00 53.75 647 THR A O 1
ATOM 5264 N N . THR A 1 648 ? 59.139 -4.531 -112.992 1.00 53.22 648 THR A N 1
ATOM 5265 C CA . THR A 1 648 ? 59.214 -5.967 -112.670 1.00 53.22 648 THR A CA 1
ATOM 5266 C C . THR A 1 648 ? 58.901 -6.862 -113.876 1.00 53.22 648 THR A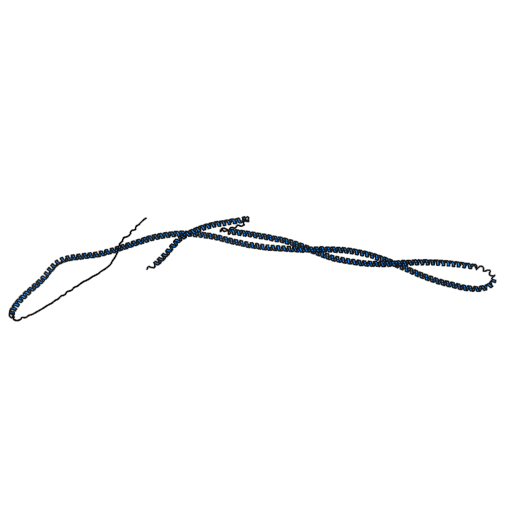 C 1
ATOM 5268 O O . THR A 1 648 ? 59.485 -7.937 -114.004 1.00 53.22 648 THR A O 1
ATOM 5271 N N . ILE A 1 649 ? 58.036 -6.417 -114.795 1.00 55.03 649 ILE A N 1
ATOM 5272 C CA . ILE A 1 649 ? 57.651 -7.193 -115.987 1.00 55.03 649 ILE A CA 1
ATOM 5273 C C . ILE A 1 649 ? 58.805 -7.240 -117.001 1.00 55.03 649 ILE A C 1
ATOM 5275 O O . ILE A 1 649 ? 59.105 -8.302 -117.549 1.00 55.03 649 ILE A O 1
ATOM 5279 N N . PHE A 1 650 ? 59.514 -6.125 -117.207 1.00 54.03 650 PHE A N 1
ATOM 5280 C CA . PHE A 1 650 ? 60.669 -6.092 -118.114 1.00 54.03 650 PHE A CA 1
ATOM 5281 C C . PHE A 1 650 ? 61.865 -6.906 -117.599 1.00 54.03 650 PHE A C 1
ATOM 5283 O O . PHE A 1 650 ? 62.539 -7.556 -118.398 1.00 54.03 650 PHE A O 1
ATOM 5290 N N . ALA A 1 651 ? 62.100 -6.949 -116.282 1.00 53.41 651 ALA A N 1
ATOM 5291 C CA . ALA A 1 651 ? 63.165 -7.772 -115.701 1.00 53.41 651 ALA A CA 1
ATOM 5292 C C . ALA A 1 651 ? 62.972 -9.278 -115.984 1.00 53.41 651 ALA A C 1
ATOM 5294 O O . ALA A 1 651 ? 63.931 -9.973 -116.326 1.00 53.41 651 ALA A O 1
ATOM 5295 N N . ALA A 1 652 ? 61.732 -9.776 -115.916 1.00 52.84 652 ALA A N 1
ATOM 5296 C CA . ALA A 1 652 ? 61.413 -11.173 -116.220 1.00 52.84 652 ALA A CA 1
ATOM 5297 C C . ALA A 1 652 ? 61.629 -11.529 -117.707 1.00 52.84 652 ALA A C 1
ATOM 5299 O O . ALA A 1 652 ? 62.082 -12.630 -118.024 1.00 52.84 652 ALA A O 1
ATOM 5300 N N . ALA A 1 653 ? 61.358 -10.591 -118.623 1.00 53.75 653 ALA A N 1
ATOM 5301 C CA . ALA A 1 653 ? 61.517 -10.807 -120.062 1.00 53.75 653 ALA A CA 1
ATOM 5302 C C . ALA A 1 653 ? 62.988 -11.000 -120.487 1.00 53.75 653 ALA A C 1
ATOM 5304 O O . ALA A 1 653 ? 63.277 -11.850 -121.332 1.00 53.75 653 ALA A O 1
ATOM 5305 N N . PHE A 1 654 ? 63.929 -10.265 -119.883 1.00 54.28 654 PHE A N 1
ATOM 5306 C CA . PHE A 1 654 ? 65.355 -10.384 -120.218 1.00 54.28 654 PHE A CA 1
ATOM 5307 C C . PHE A 1 654 ? 65.964 -11.730 -119.800 1.00 54.28 654 PHE A C 1
ATOM 5309 O O . PHE A 1 654 ? 66.731 -12.314 -120.567 1.00 54.28 654 PHE A O 1
ATOM 5316 N N . VAL A 1 655 ? 65.579 -12.269 -118.637 1.00 57.16 655 VAL A N 1
ATOM 5317 C CA . VAL A 1 655 ? 66.040 -13.596 -118.184 1.00 57.16 655 VAL A CA 1
ATOM 5318 C C . VAL A 1 655 ? 65.494 -14.711 -119.087 1.00 57.16 655 VAL A C 1
ATOM 5320 O O . VAL A 1 655 ? 66.206 -15.668 -119.377 1.00 57.16 655 VAL A O 1
ATOM 5323 N N . ALA A 1 656 ? 64.266 -14.570 -119.600 1.00 53.03 656 ALA A N 1
ATOM 5324 C CA . ALA A 1 656 ? 63.666 -15.546 -120.511 1.00 53.03 656 ALA A CA 1
ATOM 5325 C C . ALA A 1 656 ? 64.294 -15.553 -121.923 1.00 53.03 656 ALA A C 1
ATOM 5327 O O . ALA A 1 656 ? 64.319 -16.599 -122.572 1.00 53.03 656 ALA A O 1
ATOM 5328 N N . TYR A 1 657 ? 64.813 -14.418 -122.407 1.00 52.16 657 TYR A N 1
ATOM 5329 C CA . TYR A 1 657 ? 65.425 -14.331 -123.742 1.00 52.16 657 TYR A CA 1
ATOM 5330 C C . TYR A 1 657 ? 66.883 -14.830 -123.767 1.00 52.16 657 TYR A C 1
ATOM 5332 O O . TYR A 1 657 ? 67.321 -15.421 -124.752 1.00 52.16 657 TYR A O 1
ATOM 5340 N N . ALA A 1 658 ? 67.621 -14.673 -122.661 1.00 57.19 658 ALA A N 1
ATOM 5341 C CA . ALA A 1 658 ? 69.028 -15.079 -122.538 1.00 57.19 658 ALA A CA 1
ATOM 5342 C C . ALA A 1 658 ? 69.273 -16.608 -122.521 1.00 57.19 658 ALA A C 1
ATOM 5344 O O . ALA A 1 658 ? 70.420 -17.044 -122.484 1.00 57.19 658 ALA A O 1
ATOM 5345 N N . VAL A 1 659 ? 68.214 -17.427 -122.550 1.00 57.28 659 VAL A N 1
ATOM 5346 C CA . VAL A 1 659 ? 68.278 -18.903 -122.492 1.00 57.28 659 VAL A CA 1
ATOM 5347 C C . VAL A 1 659 ? 67.984 -19.552 -123.861 1.00 57.28 659 VAL A C 1
ATOM 5349 O O . VAL A 1 659 ? 68.002 -20.775 -123.984 1.00 57.28 659 VAL A O 1
ATOM 5352 N N . LYS A 1 660 ? 67.725 -18.761 -124.917 1.00 49.69 660 LYS A N 1
ATOM 5353 C CA . LYS A 1 660 ? 67.237 -19.267 -126.217 1.00 49.69 660 LYS A CA 1
ATOM 5354 C C . LYS A 1 660 ? 68.086 -18.871 -127.439 1.00 49.69 660 LYS A C 1
ATOM 5356 O O . LYS A 1 660 ? 67.534 -18.616 -128.504 1.00 49.69 660 LYS A O 1
ATOM 5361 N N . LEU A 1 661 ? 69.406 -18.817 -127.249 1.00 43.06 661 LEU A N 1
ATOM 5362 C CA . LEU A 1 661 ? 70.460 -18.753 -128.277 1.00 43.06 661 LEU A CA 1
ATOM 5363 C C . LEU A 1 661 ? 71.787 -19.206 -127.615 1.00 43.06 661 LEU A C 1
ATOM 5365 O O . LEU A 1 661 ? 72.157 -18.603 -126.610 1.00 43.06 661 LEU A O 1
ATOM 5369 N N . ARG A 1 662 ? 72.604 -20.185 -128.043 1.00 41.16 662 ARG A N 1
ATOM 5370 C CA . ARG A 1 662 ? 72.496 -21.314 -129.006 1.00 41.16 662 ARG A CA 1
ATOM 5371 C C . ARG A 1 662 ? 71.399 -21.256 -130.062 1.00 41.16 662 ARG A C 1
ATOM 5373 O O . ARG A 1 662 ? 70.271 -21.685 -129.742 1.00 41.16 662 ARG A O 1
#

Sequence (662 aa):
MAKKKMTHQHNHGNPTQERQEIDQEQSFTQAKPLDHQASMEDPVEKLQNLKSLNSLLLKETFERRQQVDSLVQAKEALESELARVGDERKVLEAELSEGSEKNLRLELEKFLLCVYVETQMLDMRVSVDWLVKEKTERENEVVFLTREVKGLMGSLEKERVRLSQVCQERDLAKSDLDVQIKEAKRLKERIVAIEKREKEVGEEMKKLEGEYEMLVKEKERQEKRIKEVVKDRDLVGENLKYAVNEVGGLKRKIEVIVEEKKEIENEKSMQKVKIDKLEKEMEKQKGIVMGLRKEEDGLRTKVLELENSYGEAVQREAERATEISTLVQEKGEMEKTIEKLMDEKDSASRTLEMLMVESADKQRKVERLMEENDESRKALEIDEKQIKEGEQKIMQLLGEKNEVERVKVSFESENVELKKELSQLKDVVSRLEKSCGDIEERNKVLSSEIHHCTDAFDRVALEKDDASKRLAEEKENGVKLKSEISEMEMKIEKIAGEFGQIVNEKEKLIKEKKEMESQLKLLSTEKDGFQKDLLEAKKRIDDLKAKMESTRINYERSLSVLKSTTFLVCQSPNYNNWDANEEVAASEQKLEDEIEPYSAQLEAIKKAFRDKETMVEDMKREVEFMKISVAKAEKRRSFWTVVSSATTIFAAAFVAYAVKLR

Secondary structure (DSSP, 8-state):
----------------------------------------------STTTTHHHHHHHHHHHHHHHHHHHHHHHHHHHHHHHHHHHHHHHHHHHHTHHHHHHHHHHHHHHHHHHHHHHHHHHHHHHHHHHHHHHHHHHHHHHHHHHHHHHHHHHHHHHHHHHHHHHHHHHHHHHHHHHHHHHHHHHHHHHHHHHHHHHHHHHHHHHHHHHHHHHHHHHHHHHHHHHHHHHHHHHHHHHHHHHHHHHHHHHHHHHHHHHHHHHHHHHHHHHHHHHHHHHHHHHHHHHHHHHHHHHHHHHHHHHHHHHHHHHHHHHHHHHHHHHHHHHHHHHHHHHHHHHHHHHHHHHHHHHHHHHHHHHHHHHHHHHHHHHHHHHHHHHHHHHHHHHHTTTGGG-TT-TT-TTSTHHHHHHHHHHHHHHHHHHHHHHHHHHHHHHHHHHHHHHHHHHHHHHHHHHHHHHHHHHHHHHHHHHHHHHHHHHHHHHHHHHHHHHHHHHHHHHHHHHHHHHHHHHHHHHHHHHHHHHHHHHHHHHHHHHHHHHHHHHHHHHHHHHHHHHHHHHHHHHHHHHHHHH--S------------SS-TTSHHHHHHHHHHHHHHHHHHHHHHHHHHHHHHHHHHHHHHHHHHHHHHHHHHHHHHHHHHHHHHHHHHTTS--